Protein 8IDS (pdb70)

Solvent-accessible surface area: 22054 Å² total; per-residue (Å²): 150,152,80,67,25,21,78,4,3,0,0,3,0,5,3,28,0,0,21,11,62,105,29,74,0,28,0,6,0,63,0,1,26,72,48,1,82,8,0,42,100,4,28,7,47,0,1,4,1,2,3,0,6,67,17,52,30,46,10,16,0,12,0,0,7,52,10,75,60,8,3,192,49,7,20,76,41,140,26,0,64,73,1,14,71,63,0,70,150,90,67,7,63,0,0,1,0,4,1,0,0,2,0,0,19,81,10,75,32,0,92,74,0,70,40,34,98,151,25,112,65,12,90,12,3,15,34,78,110,36,86,125,80,132,36,9,7,30,1,48,5,63,18,20,13,16,1,6,60,67,6,116,154,8,118,21,28,6,0,5,1,24,7,83,56,1,0,0,0,26,3,90,15,108,128,0,40,130,57,0,16,87,8,0,27,81,1,5,108,67,36,6,20,0,1,4,0,11,3,0,0,6,3,38,15,48,93,63,36,71,74,38,106,38,107,130,175,92,98,54,10,80,2,87,109,2,1,33,33,50,114,39,5,40,131,5,1,124,49,1,60,95,100,0,12,66,130,64,124,19,0,4,0,0,23,0,24,37,2,54,20,124,50,0,62,101,3,5,13,91,137,49,4,9,8,39,0,5,6,9,41,66,12,13,102,185,81,71,6,60,104,10,1,64,41,19,18,73,3,10,63,17,2,71,172,46,98,11,11,14,9,14,6,4,5,10,3,39,28,21,1,5,3,52,55,10,18,21,87,85,66,53,46,52,0,6,4,0,3,0,0,2,6,0,0,2,38,1,0,0,4,0,2,1,0,6,0,0,2,2,10,31,9,136,14,122,45,41,127,31,16,56,5,29,10,30,67,16,56,32,122,19,29,122,142,102,63,40,52,63,108,88,1,0,116,51,2,57,91,81,1,32,3,3,0,4,2,0,1,0,8,30,74,120,134,17,0,22,0,6,115,15,126,29,54,3,114,22,7,91,35,40,88,98,3,1,5,107,85,7,114,100,50,198,90,5,1,0,34,13,4,54,62,0,8,112,3,2,163,107,41,97,4,0,9,51,0,66,12,140,33,32,32,101,134,39,88,9,1,0,0,0,13,0,57,50,161,43,88,34,0,1,0,0,0,0,16,12,69,87,101,53,87,20,129,18,87,122,120,87,59,83,55,13,10,72,10,36,120,94,79,199,135,43,76,66,98,100,0,65,2,84,16,14,2,0,13,0,13,10,18,21,78

B-factor: mean 20.64, std 9.11, range [9.96, 93.21]

Organism: Bacillus sp. (NCBI:txid1409)

Radius of gyration: 23.7 Å; Cα contacts (8 Å, |Δi|>4): 1180; chains: 1; bounding box: 53×51×76 Å

Secondary structure (DSSP, 8-state):
---HHHH--EEEE-GGGT--SSSSSS--HHHHHHTHHHHHHHT-SEEEEPP-EE---TTTTSS-SEEEEE-TTT--HHHHHHHHHHHHHTT-EEEEEE--SB--TTSHHHHHHTT-TTSTTGGGB-EE--BTTB-SS-EEPTTSSBSEEEETTTTEEEE-SS-TT-PBB-TT-HHHHHHHHHHHHHHHTTT--EEEETTGGGSPPPTT-PPPP-TT--SSEE-HHHHSS-TTHHHHHHHHHHHTGGGSS-EEEEE-TT--GGG-HHHH-TTT-SSSEEE--GGG----HHHHHHHHHHHHHHHHHTT---EE-S--TTS--HHHHHS-GGGHHHHHHHHHHHHHTSSSEEEEETTGGGT------S-GGG---HHHHHHHHHHHHTT--HHHHHHHHHHH-GGGG-SPP---SSGGGGS-SS--SSPPPGGGGTS-HHHHHT-TTSHHHHHHHHHHHHHH-THHHHPEEEEESTT-SSEEEEEEEETTEEEEEEEE-SSS-EEEE----EEEEEEESS---TT--TTEEEEPTT-EEEEEEE-

Structure (mmCIF, N/CA/C/O backbone):
data_8IDS
#
_entry.id   8IDS
#
_cell.length_a   56.517
_cell.length_b   89.202
_cell.length_c   128.282
_cell.angle_alpha   90.00
_cell.angle_beta   90.00
_cell.angle_gamma   90.00
#
_symmetry.space_group_name_H-M   'P 21 21 21'
#
loop_
_entity.id
_entity.type
_entity.pdbx_description
1 polymer Alpha-glucosidase
2 branched alpha-D-glucopyranose-(1-4)-alpha-D-glucopyranose-(1-4)-alpha-D-glucopyranose
3 non-polymer 'CALCIUM ION'
4 water water
#
loop_
_atom_site.group_PDB
_atom_site.id
_atom_site.type_symbol
_atom_site.label_atom_id
_atom_site.label_alt_id
_atom_site.label_comp_id
_atom_site.label_asym_id
_atom_site.label_entity_id
_atom_site.label_seq_id
_atom_site.pdbx_PDB_ins_code
_atom_site.Cartn_x
_atom_site.Cartn_y
_atom_site.Cartn_z
_atom_site.occupancy
_atom_site.B_iso_or_equiv
_atom_site.auth_seq_id
_atom_site.auth_comp_id
_atom_site.auth_asym_id
_atom_site.auth_atom_id
_atom_site.pdbx_PDB_model_num
ATOM 1 N N . GLU A 1 2 ? -14.867 35.423 89.090 1.00 37.46 2 GLU A N 1
ATOM 2 C CA . GLU A 1 2 ? -14.175 34.344 89.783 1.00 38.19 2 GLU A CA 1
ATOM 3 C C . GLU A 1 2 ? -12.775 34.803 90.242 1.00 35.70 2 GLU A C 1
ATOM 4 O O . GLU A 1 2 ? -12.139 35.622 89.578 1.00 34.19 2 GLU A O 1
ATOM 10 N N . LYS A 1 3 ? -12.297 34.264 91.358 1.00 30.91 3 LYS A N 1
ATOM 11 C CA . LYS A 1 3 ? -11.013 34.695 91.910 1.00 30.87 3 LYS A CA 1
ATOM 12 C C . LYS A 1 3 ? -9.872 34.184 91.032 1.00 28.01 3 LYS A C 1
ATOM 13 O O . LYS A 1 3 ? -9.953 33.097 90.462 1.00 30.82 3 LYS A O 1
ATOM 19 N N . LYS A 1 4 ? -8.804 34.981 90.904 1.00 22.89 4 LYS A N 1
ATOM 20 C CA . LYS A 1 4 ? -7.635 34.590 90.116 1.00 22.09 4 LYS A CA 1
ATOM 21 C C . LYS A 1 4 ? -6.372 35.150 90.750 1.00 21.09 4 LYS A C 1
ATOM 22 O O . LYS A 1 4 ? -6.384 36.220 91.369 1.00 19.72 4 LYS A O 1
ATOM 28 N N . TRP A 1 5 ? -5.251 34.429 90.579 1.00 21.15 5 TRP A N 1
ATOM 29 C CA . TRP A 1 5 ? -4.012 34.860 91.199 1.00 19.54 5 TRP A CA 1
ATOM 30 C C . TRP A 1 5 ? -3.590 36.236 90.699 1.00 17.31 5 TRP A C 1
ATOM 31 O O . TRP A 1 5 ? -3.045 37.039 91.469 1.00 19.21 5 TRP A O 1
ATOM 42 N N . TRP A 1 6 ? -3.867 36.524 89.422 1.00 17.25 6 TRP A N 1
ATOM 43 C CA . TRP A 1 6 ? -3.423 37.790 88.845 1.00 17.73 6 TRP A CA 1
ATOM 44 C C . TRP A 1 6 ? -4.332 38.932 89.268 1.00 18.34 6 TRP A C 1
ATOM 45 O O . TRP A 1 6 ? -3.904 40.096 89.160 1.00 20.60 6 TRP A O 1
ATOM 56 N N . LYS A 1 7 ? -5.539 38.633 89.753 1.00 15.68 7 LYS A N 1
ATOM 57 C CA . LYS A 1 7 ? -6.373 39.667 90.329 1.00 15.36 7 LYS A CA 1
ATOM 58 C C . LYS A 1 7 ? -5.882 40.046 91.704 1.00 16.61 7 LYS A C 1
ATOM 59 O O . LYS A 1 7 ? -5.973 41.229 92.063 1.00 17.69 7 LYS A O 1
ATOM 65 N N . GLU A 1 8 ? -5.324 39.090 92.473 1.00 17.43 8 GLU A N 1
ATOM 66 C CA . GLU A 1 8 ? -4.862 39.306 93.839 1.00 17.77 8 GLU A CA 1
ATOM 67 C C . GLU A 1 8 ? -3.477 39.910 93.875 1.00 17.65 8 GLU A C 1
ATOM 68 O O . GLU A 1 8 ? -3.052 40.418 94.926 1.00 20.52 8 GLU A O 1
ATOM 74 N N . ALA A 1 9 ? -2.758 39.845 92.764 1.00 16.01 9 ALA A N 1
ATOM 75 C CA . ALA A 1 9 ? -1.370 40.250 92.777 1.00 15.53 9 ALA A CA 1
ATOM 76 C C . ALA A 1 9 ? -1.181 41.762 92.894 1.00 14.05 9 ALA A C 1
ATOM 77 O O . ALA A 1 9 ? -2.025 42.561 92.473 1.00 17.53 9 ALA A O 1
ATOM 79 N N . VAL A 1 10 ? 0.000 42.111 93.403 1.00 13.51 10 VAL A N 1
ATOM 80 C CA . VAL A 1 10 ? 0.590 43.449 93.273 1.00 13.90 10 VAL A CA 1
ATOM 81 C C . VAL A 1 10 ? 1.823 43.321 92.384 1.00 13.96 10 VAL A C 1
ATOM 82 O O . VAL A 1 10 ? 2.668 42.417 92.599 1.00 14.28 10 VAL A O 1
ATOM 86 N N . ALA A 1 11 ? 1.901 44.169 91.349 1.00 12.96 11 ALA A N 1
ATOM 87 C CA . ALA A 1 11 ? 2.993 44.081 90.378 1.00 11.93 11 ALA A CA 1
ATOM 88 C C . ALA A 1 11 ? 3.952 45.240 90.578 1.00 12.22 11 ALA A C 1
ATOM 89 O O . ALA A 1 11 ? 3.555 46.342 90.976 1.00 13.07 11 ALA A O 1
ATOM 91 N N . TYR A 1 12 ? 5.209 44.988 90.245 1.00 12.25 12 TYR A N 1
ATOM 92 C CA . TYR A 1 12 ? 6.262 45.998 90.262 1.00 10.26 12 TYR A CA 1
ATOM 93 C C . TYR A 1 12 ? 6.930 46.028 88.908 1.00 12.48 12 TYR A C 1
ATOM 94 O O . TYR A 1 12 ? 7.339 44.993 88.394 1.00 13.91 12 TYR A O 1
ATOM 103 N N . GLN A 1 13 ? 7.073 47.234 88.332 1.00 12.01 13 GLN A N 1
ATOM 104 C CA . GLN A 1 13 ? 7.701 47.404 87.025 1.00 11.41 13 GLN A CA 1
ATOM 105 C C . GLN A 1 13 ? 9.135 47.892 87.182 1.00 11.23 13 GLN A C 1
ATOM 106 O O . GLN A 1 13 ? 9.378 48.955 87.769 1.00 12.65 13 GLN A O 1
ATOM 112 N N . ILE A 1 14 ? 10.069 47.111 86.628 1.00 11.72 14 ILE A N 1
ATOM 113 C CA . ILE A 1 14 ? 11.498 47.432 86.591 1.00 9.97 14 ILE A CA 1
ATOM 114 C C . ILE A 1 14 ? 11.841 47.957 85.186 1.00 11.88 14 ILE A C 1
ATOM 115 O O . ILE A 1 14 ? 11.503 47.338 84.145 1.00 13.20 14 ILE A O 1
ATOM 120 N N . TYR A 1 15 ? 12.541 49.092 85.171 1.00 11.82 15 TYR A N 1
ATOM 121 C CA . TYR A 1 15 ? 13.203 49.611 83.979 1.00 11.96 15 TYR A CA 1
ATOM 122 C C . TYR A 1 15 ? 14.681 49.237 84.127 1.00 12.63 15 TYR A C 1
ATOM 123 O O . TYR A 1 15 ? 15.424 49.912 84.873 1.00 13.29 15 TYR A O 1
ATOM 132 N N . PRO A 1 16 ? 15.119 48.100 83.549 1.00 12.76 16 PRO A N 1
ATOM 133 C CA . PRO A 1 16 ? 16.410 47.508 83.988 1.00 13.71 16 PRO A CA 1
ATOM 134 C C . PRO A 1 16 ? 17.606 48.404 83.724 1.00 14.70 16 PRO A C 1
ATOM 135 O O . PRO A 1 16 ? 18.574 48.343 84.503 1.00 13.72 16 PRO A O 1
ATOM 139 N N . ARG A 1 17 ? 17.562 49.272 82.708 1.00 12.37 17 ARG A N 1
ATOM 140 C CA . ARG A 1 17 ? 18.734 50.107 82.452 1.00 12.15 17 ARG A CA 1
ATOM 141 C C . ARG A 1 17 ? 19.028 51.014 83.626 1.00 11.88 17 ARG A C 1
ATOM 142 O O . ARG A 1 17 ? 20.170 51.458 83.799 1.00 12.42 17 ARG A O 1
ATOM 150 N N . SER A 1 18 ? 18.012 51.299 84.443 1.00 12.65 18 SER A N 1
ATOM 151 C CA . SER A 1 18 ? 18.124 52.270 85.525 1.00 10.63 18 SER A CA 1
ATOM 152 C C . SER A 1 18 ? 17.844 51.672 86.913 1.00 13.03 18 SER A C 1
ATOM 153 O O . SER A 1 18 ? 17.647 52.440 87.883 1.00 14.00 18 SER A O 1
ATOM 156 N N . PHE A 1 19 ? 17.812 50.350 87.055 1.00 12.02 19 PHE A N 1
ATOM 157 C CA . PHE A 1 19 ? 17.468 49.771 88.345 1.00 13.10 19 PHE A CA 1
ATOM 158 C C . PHE A 1 19 ? 18.730 49.556 89.177 1.00 13.98 19 PHE A C 1
ATOM 159 O O . PHE A 1 19 ? 18.841 50.165 90.252 1.00 13.71 19 PHE A O 1
ATOM 167 N N . MET A 1 20 ? 19.648 48.685 88.726 1.00 12.59 20 MET A N 1
ATOM 168 C CA . MET A 1 20 ? 20.894 48.503 89.479 1.00 14.08 20 MET A CA 1
ATOM 169 C C . MET A 1 20 ? 22.008 48.035 88.551 1.00 13.09 20 MET A C 1
ATOM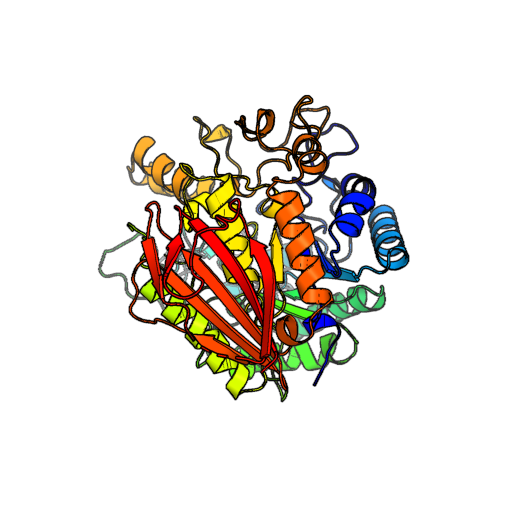 170 O O . MET A 1 20 ? 21.877 47.010 87.867 1.00 13.03 20 MET A O 1
ATOM 175 N N . ASP A 1 21 ? 23.136 48.775 88.592 1.00 14.39 21 ASP A N 1
ATOM 176 C CA . ASP A 1 21 ? 24.364 48.432 87.866 1.00 14.86 21 ASP A CA 1
ATOM 177 C C . ASP A 1 21 ? 25.263 47.601 88.779 1.00 15.99 21 ASP A C 1
ATOM 178 O O . ASP A 1 21 ? 25.731 48.099 89.801 1.00 18.44 21 ASP A O 1
ATOM 183 N N . SER A 1 22 ? 25.564 46.375 88.355 1.00 14.90 22 SER A N 1
ATOM 184 C CA . SER A 1 22 ? 26.432 45.484 89.138 1.00 15.26 22 SER A CA 1
ATOM 185 C C . SER A 1 22 ? 27.883 45.498 88.676 1.00 17.59 22 SER A C 1
ATOM 186 O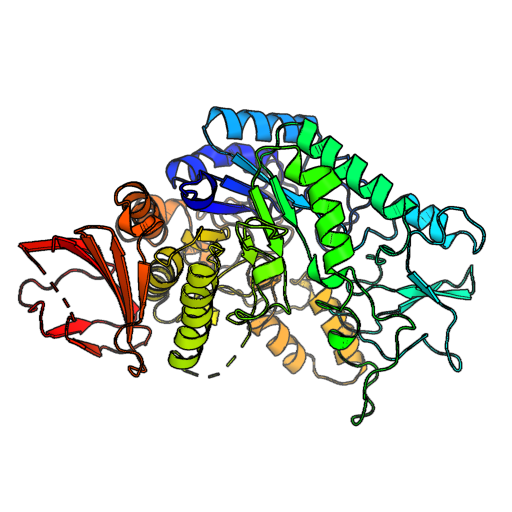 O . SER A 1 22 ? 28.694 44.837 89.317 1.00 22.45 22 SER A O 1
ATOM 189 N N . ASN A 1 23 ? 28.243 46.214 87.614 1.00 16.65 23 ASN A N 1
ATOM 190 C CA . ASN A 1 23 ? 29.596 46.018 87.079 1.00 18.39 23 ASN A CA 1
ATOM 191 C C . ASN A 1 23 ? 30.258 47.313 86.645 1.00 17.26 23 ASN A C 1
ATOM 192 O O . ASN A 1 23 ? 31.256 47.278 85.892 1.00 20.07 23 ASN A O 1
ATOM 197 N N . GLY A 1 24 ? 29.747 48.459 87.076 1.00 16.53 24 GLY A N 1
ATOM 198 C CA . GLY A 1 24 ? 30.477 49.699 86.983 1.00 17.14 24 GLY A CA 1
ATOM 199 C C . GLY A 1 24 ? 30.455 50.402 85.643 1.00 17.75 24 GLY A C 1
ATOM 200 O O . GLY A 1 24 ? 31.171 51.429 85.486 1.00 20.73 24 GLY A O 1
ATOM 201 N N . ASP A 1 25 ? 29.688 49.916 84.672 1.00 16.65 25 ASP A N 1
ATOM 202 C CA . ASP A 1 25 ? 29.671 50.558 83.364 1.00 15.07 25 ASP A CA 1
ATOM 203 C C . ASP A 1 25 ? 28.609 51.653 83.257 1.00 16.16 25 ASP A C 1
ATOM 204 O O . ASP A 1 25 ? 28.452 52.259 82.189 1.00 19.01 25 ASP A O 1
ATOM 209 N N . GLY A 1 26 ? 27.846 51.869 84.339 1.00 14.43 26 GLY A N 1
ATOM 210 C CA . GLY A 1 26 ? 26.810 52.877 84.405 1.00 16.35 26 GLY A CA 1
ATOM 211 C C . GLY A 1 26 ? 25.475 52.429 83.854 1.00 16.12 26 GLY A C 1
ATOM 212 O O . GLY A 1 26 ? 24.534 53.249 83.843 1.00 15.56 26 GLY A O 1
ATOM 213 N N . ILE A 1 27 ? 25.362 51.174 83.414 1.00 16.55 27 ILE A N 1
ATOM 214 C CA . ILE A 1 27 ? 24.144 50.630 82.824 1.00 16.36 27 ILE A CA 1
ATOM 215 C C . ILE A 1 27 ? 23.592 49.579 83.767 1.00 15.01 27 ILE A C 1
ATOM 216 O O . ILE A 1 27 ? 24.319 48.647 84.169 1.00 14.72 27 ILE A O 1
ATOM 221 N N . GLY A 1 28 ? 22.297 49.715 84.135 1.00 12.63 28 GLY A N 1
ATOM 222 C CA . GLY A 1 28 ? 21.677 48.665 84.949 1.00 12.42 28 GLY A CA 1
ATOM 223 C C . GLY A 1 28 ? 21.705 47.325 84.236 1.00 13.53 28 GLY A C 1
ATOM 224 O O . GLY A 1 28 ? 21.738 47.268 83.012 1.00 15.34 28 GLY A O 1
ATOM 225 N N . ASP A 1 29 ? 21.656 46.233 84.993 1.00 12.73 29 ASP A N 1
ATOM 226 C CA . ASP A 1 29 ? 21.775 44.897 84.336 1.00 12.35 29 ASP A CA 1
ATOM 227 C C . ASP A 1 29 ? 21.064 43.827 85.161 1.00 13.60 29 ASP A C 1
ATOM 228 O O . ASP A 1 29 ? 20.517 44.113 86.238 1.00 14.30 29 ASP A O 1
ATOM 233 N N . ILE A 1 30 ? 21.036 42.587 84.629 1.00 13.67 30 ILE A N 1
ATOM 234 C CA . ILE A 1 30 ? 20.237 41.512 85.239 1.00 12.91 30 ILE A CA 1
ATOM 235 C C . ILE A 1 30 ? 20.827 41.083 86.588 1.00 13.66 30 ILE A C 1
ATOM 236 O O . ILE A 1 30 ? 20.068 40.873 87.555 1.00 13.47 30 ILE A O 1
ATOM 241 N N . GLN A 1 31 ? 22.167 40.974 86.709 1.00 14.82 31 GLN A N 1
ATOM 242 C CA . GLN A 1 31 ? 22.727 40.685 88.027 1.00 15.44 31 GLN A CA 1
ATOM 243 C C . GLN A 1 31 ? 22.417 41.783 89.023 1.00 15.60 31 GLN A C 1
ATOM 244 O O . GLN A 1 31 ? 22.204 41.489 90.207 1.00 15.82 31 GLN A O 1
ATOM 250 N N . GLY A 1 32 ? 22.307 43.038 88.556 1.00 13.81 32 GLY A N 1
ATOM 251 C CA . GLY A 1 32 ? 21.816 44.088 89.440 1.00 15.38 32 GLY A CA 1
ATOM 252 C C . GLY A 1 32 ? 20.413 43.805 89.964 1.00 14.60 32 GLY A C 1
ATOM 253 O O . GLY A 1 32 ? 20.153 43.946 91.172 1.00 15.33 32 GLY A O 1
ATOM 254 N N . VAL A 1 33 ? 19.482 43.408 89.066 1.00 12.71 33 VAL A N 1
ATOM 255 C CA . VAL A 1 33 ? 18.131 43.040 89.509 1.00 13.49 33 VAL A CA 1
ATOM 256 C C . VAL A 1 33 ? 18.181 41.912 90.538 1.00 13.91 33 VAL A C 1
ATOM 257 O O . VAL A 1 33 ? 17.542 41.989 91.604 1.00 14.24 33 VAL A O 1
ATOM 261 N N . ILE A 1 34 ? 18.956 40.845 90.230 1.00 13.12 34 ILE A N 1
ATOM 262 C CA . ILE A 1 34 ? 19.047 39.703 91.151 1.00 15.08 34 ILE A CA 1
ATOM 263 C C . ILE A 1 34 ? 19.475 40.154 92.535 1.00 16.08 34 ILE A C 1
ATOM 264 O O . ILE A 1 34 ? 18.946 39.671 93.556 1.00 16.76 34 ILE A O 1
ATOM 269 N N . SER A 1 35 ? 20.427 41.093 92.591 1.00 15.41 35 SER A N 1
ATOM 270 C CA . SER A 1 35 ? 20.971 41.561 93.863 1.00 16.71 35 SER A CA 1
ATOM 271 C C . SER A 1 35 ? 19.959 42.310 94.719 1.00 19.65 35 SER A C 1
ATOM 272 O O . SER A 1 35 ? 20.218 42.497 95.922 1.00 20.01 35 SER A O 1
ATOM 275 N N . LYS A 1 36 ? 18.844 42.773 94.130 1.00 15.84 36 LYS A N 1
ATOM 276 C CA . LYS A 1 36 ? 17.821 43.528 94.855 1.00 16.26 36 LYS A CA 1
ATOM 277 C C . LYS A 1 36 ? 16.511 42.770 94.986 1.00 17.82 36 LYS A C 1
ATOM 278 O O . LYS A 1 36 ? 15.486 43.361 95.312 1.00 18.62 36 LYS A O 1
ATOM 284 N N . LEU A 1 37 ? 16.507 41.451 94.742 1.00 16.56 37 LEU A N 1
ATOM 285 C CA . LEU A 1 37 ? 15.247 40.740 94.891 1.00 18.09 37 LEU A CA 1
ATOM 286 C C . LEU A 1 37 ? 14.761 40.700 96.331 1.00 18.58 37 LEU A C 1
ATOM 287 O O . LEU A 1 37 ? 13.543 40.656 96.536 1.00 17.77 37 LEU A O 1
ATOM 292 N N . ASP A 1 38 ? 15.655 40.766 97.330 1.00 20.12 38 ASP A N 1
ATOM 293 C CA . ASP A 1 38 ? 15.209 40.841 98.733 1.00 20.35 38 ASP A CA 1
ATOM 294 C C . ASP A 1 38 ? 14.350 42.086 98.956 1.00 20.57 38 ASP A C 1
ATOM 295 O O . ASP A 1 38 ? 13.347 42.043 99.698 1.00 19.55 38 ASP A O 1
ATOM 300 N N . TYR A 1 39 ? 14.757 43.216 98.339 1.00 17.55 39 TYR A N 1
ATOM 301 C CA . TYR A 1 39 ? 13.985 44.458 98.427 1.00 14.54 39 TYR A CA 1
ATOM 302 C C . TYR A 1 39 ? 12.546 44.260 97.946 1.00 14.32 39 TYR A C 1
ATOM 303 O O . TYR A 1 39 ? 11.579 44.675 98.610 1.00 15.63 39 TYR A O 1
ATOM 312 N N . LEU A 1 40 ? 12.387 43.619 96.792 1.00 14.00 40 LEU A N 1
ATOM 313 C CA . LEU A 1 40 ? 11.042 43.439 96.242 1.00 16.98 40 LEU A CA 1
ATOM 314 C C . LEU A 1 40 ? 10.246 42.415 97.038 1.00 14.79 40 LEU A C 1
ATOM 315 O O . LEU A 1 40 ? 9.032 42.577 97.269 1.00 16.35 40 LEU A O 1
ATOM 320 N N . SER A 1 41 ? 10.909 41.336 97.458 1.00 16.08 41 SER A N 1
ATOM 321 C CA . SER A 1 41 ? 10.190 40.365 98.267 1.00 17.30 41 SER A CA 1
ATOM 322 C C . SER A 1 41 ? 9.742 40.992 99.584 1.00 17.88 41 SER A C 1
ATOM 323 O O . SER A 1 41 ? 8.598 40.772 100.026 1.00 21.51 41 SER A O 1
ATOM 326 N N . ASP A 1 42 ? 10.603 41.798 100.208 1.00 17.96 42 ASP A N 1
ATOM 327 C CA . ASP A 1 42 ? 10.221 42.467 101.463 1.00 22.21 42 ASP A CA 1
ATOM 328 C C . ASP A 1 42 ? 9.136 43.521 101.266 1.00 22.57 42 ASP A C 1
ATOM 329 O O . ASP A 1 42 ? 8.285 43.728 102.156 1.00 23.91 42 ASP A O 1
ATOM 334 N N . LEU A 1 43 ? 9.087 44.159 100.102 1.00 17.16 43 LEU A N 1
ATOM 335 C CA . LEU A 1 43 ? 7.979 45.075 99.827 1.00 16.88 43 LEU A CA 1
ATOM 336 C C . LEU A 1 43 ? 6.657 44.326 99.753 1.00 17.74 43 LEU A C 1
ATOM 337 O O . LEU A 1 43 ? 5.620 44.894 100.097 1.00 18.23 43 LEU A O 1
ATOM 342 N N . GLY A 1 44 ? 6.678 43.043 99.387 1.00 17.70 44 GLY A N 1
ATOM 343 C CA . GLY A 1 44 ? 5.471 42.253 99.209 1.00 16.25 44 GLY A CA 1
ATOM 344 C C . GLY A 1 44 ? 4.994 42.098 97.771 1.00 17.00 44 GLY A C 1
ATOM 345 O O . GLY A 1 44 ? 3.828 41.745 97.554 1.00 18.02 44 GLY A O 1
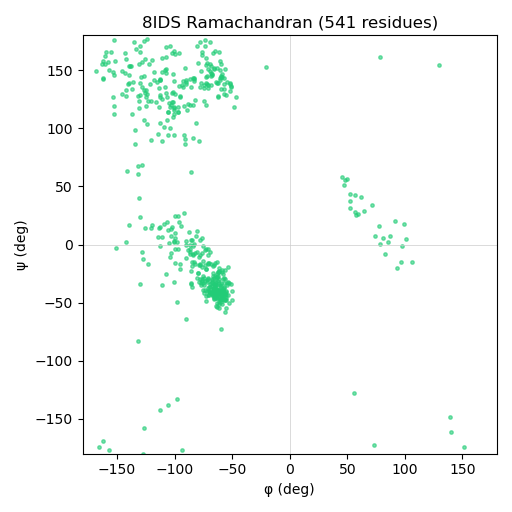ATOM 346 N N . ILE A 1 45 ? 5.867 42.366 96.801 1.00 16.72 45 ILE A N 1
ATOM 347 C CA . ILE A 1 45 ? 5.512 42.218 95.383 1.00 17.11 45 ILE A CA 1
ATOM 348 C C . ILE A 1 45 ? 5.202 40.758 95.050 1.00 16.08 45 ILE A C 1
ATOM 349 O O . ILE A 1 45 ? 5.926 39.837 95.468 1.00 17.02 45 ILE A O 1
ATOM 354 N N . ASP A 1 46 ? 4.162 40.540 94.221 1.00 13.76 46 ASP A N 1
ATOM 355 C CA . ASP A 1 46 ? 3.833 39.197 93.702 1.00 11.81 46 ASP A CA 1
ATOM 356 C C . ASP A 1 46 ? 4.321 38.971 92.286 1.00 15.65 46 ASP A C 1
ATOM 357 O O . ASP A 1 46 ? 4.700 37.852 91.959 1.00 16.22 46 ASP A O 1
ATOM 362 N N . VAL A 1 47 ? 4.369 39.997 91.436 1.00 13.80 47 VAL A N 1
ATOM 363 C CA . VAL A 1 47 ? 4.696 39.833 90.023 1.00 13.11 47 VAL A CA 1
ATOM 364 C C . VAL A 1 47 ? 5.637 40.967 89.669 1.00 11.41 47 VAL A C 1
ATOM 365 O O . VAL A 1 47 ? 5.363 42.121 90.011 1.00 13.53 47 VAL A O 1
ATOM 369 N N . ILE A 1 48 ? 6.725 40.652 88.975 1.00 13.97 48 ILE A N 1
ATOM 370 C CA . ILE A 1 48 ? 7.651 41.656 88.441 1.00 11.67 48 ILE A CA 1
ATOM 371 C C . ILE A 1 48 ? 7.428 41.719 86.945 1.00 13.62 48 ILE A C 1
ATOM 372 O O . ILE A 1 48 ? 7.495 40.688 86.273 1.00 14.09 48 ILE A O 1
ATOM 377 N N . TRP A 1 49 ? 7.179 42.925 86.397 1.00 12.39 49 TRP A N 1
ATOM 378 C CA . TRP A 1 49 ? 7.210 43.149 84.949 1.00 12.64 49 TRP A CA 1
ATOM 379 C C . TRP A 1 49 ? 8.566 43.806 84.670 1.00 12.85 49 TRP A C 1
ATOM 380 O O . TRP A 1 49 ? 8.842 44.891 85.206 1.00 13.12 49 TRP A O 1
ATOM 391 N N . ILE A 1 50 ? 9.401 43.155 83.872 1.00 11.94 50 ILE A N 1
ATOM 392 C CA . ILE A 1 50 ? 10.666 43.743 83.453 1.00 12.93 50 ILE A CA 1
ATOM 393 C C . ILE A 1 50 ? 10.528 44.251 82.017 1.00 13.52 50 ILE A C 1
ATOM 394 O O . ILE A 1 50 ? 10.028 43.558 81.128 1.00 13.82 50 ILE A O 1
ATOM 399 N N . CYS A 1 51 ? 10.944 45.518 81.816 1.00 13.27 51 CYS A N 1
ATOM 400 C CA . CYS A 1 51 ? 11.017 46.127 80.471 1.00 14.53 51 CYS A CA 1
ATOM 401 C C . CYS A 1 51 ? 11.998 45.364 79.580 1.00 12.66 51 CYS A C 1
ATOM 402 O O . CYS A 1 51 ? 12.687 44.444 80.062 1.00 14.53 51 CYS A O 1
ATOM 405 N N . PRO A 1 52 ? 11.984 45.576 78.263 1.00 12.88 52 PRO A N 1
ATOM 406 C CA . PRO A 1 52 ? 12.688 44.651 77.350 1.00 11.57 52 PRO A CA 1
ATOM 407 C C . PRO A 1 52 ? 14.155 44.450 77.706 1.00 13.51 52 PRO A C 1
ATOM 408 O O . PRO A 1 52 ? 14.901 45.406 78.017 1.00 13.87 52 PRO A O 1
ATOM 412 N N . ILE A 1 53 ? 14.578 43.185 77.581 1.00 12.05 53 ILE A N 1
ATOM 413 C CA . ILE A 1 53 ? 15.937 42.779 77.932 1.00 13.09 53 ILE A CA 1
ATOM 414 C C . ILE A 1 53 ? 16.531 41.979 76.779 1.00 14.33 53 ILE A C 1
ATOM 415 O O . ILE A 1 53 ? 17.494 41.238 76.980 1.00 13.99 53 ILE A O 1
ATOM 420 N N . TYR A 1 54 ? 16.030 42.171 75.565 1.00 14.33 54 TYR A N 1
ATOM 421 C CA . TYR A 1 54 ? 16.492 41.397 74.406 1.00 12.21 54 TYR A CA 1
ATOM 422 C C . TYR A 1 54 ? 17.556 42.168 73.639 1.00 12.97 54 TYR A C 1
ATOM 423 O O . TYR A 1 54 ? 17.716 43.393 73.782 1.00 13.78 54 TYR A O 1
ATOM 432 N N . GLN A 1 55 ? 18.265 41.438 72.775 1.00 13.58 55 GLN A N 1
ATOM 433 C CA . GLN A 1 55 ? 19.262 42.092 71.922 1.00 14.49 55 GLN A CA 1
ATOM 434 C C . GLN A 1 55 ? 18.652 43.270 71.184 1.00 13.21 55 GLN A C 1
ATOM 435 O O . GLN A 1 55 ? 17.589 43.145 70.558 1.00 13.51 55 GLN A O 1
ATOM 441 N N . SER A 1 56 ? 19.362 44.405 71.235 1.00 12.92 56 SER A N 1
ATOM 442 C CA . SER A 1 56 ? 18.827 45.654 70.719 1.00 14.19 56 SER A CA 1
ATOM 443 C C . SER A 1 56 ? 19.960 46.637 70.500 1.00 15.07 56 SER A C 1
ATOM 444 O O . SER A 1 56 ? 20.819 46.778 71.369 1.00 16.14 56 SER A O 1
ATOM 447 N N . PRO A 1 57 ? 19.887 47.455 69.441 1.00 13.87 57 PRO A N 1
ATOM 448 C CA . PRO A 1 57 ? 20.803 48.608 69.302 1.00 14.24 57 PRO A CA 1
ATOM 449 C C . PRO A 1 57 ? 20.516 49.714 70.283 1.00 15.59 57 PRO A C 1
ATOM 450 O O . PRO A 1 57 ? 21.311 50.675 70.368 1.00 17.38 57 PRO A O 1
ATOM 454 N N . ASN A 1 58 ? 19.398 49.632 71.009 1.00 15.23 58 ASN A N 1
ATOM 455 C CA . ASN A 1 58 ? 19.014 50.632 71.992 1.00 14.96 58 ASN A CA 1
ATOM 456 C C . ASN A 1 58 ? 18.724 52.013 71.413 1.00 15.18 58 ASN A C 1
ATOM 457 O O . ASN A 1 58 ? 18.880 53.040 72.107 1.00 17.87 58 ASN A O 1
ATOM 462 N N . ASP A 1 59 ? 18.264 52.068 70.158 1.00 14.02 59 ASP A N 1
ATOM 463 C CA . ASP A 1 59 ? 17.748 53.362 69.683 1.00 14.97 59 ASP A CA 1
ATOM 464 C C . ASP A 1 59 ? 16.523 53.801 70.491 1.00 18.07 59 ASP A C 1
ATOM 465 O O . ASP A 1 59 ? 16.275 54.996 70.635 1.00 19.19 59 ASP A O 1
ATOM 470 N N . ASP A 1 60 ? 15.758 52.857 71.032 1.00 13.49 60 ASP A N 1
ATOM 471 C CA . ASP A 1 60 ? 14.618 53.120 71.905 1.00 13.24 60 ASP A CA 1
ATOM 472 C C . ASP A 1 60 ? 14.729 52.246 73.151 1.00 14.52 60 ASP A C 1
ATOM 473 O O . ASP A 1 60 ? 13.763 51.660 73.613 1.00 13.07 60 ASP A O 1
ATOM 478 N N . ASN A 1 61 ? 15.948 52.090 73.673 1.00 14.55 61 ASN A N 1
ATOM 479 C CA . ASN A 1 61 ? 16.205 51.465 74.982 1.00 14.51 61 ASN A CA 1
ATOM 480 C C . ASN A 1 61 ? 15.451 50.149 75.162 1.00 14.54 61 ASN A C 1
ATOM 481 O O . ASN A 1 61 ? 14.649 49.949 76.080 1.00 14.53 61 ASN A O 1
ATOM 486 N N . GLY A 1 62 ? 15.694 49.274 74.208 1.00 14.09 62 GLY A N 1
ATOM 487 C CA . GLY A 1 62 ? 15.222 47.893 74.229 1.00 14.59 62 GLY A CA 1
ATOM 488 C C . GLY A 1 62 ? 13.936 47.644 73.456 1.00 13.50 62 GLY A C 1
ATOM 489 O O . GLY A 1 62 ? 13.648 46.484 73.142 1.00 14.02 62 GLY A O 1
ATOM 490 N N . TYR A 1 63 ? 13.201 48.681 73.108 1.00 12.11 63 TYR A N 1
ATOM 491 C CA . TYR A 1 63 ? 11.970 48.506 72.344 1.00 12.72 63 TYR A CA 1
ATOM 492 C C . TYR A 1 63 ? 12.199 48.416 70.851 1.00 12.69 63 TYR A C 1
ATOM 493 O O . TYR A 1 63 ? 11.219 48.300 70.078 1.00 14.44 63 TYR A O 1
ATOM 502 N N . ASP A 1 64 ? 13.462 48.418 70.439 1.00 13.54 64 ASP A N 1
ATOM 503 C CA . ASP A 1 64 ? 13.904 48.147 69.058 1.00 12.91 64 ASP A CA 1
ATOM 504 C C . ASP A 1 64 ? 14.724 46.841 69.092 1.00 13.29 64 ASP A C 1
ATOM 505 O O . ASP A 1 64 ? 15.922 46.863 69.387 1.00 15.25 64 ASP A O 1
ATOM 510 N N . ILE A 1 65 ? 14.080 45.699 68.814 1.00 12.45 65 ILE A N 1
ATOM 511 C CA . ILE A 1 65 ? 14.685 44.392 69.110 1.00 12.64 65 ILE A CA 1
ATOM 512 C C . ILE A 1 65 ? 15.280 43.812 67.822 1.00 13.49 65 ILE A C 1
ATOM 513 O O . ILE A 1 65 ? 14.595 43.714 66.791 1.00 13.88 65 ILE A O 1
ATOM 518 N N . SER A 1 66 ? 16.561 43.374 67.891 1.00 14.48 66 SER A N 1
ATOM 519 C CA . SER A 1 66 ? 17.180 42.694 66.742 1.00 14.19 66 SER A CA 1
ATOM 520 C C . SER A 1 66 ? 17.299 41.172 66.874 1.00 16.28 66 SER A C 1
ATOM 521 O O . SER A 1 66 ? 17.605 40.503 65.877 1.00 17.69 66 SER A O 1
ATOM 524 N N . ASP A 1 67 ? 17.048 40.603 68.069 1.00 13.93 67 ASP A N 1
ATOM 525 C CA . ASP A 1 67 ? 16.909 39.149 68.230 1.00 17.11 67 ASP A CA 1
ATOM 526 C C . ASP A 1 67 ? 16.008 38.924 69.428 1.00 15.28 67 ASP A C 1
ATOM 527 O O . ASP A 1 67 ? 16.413 39.231 70.562 1.00 15.80 67 ASP A O 1
ATOM 532 N N . TYR A 1 68 ? 14.799 38.399 69.167 1.00 14.55 68 TYR A N 1
ATOM 533 C CA . TYR A 1 68 ? 13.840 38.117 70.239 1.00 13.44 68 TYR A CA 1
ATOM 534 C C . TYR A 1 68 ? 14.269 36.989 71.153 1.00 14.98 68 TYR A C 1
ATOM 535 O O . TYR A 1 68 ? 13.731 36.884 72.254 1.00 17.29 68 TYR A O 1
ATOM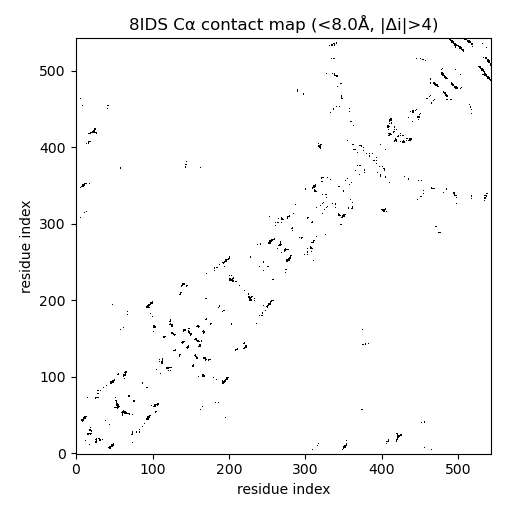 544 N N . LYS A 1 69 ? 15.232 36.149 70.743 1.00 15.55 69 LYS A N 1
ATOM 545 C CA . LYS A 1 69 ? 15.633 34.983 71.545 1.00 16.31 69 LYS A CA 1
ATOM 546 C C . LYS A 1 69 ? 17.012 35.135 72.167 1.00 20.10 69 LYS A C 1
ATOM 547 O O . LYS A 1 69 ? 17.615 34.139 72.576 1.00 21.19 69 LYS A O 1
ATOM 553 N N . ASP A 1 70 ? 17.553 36.349 72.252 1.00 17.63 70 ASP A N 1
ATOM 554 C CA . ASP A 1 70 ? 18.819 36.503 72.938 1.00 15.09 70 ASP A CA 1
ATOM 555 C C . ASP A 1 70 ? 18.765 37.739 73.803 1.00 16.83 70 ASP A C 1
ATOM 556 O O . ASP A 1 70 ? 17.987 38.659 73.537 1.00 17.88 70 ASP A O 1
ATOM 561 N N . ILE A 1 71 ? 19.563 37.716 74.853 1.00 14.81 71 ILE A N 1
ATOM 562 C CA . ILE A 1 71 ? 19.559 38.757 75.875 1.00 14.60 71 ILE A CA 1
ATOM 563 C C . ILE A 1 71 ? 20.435 39.916 75.417 1.00 14.53 71 ILE A C 1
ATOM 564 O O . ILE A 1 71 ? 21.496 39.714 74.789 1.00 16.80 71 ILE A O 1
ATOM 569 N N . MET A 1 72 ? 20.015 41.156 75.743 1.00 13.87 72 MET A N 1
ATOM 570 C CA . MET A 1 72 ? 20.819 42.337 75.463 1.00 13.36 72 MET A CA 1
ATOM 571 C C . MET A 1 72 ? 22.198 42.205 76.127 1.00 16.16 72 MET A C 1
ATOM 572 O O . MET A 1 72 ? 22.299 41.982 77.336 1.00 14.26 72 MET A O 1
ATOM 577 N N . LYS A 1 73 ? 23.277 42.429 75.343 1.00 16.85 73 LYS A N 1
ATOM 578 C CA . LYS A 1 73 ? 24.627 42.307 75.919 1.00 18.11 73 LYS A CA 1
ATOM 579 C C . LYS A 1 73 ? 24.843 43.236 77.116 1.00 17.35 73 LYS A C 1
ATOM 580 O O . LYS A 1 73 ? 25.469 42.834 78.105 1.00 18.97 73 LYS A O 1
ATOM 586 N N . ASP A 1 74 ? 24.302 44.465 77.057 1.00 15.50 74 ASP A N 1
ATOM 587 C CA . ASP A 1 74 ? 24.441 45.383 78.197 1.00 16.94 74 ASP A CA 1
ATOM 588 C C . ASP A 1 74 ? 23.879 44.773 79.489 1.00 17.67 74 ASP A C 1
ATOM 589 O O . ASP A 1 74 ? 24.272 45.172 80.602 1.00 19.57 74 ASP A O 1
ATOM 594 N N . PHE A 1 75 ? 22.882 43.897 79.371 1.00 14.61 75 PHE A N 1
ATOM 595 C CA . PHE A 1 75 ? 22.211 43.390 80.556 1.00 14.80 75 PHE A CA 1
ATOM 596 C C . PHE A 1 75 ? 22.758 42.062 81.047 1.00 15.59 75 PHE A C 1
ATOM 597 O O . PHE A 1 75 ? 22.521 41.706 82.203 1.00 14.94 75 PHE A O 1
ATOM 605 N N . GLY A 1 76 ? 23.426 41.316 80.171 1.00 17.31 76 GLY A N 1
ATOM 606 C CA . GLY A 1 76 ? 23.965 40.027 80.577 1.00 16.68 76 GLY A CA 1
ATOM 607 C C . GLY A 1 76 ? 23.779 39.005 79.497 1.00 16.54 76 GLY A C 1
ATOM 608 O O . GLY A 1 76 ? 23.746 39.340 78.317 1.00 17.66 76 GLY A O 1
ATOM 609 N N . THR A 1 77 ? 23.603 37.755 79.901 1.00 17.27 77 THR A N 1
ATOM 610 C CA . THR A 1 77 ? 23.431 36.622 79.008 1.00 17.47 77 THR A CA 1
ATOM 611 C C . THR A 1 77 ? 22.167 35.846 79.373 1.00 15.31 77 THR A C 1
ATOM 612 O O . THR A 1 77 ? 21.461 36.130 80.365 1.00 15.33 77 THR A O 1
ATOM 616 N N . MET A 1 78 ? 21.868 34.856 78.550 1.00 16.23 78 MET A N 1
ATOM 617 C CA . MET A 1 78 ? 20.733 34.002 78.868 1.00 17.21 78 MET A CA 1
ATOM 618 C C . MET A 1 78 ? 20.925 33.262 80.189 1.00 16.65 78 MET A C 1
ATOM 619 O O . MET A 1 78 ? 19.941 33.031 80.911 1.00 16.38 78 MET A O 1
ATOM 624 N N . GLU A 1 79 ? 22.162 32.906 80.530 1.00 16.68 79 GLU A N 1
ATOM 625 C CA . GLU A 1 79 ? 22.433 32.318 81.821 1.00 17.55 79 GLU A CA 1
ATOM 626 C C . GLU A 1 79 ? 22.031 33.257 82.957 1.00 18.34 79 GLU A C 1
ATOM 627 O O . GLU A 1 79 ? 21.483 32.806 83.972 1.00 18.18 79 GLU A O 1
ATOM 633 N N . ASP A 1 80 ? 22.299 34.565 82.803 1.00 16.55 80 ASP A N 1
ATOM 634 C CA . ASP A 1 80 ? 21.837 35.503 83.831 1.00 15.95 80 ASP A CA 1
ATOM 635 C C . ASP A 1 80 ? 20.317 35.553 83.872 1.00 15.89 80 ASP A C 1
ATOM 636 O O . ASP A 1 80 ? 19.737 35.663 84.958 1.00 14.81 80 ASP A O 1
ATOM 641 N N . PHE A 1 81 ? 19.661 35.560 82.694 1.00 15.69 81 PHE A N 1
ATOM 642 C CA . PHE A 1 81 ? 18.201 35.543 82.715 1.00 14.48 81 PHE A CA 1
ATOM 643 C C . PHE A 1 81 ? 17.686 34.309 83.447 1.00 14.67 81 PHE A C 1
ATOM 644 O O . PHE A 1 81 ? 16.771 34.396 84.289 1.00 13.86 81 PHE A O 1
ATOM 652 N N . ASP A 1 82 ? 18.254 33.155 83.118 1.00 14.97 82 ASP A N 1
ATOM 653 C CA . ASP A 1 82 ? 17.792 31.923 83.754 1.00 16.22 82 ASP A CA 1
ATOM 654 C C . ASP A 1 82 ? 17.976 31.977 85.262 1.00 14.96 82 ASP A C 1
ATOM 655 O O . ASP A 1 82 ? 17.085 31.538 86.001 1.00 15.44 82 ASP A O 1
ATOM 660 N N . GLU A 1 83 ? 19.068 32.604 85.741 1.00 14.23 83 GLU A N 1
ATOM 661 C CA . GLU A 1 83 ? 19.284 32.756 87.174 1.00 13.64 83 GLU A CA 1
ATOM 662 C C . GLU A 1 83 ? 18.234 33.674 87.768 1.00 15.54 83 GLU A C 1
ATOM 663 O O . GLU A 1 83 ? 17.686 33.394 88.843 1.00 16.46 83 GLU A O 1
ATOM 669 N N . LEU A 1 84 ? 17.905 34.758 87.049 1.00 13.36 84 LEU A N 1
ATOM 670 C CA . LEU A 1 84 ? 16.875 35.675 87.536 1.00 14.96 84 LEU A CA 1
ATOM 671 C C . LEU A 1 84 ? 15.538 34.956 87.694 1.00 15.11 84 LEU A C 1
ATOM 672 O O . LEU A 1 84 ? 14.872 35.082 88.730 1.00 14.74 84 LEU A O 1
ATOM 677 N N . LEU A 1 85 ? 15.137 34.198 86.678 1.00 14.99 85 LEU A N 1
ATOM 678 C CA . LEU A 1 85 ? 13.831 33.569 86.730 1.00 14.26 85 LEU A CA 1
ATOM 679 C C . LEU A 1 85 ? 13.809 32.519 87.825 1.00 12.93 85 LEU A C 1
ATOM 680 O O . LEU A 1 85 ? 12.812 32.392 88.554 1.00 15.16 85 LEU A O 1
ATOM 685 N N . ASP A 1 86 ? 14.929 31.784 87.983 1.00 14.27 86 ASP A N 1
ATOM 686 C CA . ASP A 1 86 ? 15.014 30.786 89.063 1.00 14.40 86 ASP A CA 1
ATOM 687 C C . ASP A 1 86 ? 14.909 31.431 90.444 1.00 16.36 86 ASP A C 1
ATOM 688 O O . ASP A 1 86 ? 14.198 30.918 91.337 1.00 15.70 86 ASP A O 1
ATOM 693 N N . GLU A 1 87 ? 15.545 32.593 90.636 1.00 14.91 87 GLU A N 1
ATOM 694 C CA . GLU A 1 87 ? 15.511 33.188 91.952 1.00 14.55 87 GLU A CA 1
ATOM 695 C C . GLU A 1 87 ? 14.178 33.849 92.224 1.00 15.88 87 GLU A C 1
ATOM 696 O O . GLU A 1 87 ? 13.679 33.772 93.354 1.00 19.01 87 GLU A O 1
ATOM 702 N N . VAL A 1 88 ? 13.551 34.436 91.190 1.00 14.97 88 VAL A N 1
ATOM 703 C CA . VAL A 1 88 ? 12.204 34.988 91.351 1.00 14.74 88 VAL A CA 1
ATOM 704 C C . VAL A 1 88 ? 11.243 33.896 91.763 1.00 13.43 88 VAL A C 1
ATOM 705 O O . VAL A 1 88 ? 10.493 34.044 92.725 1.00 13.47 88 VAL A O 1
ATOM 709 N N . HIS A 1 89 ? 11.268 32.761 91.043 1.00 14.30 89 HIS A N 1
ATOM 710 C CA . HIS A 1 89 ? 10.338 31.662 91.362 1.00 12.89 89 HIS A CA 1
ATOM 711 C C . HIS A 1 89 ? 10.615 30.994 92.714 1.00 13.23 89 HIS A C 1
ATOM 712 O O . HIS A 1 89 ? 9.666 30.585 93.389 1.00 14.78 89 HIS A O 1
ATOM 719 N N . HIS A 1 90 ? 11.872 30.925 93.139 1.00 14.92 90 HIS A N 1
ATOM 720 C CA . HIS A 1 90 ? 12.139 30.349 94.461 1.00 14.37 90 HIS A CA 1
ATOM 721 C C . HIS A 1 90 ? 11.713 31.286 95.574 1.00 16.19 90 HIS A C 1
ATOM 722 O O . HIS A 1 90 ? 11.460 30.828 96.687 1.00 20.18 90 HIS A O 1
ATOM 729 N N . ARG A 1 91 ? 11.587 32.565 95.286 1.00 15.11 91 ARG A N 1
ATOM 730 C CA . ARG A 1 91 ? 11.063 33.518 96.256 1.00 16.62 91 ARG A CA 1
ATOM 731 C C . ARG A 1 91 ? 9.546 33.591 96.236 1.00 14.84 91 ARG A C 1
ATOM 732 O O . ARG A 1 91 ? 8.967 34.442 96.922 1.00 20.62 91 ARG A O 1
ATOM 740 N N . GLY A 1 92 ? 8.883 32.757 95.437 1.00 14.62 92 GLY A N 1
ATOM 741 C CA . GLY A 1 92 ? 7.437 32.793 95.408 1.00 15.08 92 GLY A CA 1
ATOM 742 C C . GLY A 1 92 ? 6.874 33.951 94.606 1.00 18.27 92 GLY A C 1
ATOM 743 O O . GLY A 1 92 ? 5.700 34.312 94.782 1.00 24.46 92 GLY A O 1
ATOM 744 N N . MET A 1 93 ? 7.689 34.576 93.790 1.00 14.02 93 MET A N 1
ATOM 745 C CA . MET A 1 93 ? 7.250 35.651 92.915 1.00 13.80 93 MET A CA 1
ATOM 746 C C . MET A 1 93 ? 7.126 35.146 91.488 1.00 13.73 93 MET A C 1
ATOM 747 O O . MET A 1 93 ? 7.535 34.033 91.157 1.00 15.67 93 MET A O 1
ATOM 752 N N . LYS A 1 94 ? 6.536 35.987 90.605 1.00 14.19 94 LYS A N 1
ATOM 753 C CA . LYS A 1 94 ? 6.346 35.675 89.200 1.00 14.00 94 LYS A CA 1
ATOM 754 C C . LYS A 1 94 ? 6.959 36.788 88.364 1.00 12.83 94 LYS A C 1
ATOM 755 O O . LYS A 1 94 ? 7.231 37.881 88.868 1.00 15.04 94 LYS A O 1
ATOM 761 N N . LEU A 1 95 ? 7.250 36.470 87.107 1.00 12.50 95 LEU A N 1
ATOM 762 C CA . LEU A 1 95 ? 7.893 37.417 86.191 1.00 12.44 95 LEU A CA 1
ATOM 763 C C . LEU A 1 95 ? 7.149 37.433 84.871 1.00 14.19 95 LEU A C 1
ATOM 764 O O . LEU A 1 95 ? 6.924 36.378 84.234 1.00 13.75 95 LEU A O 1
ATOM 769 N N . ILE A 1 96 ? 6.773 38.658 84.436 1.00 12.68 96 ILE A N 1
ATOM 770 C CA . ILE A 1 96 ? 6.234 38.852 83.103 1.00 13.33 96 ILE A CA 1
ATOM 771 C C . ILE A 1 96 ? 7.225 39.684 82.295 1.00 12.67 96 ILE A C 1
ATOM 772 O O . ILE A 1 96 ? 7.915 40.577 82.829 1.00 14.37 96 ILE A O 1
ATOM 777 N N . MET A 1 97 ? 7.352 39.314 81.026 1.00 13.36 97 MET A N 1
ATOM 778 C CA . MET A 1 97 ? 8.287 39.969 80.111 1.00 12.46 97 MET A CA 1
ATOM 779 C C . MET A 1 97 ? 7.519 40.956 79.236 1.00 12.97 97 MET A C 1
ATOM 780 O O . MET A 1 97 ? 6.291 40.908 79.122 1.00 14.20 97 MET A O 1
ATOM 785 N N . ASP A 1 98 ? 8.263 41.836 78.552 1.00 11.17 98 ASP A N 1
ATOM 786 C CA . ASP A 1 98 ? 7.658 42.841 77.675 1.00 13.24 98 ASP A CA 1
ATOM 787 C C . ASP A 1 98 ? 7.701 42.303 76.250 1.00 13.10 98 ASP A C 1
ATOM 788 O O . ASP A 1 98 ? 8.789 42.007 75.730 1.00 15.79 98 ASP A O 1
ATOM 793 N N . LEU A 1 99 ? 6.544 42.122 75.651 1.00 11.57 99 LEU A N 1
ATOM 794 C CA . LEU A 1 99 ? 6.393 41.517 74.331 1.00 10.77 99 LEU A CA 1
ATOM 795 C C . LEU A 1 99 ? 6.186 42.640 73.317 1.00 12.20 99 LEU A C 1
ATOM 796 O O . LEU A 1 99 ? 5.201 43.400 73.415 1.00 13.90 99 LEU A O 1
ATOM 801 N N . VAL A 1 100 ? 7.134 42.780 72.396 1.00 11.75 100 VAL A N 1
ATOM 802 C CA . VAL A 1 100 ? 7.217 43.963 71.521 1.00 11.59 100 VAL A CA 1
ATOM 803 C C . VAL A 1 100 ? 7.106 43.463 70.085 1.00 12.08 100 VAL A C 1
ATOM 804 O O . VAL A 1 100 ? 8.119 43.115 69.443 1.00 14.19 100 VAL A O 1
ATOM 808 N N . ILE A 1 101 ? 5.885 43.392 69.581 1.00 13.21 101 ILE A N 1
ATOM 809 C CA . ILE A 1 101 ? 5.617 42.752 68.291 1.00 12.45 101 ILE A CA 1
ATOM 810 C C . ILE A 1 101 ? 4.877 43.639 67.310 1.00 13.60 101 ILE A C 1
ATOM 811 O O . ILE A 1 101 ? 4.367 43.150 66.285 1.00 14.80 101 ILE A O 1
ATOM 816 N N . ASN A 1 102 ? 4.826 44.951 67.609 1.00 13.02 102 ASN A N 1
ATOM 817 C CA . ASN A 1 102 ? 4.360 45.877 66.548 1.00 12.90 102 ASN A CA 1
ATOM 818 C C . ASN A 1 102 ? 5.460 46.188 65.533 1.00 13.59 102 ASN A C 1
ATOM 819 O O . ASN A 1 102 ? 5.163 46.562 64.382 1.00 13.89 102 ASN A O 1
ATOM 824 N N . HIS A 1 103 ? 6.722 46.060 65.932 1.00 13.60 103 HIS A N 1
ATOM 825 C CA . HIS A 1 103 ? 7.861 46.530 65.154 1.00 12.88 103 HIS A CA 1
ATOM 826 C C . HIS A 1 103 ? 9.098 45.795 65.662 1.00 12.83 103 HIS A C 1
ATOM 827 O O . HIS A 1 103 ? 9.088 45.215 66.755 1.00 13.22 103 HIS A O 1
ATOM 834 N N . THR A 1 104 ? 10.142 45.802 64.854 1.00 13.06 104 THR A N 1
ATOM 835 C CA . THR A 1 104 ? 11.464 45.336 65.263 1.00 13.26 104 THR A CA 1
ATOM 836 C C . THR A 1 104 ? 12.475 46.442 65.048 1.00 13.53 104 THR A C 1
ATOM 837 O O . THR A 1 104 ? 12.178 47.480 64.435 1.00 14.09 104 THR A O 1
ATOM 841 N N . SER A 1 105 ? 13.718 46.173 65.445 1.00 12.40 105 SER A N 1
ATOM 842 C CA . SER A 1 105 ? 14.828 47.006 65.002 1.00 13.87 105 SER A CA 1
ATOM 843 C C . SER A 1 105 ? 15.030 46.878 63.485 1.00 13.01 105 SER A C 1
ATOM 844 O O . SER A 1 105 ? 14.709 45.850 62.868 1.00 14.36 105 SER A O 1
ATOM 847 N N . ASP A 1 106 ? 15.564 47.956 62.877 1.00 14.48 106 ASP A N 1
ATOM 848 C CA . ASP A 1 106 ? 16.012 47.839 61.484 1.00 14.25 106 ASP A CA 1
ATOM 849 C C . ASP A 1 106 ? 17.264 46.985 61.350 1.00 15.91 106 ASP A C 1
ATOM 850 O O . ASP A 1 106 ? 17.687 46.732 60.182 1.00 17.27 106 ASP A O 1
ATOM 855 N N . GLU A 1 107 ? 17.833 46.526 62.479 1.00 14.76 107 GLU A N 1
ATOM 856 C CA . GLU A 1 107 ? 18.949 45.581 62.438 1.00 15.55 107 GLU A CA 1
ATOM 857 C C . GLU A 1 107 ? 18.510 44.137 62.695 1.00 15.72 107 GLU A C 1
ATOM 858 O O . GLU A 1 107 ? 19.351 43.240 62.732 1.00 16.70 107 GLU A O 1
ATOM 864 N N . HIS A 1 108 ? 17.203 43.897 62.871 1.00 14.34 108 HIS A N 1
ATOM 865 C CA . HIS A 1 108 ? 16.721 42.536 62.930 1.00 14.61 108 HIS A CA 1
ATOM 866 C C . HIS A 1 108 ? 16.994 41.863 61.583 1.00 16.02 108 HIS A C 1
ATOM 867 O O . HIS A 1 108 ? 16.805 42.483 60.520 1.00 15.13 108 HIS A O 1
ATOM 874 N N . PRO A 1 109 ? 17.423 40.610 61.581 1.00 15.54 109 PRO A N 1
ATOM 875 C CA . PRO A 1 109 ? 17.673 39.890 60.310 1.00 15.48 109 PRO A CA 1
ATOM 876 C C . PRO A 1 109 ? 16.510 39.908 59.368 1.00 18.38 109 PRO A C 1
ATOM 877 O O . PRO A 1 109 ? 16.731 39.936 58.149 1.00 18.01 109 PRO A O 1
ATOM 881 N N . TRP A 1 110 ? 15.271 39.909 59.858 1.00 15.33 110 TRP A N 1
ATOM 882 C CA . TRP A 1 110 ? 14.157 39.945 58.918 1.00 15.69 110 TRP A CA 1
ATOM 883 C C . TRP A 1 110 ? 14.153 41.248 58.145 1.00 14.72 110 TRP A C 1
ATOM 884 O O . TRP A 1 110 ? 13.791 41.255 56.965 1.00 15.66 110 TRP A O 1
ATOM 895 N N . PHE A 1 111 ? 14.481 42.370 58.809 1.00 15.53 111 PHE A N 1
ATOM 896 C CA . PHE A 1 111 ? 14.474 43.657 58.117 1.00 14.01 111 PHE A CA 1
ATOM 897 C C . PHE A 1 111 ? 15.683 43.797 57.198 1.00 17.46 111 PHE A C 1
ATOM 898 O O . PHE A 1 111 ? 15.575 44.401 56.115 1.00 17.97 111 PHE A O 1
ATOM 906 N N . LEU A 1 112 ? 16.848 43.311 57.643 1.00 17.57 112 LEU A N 1
ATOM 907 C CA . LEU A 1 112 ? 18.021 43.329 56.765 1.00 17.62 112 LEU A CA 1
ATOM 908 C C . LEU A 1 112 ? 17.723 42.587 55.468 1.00 19.32 112 LEU A C 1
ATOM 909 O O . LEU A 1 112 ? 18.110 43.050 54.388 1.00 20.16 112 LEU A O 1
ATOM 914 N N . GLU A 1 113 ? 16.966 41.504 55.540 1.00 17.50 113 GLU A N 1
ATOM 915 C CA . GLU A 1 113 ? 16.528 40.818 54.323 1.00 17.84 113 GLU A CA 1
ATOM 916 C C . GLU A 1 113 ? 15.453 41.621 53.582 1.00 19.16 113 GLU A C 1
ATOM 917 O O . GLU A 1 113 ? 15.535 41.833 52.362 1.00 19.87 113 GLU A O 1
ATOM 923 N N . SER A 1 114 ? 14.413 42.081 54.304 1.00 16.88 114 SER A N 1
ATOM 924 C CA . SER A 1 114 ? 13.305 42.794 53.682 1.00 17.39 114 SER A CA 1
ATOM 925 C C . SER A 1 114 ? 13.773 44.001 52.876 1.00 16.26 114 SER A C 1
ATOM 926 O O . SER A 1 114 ? 13.250 44.258 51.781 1.00 20.13 114 SER A O 1
ATOM 929 N N . ARG A 1 115 ? 14.698 44.780 53.410 1.00 16.67 115 ARG A N 1
ATOM 930 C CA . ARG A 1 115 ? 15.111 46.002 52.733 1.00 16.72 115 ARG A CA 1
ATOM 931 C C . ARG A 1 115 ? 16.026 45.724 51.554 1.00 20.27 115 ARG A C 1
ATOM 932 O O . ARG A 1 115 ? 16.339 46.675 50.820 1.00 23.09 115 ARG A O 1
ATOM 940 N N . SER A 1 116 ? 16.455 44.480 51.359 1.00 21.15 116 SER A N 1
ATOM 941 C CA . SER A 1 116 ? 17.535 44.234 50.394 1.00 22.39 116 SER A CA 1
ATOM 942 C C . SER A 1 116 ? 17.046 44.226 48.951 1.00 24.39 116 SER A C 1
ATOM 943 O O . SER A 1 116 ? 17.839 44.531 48.042 1.00 27.25 116 SER A O 1
ATOM 946 N N . ALA A 1 117 ? 15.768 43.929 48.721 1.00 23.49 117 ALA A N 1
ATOM 947 C CA . ALA A 1 117 ? 15.188 43.863 47.382 1.00 23.89 117 ALA A CA 1
ATOM 948 C C . ALA A 1 117 ? 13.678 43.787 47.471 1.00 23.48 117 ALA A C 1
ATOM 949 O O . ALA A 1 117 ? 13.122 43.175 48.399 1.00 23.81 117 ALA A O 1
ATOM 951 N N . LYS A 1 118 ? 13.002 44.343 46.448 1.00 23.98 118 LYS A N 1
ATOM 952 C CA . LYS A 1 118 ? 11.553 44.233 46.399 1.00 24.45 118 LYS A CA 1
ATOM 953 C C . LYS A 1 118 ? 11.096 42.789 46.303 1.00 23.32 118 LYS A C 1
ATOM 954 O O . LYS A 1 118 ? 9.966 42.464 46.684 1.00 27.49 118 LYS A O 1
ATOM 960 N N . GLU A 1 119 ? 11.924 41.905 45.735 1.00 24.46 119 GLU A N 1
ATOM 961 C CA . GLU A 1 119 ? 11.535 40.521 45.537 1.00 25.70 119 GLU A CA 1
ATOM 962 C C . GLU A 1 119 ? 12.064 39.599 46.636 1.00 23.71 119 GLU A C 1
ATOM 963 O O . GLU A 1 119 ? 11.847 38.387 46.559 1.00 25.49 119 GLU A O 1
ATOM 969 N N . ASN A 1 120 ? 12.766 40.130 47.650 1.00 21.37 120 ASN A N 1
ATOM 970 C CA . ASN A 1 120 ? 13.237 39.276 48.745 1.00 21.81 120 ASN A CA 1
ATOM 971 C C . ASN A 1 120 ? 12.035 38.635 49.448 1.00 22.35 120 ASN A C 1
ATOM 972 O O . ASN A 1 120 ? 11.013 39.295 49.649 1.00 22.77 120 ASN A O 1
ATOM 977 N N . PRO A 1 121 ? 12.127 37.370 49.868 1.00 21.04 121 PRO A N 1
ATOM 978 C CA . PRO A 1 121 ? 10.973 36.730 50.516 1.00 26.22 121 PRO A CA 1
ATOM 979 C C . PRO A 1 121 ? 10.526 37.407 51.809 1.00 19.80 121 PRO A C 1
ATOM 980 O O . PRO A 1 121 ? 9.379 37.194 52.222 1.00 23.04 121 PRO A O 1
ATOM 984 N N . TYR A 1 122 ? 11.383 38.183 52.449 1.00 17.76 122 TYR A N 1
ATOM 985 C CA . TYR A 1 122 ? 10.984 38.926 53.645 1.00 17.19 122 TYR A CA 1
ATOM 986 C C . TYR A 1 122 ? 10.452 40.312 53.338 1.00 19.25 122 TYR A C 1
ATOM 987 O O . TYR A 1 122 ? 10.165 41.064 54.269 1.00 17.78 122 TYR A O 1
ATOM 996 N N . ARG A 1 123 ? 10.327 40.702 52.069 1.00 18.11 123 ARG A N 1
ATOM 997 C CA . ARG A 1 123 ? 9.889 42.069 51.780 1.00 16.06 123 ARG A CA 1
ATOM 998 C C . ARG A 1 123 ? 8.593 42.424 52.503 1.00 16.61 123 ARG A C 1
ATOM 999 O O . ARG A 1 123 ? 8.506 43.476 53.175 1.00 17.71 123 ARG A O 1
ATOM 1007 N N . ASP A 1 124 ? 7.581 41.559 52.373 1.00 17.52 124 ASP A N 1
ATOM 1008 C CA . ASP A 1 124 ? 6.269 41.836 52.936 1.00 20.68 124 ASP A CA 1
ATOM 1009 C C . ASP A 1 124 ? 6.187 41.539 54.437 1.00 16.28 124 ASP A C 1
ATOM 1010 O O . ASP A 1 124 ? 5.069 41.597 55.002 1.00 16.19 124 ASP A O 1
ATOM 1015 N N . TYR A 1 125 ? 7.331 41.308 55.104 1.00 16.50 125 TYR A N 1
ATOM 1016 C CA . TYR A 1 125 ? 7.317 41.257 56.573 1.00 15.17 125 TYR A CA 1
ATOM 1017 C C . TYR A 1 125 ? 7.158 42.646 57.174 1.00 15.74 125 TYR A C 1
ATOM 1018 O O . TYR A 1 125 ? 6.768 42.754 58.357 1.00 14.97 125 TYR A O 1
ATOM 1027 N N . TYR A 1 126 ? 7.408 43.677 56.385 1.00 15.34 126 TYR A N 1
ATOM 1028 C CA . TYR A 1 126 ? 7.331 45.063 56.830 1.00 12.92 126 TYR A CA 1
ATOM 1029 C C . TYR A 1 126 ? 6.419 45.822 55.869 1.00 15.33 126 TYR A C 1
ATOM 1030 O O . TYR A 1 126 ? 5.825 45.201 54.978 1.00 15.88 126 TYR A O 1
ATOM 1039 N N . ILE A 1 127 ? 6.218 47.129 56.110 1.00 14.00 127 ILE A N 1
ATOM 1040 C CA . ILE A 1 127 ? 5.206 47.934 55.432 1.00 15.44 127 ILE A CA 1
ATOM 1041 C C . ILE A 1 127 ? 5.941 48.879 54.494 1.00 14.48 127 ILE A C 1
ATOM 1042 O O . ILE A 1 127 ? 6.523 49.879 54.926 1.00 15.41 127 ILE A O 1
ATOM 1047 N N . TRP A 1 128 ? 5.941 48.512 53.205 1.00 15.40 128 TRP A N 1
ATOM 1048 C CA . TRP A 1 128 ? 6.661 49.263 52.170 1.00 15.30 128 TRP A CA 1
ATOM 1049 C C . TRP A 1 128 ? 5.690 49.907 51.198 1.00 16.78 128 TRP A C 1
ATOM 1050 O O . TRP A 1 128 ? 4.688 49.303 50.806 1.00 17.75 128 TRP A O 1
ATOM 1061 N N . HIS A 1 129 ? 6.005 51.120 50.768 1.00 15.77 129 HIS A N 1
ATOM 1062 C CA . HIS A 1 129 ? 5.131 51.764 49.784 1.00 17.20 129 HIS A CA 1
ATOM 1063 C C . HIS A 1 129 ? 5.929 52.749 48.945 1.00 17.47 129 HIS A C 1
ATOM 1064 O O . HIS A 1 129 ? 6.839 53.408 49.436 1.00 17.09 129 HIS A O 1
ATOM 1071 N N . GLU A 1 130 ? 5.558 52.866 47.659 1.00 18.13 130 GLU A N 1
ATOM 1072 C CA . GLU A 1 130 ? 6.185 53.895 46.831 1.00 21.19 130 GLU A CA 1
ATOM 1073 C C . GLU A 1 130 ? 5.750 55.286 47.285 1.00 21.75 130 GLU A C 1
ATOM 1074 O O . GLU A 1 130 ? 4.681 55.468 47.868 1.00 20.08 130 GLU A O 1
ATOM 1080 N N . GLY A 1 131 ? 6.604 56.268 47.024 1.00 23.75 131 GLY A N 1
ATOM 1081 C CA . GLY A 1 131 ? 6.277 57.635 47.402 1.00 22.62 131 GLY A CA 1
ATOM 1082 C C . GLY A 1 131 ? 5.131 58.212 46.566 1.00 26.37 131 GLY A C 1
ATOM 1083 O O . GLY A 1 131 ? 4.611 57.591 45.638 1.00 26.30 131 GLY A O 1
ATOM 1084 N N . LYS A 1 132 ? 4.700 59.410 46.939 1.00 24.16 132 LYS A N 1
ATOM 1085 C CA . LYS A 1 132 ? 3.589 60.070 46.260 1.00 24.64 132 LYS A CA 1
ATOM 1086 C C . LYS A 1 132 ? 4.051 61.474 45.923 1.00 24.07 132 LYS A C 1
ATOM 1087 O O . LYS A 1 132 ? 4.559 62.192 46.789 1.00 23.91 132 LYS A O 1
ATOM 1093 N N . ASP A 1 133 ? 3.899 61.869 44.655 1.00 32.97 133 ASP A N 1
ATOM 1094 C CA . ASP A 1 133 ? 4.263 63.228 44.248 1.00 31.72 133 ASP A CA 1
ATOM 1095 C C . ASP A 1 133 ? 5.690 63.602 44.660 1.00 27.09 133 ASP A C 1
ATOM 1096 O O . ASP A 1 133 ? 5.981 64.739 45.035 1.00 29.02 133 ASP A O 1
ATOM 1101 N N . GLY A 1 134 ? 6.605 62.637 44.574 1.00 26.66 134 GLY A N 1
ATOM 1102 C CA . GLY A 1 134 ? 7.981 62.922 44.913 1.00 28.80 134 GLY A CA 1
ATOM 1103 C C . GLY A 1 134 ? 8.308 62.977 46.389 1.00 28.66 134 GLY A C 1
ATOM 1104 O O . GLY A 1 134 ? 9.479 63.188 46.731 1.00 30.78 134 GLY A O 1
ATOM 1105 N N . LYS A 1 135 ? 7.330 62.757 47.266 1.00 23.49 135 LYS A N 1
ATOM 1106 C CA . LYS A 1 135 ? 7.562 62.756 48.709 1.00 21.83 135 LYS A CA 1
ATOM 1107 C C . LYS A 1 135 ? 7.025 61.443 49.290 1.00 18.25 135 LYS A C 1
ATOM 1108 O O . LYS A 1 135 ? 6.814 60.446 48.607 1.00 20.59 135 LYS A O 1
ATOM 1114 N N . GLU A 1 136 ? 6.738 61.443 50.598 1.00 20.41 136 GLU A N 1
ATOM 1115 C CA . GLU A 1 136 ? 6.332 60.196 51.283 1.00 19.91 136 GLU A CA 1
ATOM 1116 C C . GLU A 1 136 ? 4.974 59.696 50.788 1.00 18.23 136 GLU A C 1
ATOM 1117 O O . GLU A 1 136 ? 4.173 60.463 50.211 1.00 19.13 136 GLU A O 1
ATOM 1123 N N . PRO A 1 137 ? 4.626 58.427 51.085 1.00 15.66 137 PRO A N 1
ATOM 1124 C CA . PRO A 1 137 ? 3.325 57.898 50.655 1.00 15.96 137 PRO A CA 1
ATOM 1125 C C . PRO A 1 137 ? 2.151 58.701 51.189 1.00 16.67 137 PRO A C 1
ATOM 1126 O O . PRO A 1 137 ? 1.071 58.700 50.580 1.00 19.19 137 PRO A O 1
ATOM 1130 N N . ASN A 1 138 ? 2.299 59.315 52.365 1.00 15.66 138 ASN A N 1
ATOM 1131 C CA . ASN A 1 138 ? 1.235 60.107 52.949 1.00 16.47 138 ASN A CA 1
ATOM 1132 C C . ASN A 1 138 ? 1.835 61.108 53.932 1.00 14.14 138 ASN A C 1
ATOM 1133 O O . ASN A 1 138 ? 3.071 61.227 54.072 1.00 16.49 138 ASN A O 1
ATOM 1138 N N . ASN A 1 139 ? 0.940 61.858 54.589 1.00 14.28 139 ASN A N 1
ATOM 1139 C CA . ASN A 1 139 ? 1.348 62.953 55.454 1.00 14.56 139 ASN A CA 1
ATOM 1140 C C . ASN A 1 139 ? 1.473 62.567 56.933 1.00 15.30 139 ASN A C 1
ATOM 1141 O O . ASN A 1 139 ? 1.506 63.433 57.803 1.00 15.03 139 ASN A O 1
ATOM 1146 N N . TRP A 1 140 ? 1.529 61.271 57.239 1.00 13.89 140 TRP A N 1
ATOM 1147 C CA . TRP A 1 140 ? 1.489 60.836 58.635 1.00 14.52 140 TRP A CA 1
ATOM 1148 C C . TRP A 1 140 ? 2.785 61.147 59.380 1.00 12.74 140 TRP A C 1
ATOM 1149 O O . TRP A 1 140 ? 3.883 60.944 58.860 1.00 14.80 140 TRP A O 1
ATOM 1160 N N . GLU A 1 141 ? 2.619 61.618 60.606 1.00 13.20 141 GLU A N 1
ATOM 1161 C CA . GLU A 1 141 ? 3.730 61.890 61.525 1.00 13.22 141 GLU A CA 1
ATOM 1162 C C . GLU A 1 141 ? 3.995 60.676 62.414 1.00 14.93 141 GLU A C 1
ATOM 1163 O O . GLU A 1 141 ? 3.067 60.012 62.892 1.00 15.43 141 GLU A O 1
ATOM 1169 N N . SER A 1 142 ? 5.278 60.427 62.645 1.00 12.26 142 SER A N 1
ATOM 1170 C CA . SER A 1 142 ? 5.698 59.443 63.653 1.00 12.12 142 SER A CA 1
ATOM 1171 C C . SER A 1 142 ? 5.367 59.950 65.060 1.00 13.21 142 SER A C 1
ATOM 1172 O O . SER A 1 142 ? 5.402 61.161 65.340 1.00 14.38 142 SER A O 1
ATOM 1175 N N . ILE A 1 143 ? 5.047 59.011 65.963 1.00 12.86 143 ILE A N 1
ATOM 1176 C CA . ILE A 1 143 ? 4.882 59.384 67.378 1.00 13.34 143 ILE A CA 1
ATOM 1177 C C . ILE A 1 143 ? 6.145 60.014 67.970 1.00 13.23 143 ILE A C 1
ATOM 1178 O O . ILE A 1 143 ? 6.055 60.818 68.910 1.00 15.56 143 ILE A O 1
ATOM 1183 N N . PHE A 1 144 ? 7.313 59.733 67.389 1.00 14.41 144 PHE A N 1
ATOM 1184 C CA . PHE A 1 144 ? 8.583 60.314 67.819 1.00 13.30 144 PHE A CA 1
ATOM 1185 C C . PHE A 1 144 ? 9.012 61.472 66.929 1.00 14.95 144 PHE A C 1
ATOM 1186 O O . PHE A 1 144 ? 10.196 61.808 66.899 1.00 15.58 144 PHE A O 1
ATOM 1194 N N . SER A 1 145 ? 8.049 62.117 66.269 1.00 14.07 145 SER A N 1
ATOM 1195 C CA . SER A 1 145 ? 8.243 63.328 65.453 1.00 13.16 145 SER A CA 1
ATOM 1196 C C . SER A 1 145 ? 8.826 63.005 64.093 1.00 14.08 145 SER A C 1
ATOM 1197 O O . SER A 1 145 ? 9.425 61.954 63.856 1.00 15.23 145 SER A O 1
ATOM 1200 N N . GLY A 1 146 ? 8.665 63.958 63.183 1.00 14.37 146 GLY A N 1
ATOM 1201 C CA . GLY A 1 146 ? 9.046 63.714 61.788 1.00 14.77 146 GLY A CA 1
ATOM 1202 C C . GLY A 1 146 ? 8.064 62.774 61.088 1.00 12.50 146 GLY A C 1
ATOM 1203 O O . GLY A 1 146 ? 7.011 62.410 61.611 1.00 14.86 146 GLY A O 1
ATOM 1204 N N . SER A 1 147 ? 8.428 62.396 59.887 1.00 13.56 147 SER A N 1
ATOM 1205 C CA . SER A 1 147 ? 7.565 61.522 59.089 1.00 12.85 147 SER A CA 1
ATOM 1206 C C . SER A 1 147 ? 7.490 60.090 59.659 1.00 13.34 147 SER A C 1
ATOM 1207 O O . SER A 1 147 ? 8.450 59.582 60.257 1.00 15.47 147 SER A O 1
ATOM 1210 N N . ALA A 1 148 ? 6.340 59.441 59.446 1.00 14.02 148 ALA A N 1
ATOM 1211 C CA . ALA A 1 148 ? 6.178 58.031 59.752 1.00 12.80 148 ALA A CA 1
ATOM 1212 C C . ALA A 1 148 ? 6.743 57.140 58.656 1.00 14.06 148 ALA A C 1
ATOM 1213 O O . ALA A 1 148 ? 6.537 55.924 58.707 1.00 14.52 148 ALA A O 1
ATOM 1215 N N . TRP A 1 149 ? 7.423 57.703 57.652 1.00 13.77 149 TRP A N 1
ATOM 1216 C CA . TRP A 1 149 ? 7.974 56.925 56.550 1.00 12.57 149 TRP A CA 1
ATOM 1217 C C . TRP A 1 149 ? 9.431 57.290 56.346 1.00 15.31 149 TRP A C 1
ATOM 1218 O O . TRP A 1 149 ? 9.793 58.474 56.359 1.00 16.80 149 TRP A O 1
ATOM 1229 N N . GLU A 1 150 ? 10.264 56.277 56.088 1.00 14.12 150 GLU A N 1
ATOM 1230 C CA . GLU A 1 150 ? 11.676 56.495 55.849 1.00 15.04 150 GLU A CA 1
ATOM 1231 C C . GLU A 1 150 ? 12.060 55.895 54.508 1.00 14.31 150 GLU A C 1
ATOM 1232 O O . GLU A 1 150 ? 11.726 54.748 54.201 1.00 14.88 150 GLU A O 1
ATOM 1238 N N . PHE A 1 151 ? 12.739 56.704 53.681 1.00 17.44 151 PHE A N 1
ATOM 1239 C CA . PHE A 1 151 ? 13.082 56.252 52.325 1.00 17.18 151 PHE A CA 1
ATOM 1240 C C . PHE A 1 151 ? 14.268 55.292 52.337 1.00 16.97 151 PHE A C 1
ATOM 1241 O O . PHE A 1 151 ? 15.211 55.484 53.090 1.00 20.48 151 PHE A O 1
ATOM 1249 N N . ASP A 1 152 ? 14.176 54.248 51.519 1.00 17.22 152 ASP A N 1
ATOM 1250 C CA . ASP A 1 152 ? 15.297 53.354 51.240 1.00 19.13 152 ASP A CA 1
ATOM 1251 C C . ASP A 1 152 ? 15.809 53.668 49.843 1.00 21.27 152 ASP A C 1
ATOM 1252 O O . ASP A 1 152 ? 15.120 53.396 48.853 1.00 23.38 152 ASP A O 1
ATOM 1257 N N . GLU A 1 153 ? 17.034 54.172 49.768 1.00 23.00 153 GLU A N 1
ATOM 1258 C CA . GLU A 1 153 ? 17.588 54.506 48.450 1.00 26.93 153 GLU A CA 1
ATOM 1259 C C . GLU A 1 153 ? 17.746 53.265 47.580 1.00 27.79 153 GLU A C 1
ATOM 1260 O O . GLU A 1 153 ? 17.540 53.322 46.366 1.00 29.43 153 GLU A O 1
ATOM 1266 N N . LYS A 1 154 ? 18.084 52.127 48.175 1.00 25.31 154 LYS A N 1
ATOM 1267 C CA . LYS A 1 154 ? 18.391 50.952 47.371 1.00 25.81 154 LYS A CA 1
ATOM 1268 C C . LYS A 1 154 ? 17.185 50.489 46.564 1.00 31.12 154 LYS A C 1
ATOM 1269 O O . LYS A 1 154 ? 17.282 50.292 45.345 1.00 28.73 154 LYS A O 1
ATOM 1275 N N . THR A 1 155 ? 16.028 50.326 47.218 1.00 22.30 155 THR A N 1
ATOM 1276 C CA . THR A 1 155 ? 14.850 49.787 46.582 1.00 20.57 155 THR A CA 1
ATOM 1277 C C . THR A 1 155 ? 13.853 50.862 46.157 1.00 19.84 155 THR A C 1
ATOM 1278 O O . THR A 1 155 ? 12.844 50.523 45.545 1.00 25.43 155 THR A O 1
ATOM 1282 N N . LYS A 1 156 ? 14.129 52.140 46.475 1.00 22.50 156 LYS A N 1
ATOM 1283 C CA . LYS A 1 156 ? 13.315 53.266 46.007 1.00 24.00 156 LYS A CA 1
ATOM 1284 C C . LYS A 1 156 ? 11.883 53.179 46.524 1.00 24.00 156 LYS A C 1
ATOM 1285 O O . LYS A 1 156 ? 10.911 53.454 45.811 1.00 21.59 156 LYS A O 1
ATOM 1291 N N . GLU A 1 157 ? 11.734 52.783 47.787 1.00 21.10 157 GLU A N 1
ATOM 1292 C CA . GLU A 1 157 ? 10.421 52.792 48.421 1.00 19.66 157 GLU A CA 1
ATOM 1293 C C . GLU A 1 157 ? 10.646 53.209 49.876 1.00 16.77 157 GLU A C 1
ATOM 1294 O O . GLU A 1 157 ? 11.774 53.219 50.383 1.00 17.25 157 GLU A O 1
ATOM 1300 N N . TYR A 1 158 ? 9.562 53.586 50.528 1.00 16.89 158 TYR A N 1
ATOM 1301 C CA . TYR A 1 158 ? 9.580 53.982 51.931 1.00 16.31 158 TYR A CA 1
ATOM 1302 C C . TYR A 1 158 ? 9.065 52.830 52.774 1.00 15.09 158 TYR A C 1
ATOM 1303 O O . TYR A 1 158 ? 8.152 52.107 52.367 1.00 16.71 158 TYR A O 1
ATOM 1312 N N . TYR A 1 159 ? 9.615 52.716 53.997 1.00 15.45 159 TYR A N 1
ATOM 1313 C CA . TYR A 1 159 ? 9.051 51.809 54.980 1.00 13.69 159 TYR A CA 1
ATOM 1314 C C . TYR A 1 159 ? 8.416 52.608 56.115 1.00 12.50 159 TYR A C 1
ATOM 1315 O O . TYR A 1 159 ? 8.874 53.721 56.461 1.00 14.45 159 TYR A O 1
ATOM 1324 N N . MET A 1 160 ? 7.358 52.044 56.690 1.00 12.35 160 MET A N 1
ATOM 1325 C CA . MET A 1 160 ? 6.602 52.720 57.738 1.00 13.82 160 MET A CA 1
ATOM 1326 C C . MET A 1 160 ? 7.232 52.480 59.103 1.00 14.61 160 MET A C 1
ATOM 1327 O O . MET A 1 160 ? 7.698 51.369 59.415 1.00 14.91 160 MET A O 1
ATOM 1332 N N . HIS A 1 161 ? 7.336 53.564 59.881 1.00 13.41 161 HIS A N 1
ATOM 1333 C CA . HIS A 1 161 ? 7.702 53.442 61.288 1.00 14.79 161 HIS A CA 1
ATOM 1334 C C . HIS A 1 161 ? 6.814 54.367 62.110 1.00 13.99 161 HIS A C 1
ATOM 1335 O O . HIS A 1 161 ? 6.943 55.601 62.025 1.00 15.56 161 HIS A O 1
ATOM 1342 N N . VAL A 1 162 ? 5.946 53.783 62.931 1.00 13.64 162 VAL A N 1
ATOM 1343 C CA . VAL A 1 162 ? 5.171 54.594 63.856 1.00 14.14 162 VAL A CA 1
ATOM 1344 C C . VAL A 1 162 ? 6.083 55.231 64.877 1.00 14.88 162 VAL A C 1
ATOM 1345 O O . VAL A 1 162 ? 5.897 56.389 65.280 1.00 14.07 162 VAL A O 1
ATOM 1349 N N . PHE A 1 163 ? 7.075 54.486 65.338 1.00 13.14 163 PHE A N 1
ATOM 1350 C CA . PHE A 1 163 ? 8.011 54.953 66.347 1.00 12.45 163 PHE A CA 1
ATOM 1351 C C . PHE A 1 163 ? 9.298 55.438 65.656 1.00 13.84 163 PHE A C 1
ATOM 1352 O O . PHE A 1 163 ? 9.179 56.249 64.730 1.00 14.55 163 PHE A O 1
ATOM 1360 N N . SER A 1 164 ? 10.500 55.058 66.113 1.00 13.43 164 SER A N 1
ATOM 1361 C CA . SER A 1 164 ? 11.672 55.686 65.501 1.00 13.36 164 SER A CA 1
ATOM 1362 C C . SER A 1 164 ? 11.981 55.132 64.118 1.00 13.79 164 SER A C 1
ATOM 1363 O O . SER A 1 164 ? 11.467 54.088 63.703 1.00 14.10 164 SER A O 1
ATOM 1366 N N . LYS A 1 165 ? 12.857 55.877 63.398 1.00 14.76 165 LYS A N 1
ATOM 1367 C CA . LYS A 1 165 ? 13.323 55.405 62.087 1.00 14.71 165 LYS A CA 1
ATOM 1368 C C . LYS A 1 165 ? 14.014 54.041 62.160 1.00 15.69 165 LYS A C 1
ATOM 1369 O O . LYS A 1 165 ? 14.039 53.301 61.167 1.00 17.29 165 LYS A O 1
ATOM 1375 N N . LYS A 1 166 ? 14.511 53.662 63.339 1.00 14.03 166 LYS A N 1
ATOM 1376 C CA . LYS A 1 166 ? 15.106 52.345 63.530 1.00 15.09 166 LYS A CA 1
ATOM 1377 C C . LYS A 1 166 ? 14.129 51.321 64.119 1.00 14.52 166 LYS A C 1
ATOM 1378 O O . LYS A 1 166 ? 14.579 50.261 64.626 1.00 14.41 166 LYS A O 1
ATOM 1384 N N . GLN A 1 167 ? 12.814 51.595 64.013 1.00 12.96 167 GLN A N 1
ATOM 1385 C CA . GLN A 1 167 ? 11.761 50.663 64.446 1.00 12.91 167 GLN A CA 1
ATOM 1386 C C . GLN A 1 167 ? 10.751 50.466 63.319 1.00 13.11 167 GLN A C 1
ATOM 1387 O O . GLN A 1 167 ? 9.573 50.834 63.445 1.00 13.21 167 GLN A O 1
ATOM 1393 N N . PRO A 1 168 ? 11.140 49.815 62.219 1.00 13.09 168 PRO A N 1
ATOM 1394 C CA . PRO A 1 168 ? 10.158 49.519 61.172 1.00 14.19 168 PRO A CA 1
ATOM 1395 C C . PRO A 1 168 ? 9.003 48.662 61.677 1.00 11.95 168 PRO A C 1
ATOM 1396 O O . PRO A 1 168 ? 9.192 47.624 62.338 1.00 13.13 168 PRO A O 1
ATOM 1400 N N . ASP A 1 169 ? 7.778 49.068 61.321 1.00 12.49 169 ASP A N 1
ATOM 1401 C CA . ASP A 1 169 ? 6.592 48.336 61.755 1.00 12.84 169 ASP A CA 1
ATOM 1402 C C . ASP A 1 169 ? 6.441 47.000 60.999 1.00 12.61 169 ASP A C 1
ATOM 1403 O O . ASP A 1 169 ? 6.706 46.895 59.802 1.00 14.40 169 ASP A O 1
ATOM 1408 N N . LEU A 1 170 ? 6.055 45.967 61.745 1.00 14.17 170 LEU A N 1
ATOM 1409 C CA . LEU A 1 170 ? 5.812 44.664 61.142 1.00 13.63 170 LEU A CA 1
ATOM 1410 C C . LEU A 1 170 ? 4.468 44.684 60.449 1.00 14.48 170 LEU A C 1
ATOM 1411 O O . LEU A 1 170 ? 3.552 45.400 60.850 1.00 16.51 170 LEU A O 1
ATOM 1416 N N . ASN A 1 171 ? 4.368 43.905 59.381 1.00 13.29 171 ASN A N 1
ATOM 1417 C CA . ASN A 1 171 ? 3.137 43.803 58.589 1.00 14.49 171 ASN A CA 1
ATOM 1418 C C . ASN A 1 171 ? 2.242 42.658 59.072 1.00 15.50 171 ASN A C 1
ATOM 1419 O O . ASN A 1 171 ? 2.419 41.482 58.685 1.00 15.23 171 ASN A O 1
ATOM 1424 N N . TRP A 1 172 ? 1.284 42.982 59.954 1.00 14.73 172 TRP A N 1
ATOM 1425 C CA . TRP A 1 172 ? 0.418 41.960 60.501 1.00 14.34 172 TRP A CA 1
ATOM 1426 C C . TRP A 1 172 ? -0.594 41.453 59.479 1.00 16.85 172 TRP A C 1
ATOM 1427 O O . TRP A 1 172 ? -1.310 40.511 59.823 1.00 17.09 172 TRP A O 1
ATOM 1438 N N . GLU A 1 173 ? -0.647 42.020 58.273 1.00 15.53 173 GLU A N 1
ATOM 1439 C CA . GLU A 1 173 ? -1.493 41.423 57.241 1.00 17.29 173 GLU A CA 1
ATOM 1440 C C . GLU A 1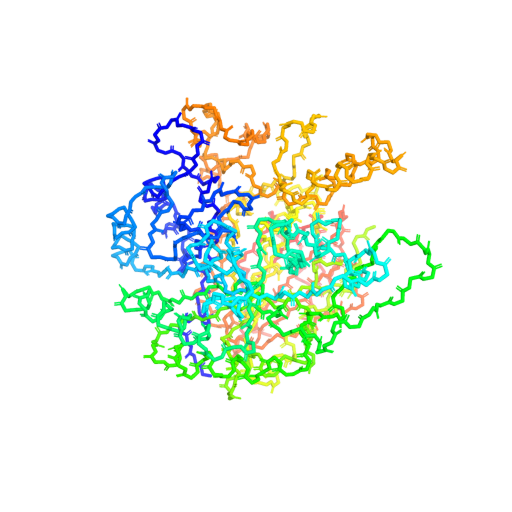 173 ? -0.850 40.196 56.615 1.00 21.64 173 GLU A C 1
ATOM 1441 O O . GLU A 1 173 ? -1.544 39.450 55.895 1.00 21.44 173 GLU A O 1
ATOM 1447 N N . ASN A 1 174 ? 0.416 39.932 56.915 1.00 17.00 174 ASN A N 1
ATOM 1448 C CA . ASN A 1 174 ? 1.178 38.821 56.317 1.00 18.66 174 ASN A CA 1
ATOM 1449 C C . ASN A 1 174 ? 1.138 37.624 57.265 1.00 18.73 174 ASN A C 1
ATOM 1450 O O . ASN A 1 174 ? 1.696 37.676 58.365 1.00 18.02 174 ASN A O 1
ATOM 1455 N N . GLU A 1 175 ? 0.487 36.553 56.815 1.00 18.49 175 GLU A N 1
ATOM 1456 C CA . GLU A 1 175 ? 0.361 35.337 57.616 1.00 19.17 175 GLU A CA 1
ATOM 1457 C C . GLU A 1 175 ? 1.713 34.763 58.041 1.00 20.43 175 GLU A C 1
ATOM 1458 O O . GLU A 1 175 ? 1.809 34.164 59.122 1.00 18.53 175 GLU A O 1
ATOM 1464 N N . LYS A 1 176 ? 2.758 34.896 57.215 1.00 18.22 176 LYS A N 1
ATOM 1465 C CA . LYS A 1 176 ? 4.061 34.344 57.560 1.00 17.78 176 LYS A CA 1
ATOM 1466 C C . LYS A 1 176 ? 4.667 35.069 58.755 1.00 17.87 176 LYS A C 1
ATOM 1467 O O . LYS A 1 176 ? 5.270 34.404 59.629 1.00 20.16 176 LYS A O 1
ATOM 1473 N N . VAL A 1 177 ? 4.517 36.413 58.794 1.00 19.00 177 VAL A N 1
ATOM 1474 C CA . VAL A 1 177 ? 4.934 37.241 59.947 1.00 19.75 177 VAL A CA 1
ATOM 1475 C C . VAL A 1 177 ? 4.269 36.729 61.203 1.00 17.08 177 VAL A C 1
ATOM 1476 O O . VAL A 1 177 ? 4.921 36.518 62.241 1.00 16.61 177 VAL A O 1
ATOM 1480 N N . ARG A 1 178 ? 2.942 36.631 61.156 1.00 16.22 178 ARG A N 1
ATOM 1481 C CA . ARG A 1 178 ? 2.188 36.239 62.336 1.00 16.40 178 ARG A CA 1
ATOM 1482 C C . ARG A 1 178 ? 2.646 34.876 62.826 1.00 17.21 178 ARG A C 1
ATOM 1483 O O . ARG A 1 178 ? 2.870 34.688 64.020 1.00 17.34 178 ARG A O 1
ATOM 1491 N N . HIS A 1 179 ? 2.863 33.931 61.913 1.00 17.15 179 HIS A N 1
ATOM 1492 C CA . HIS A 1 179 ? 3.277 32.597 62.350 1.00 18.62 179 HIS A CA 1
ATOM 1493 C C . HIS A 1 179 ? 4.638 32.614 63.039 1.00 17.95 179 HIS A C 1
ATOM 1494 O O . HIS A 1 179 ? 4.818 31.954 64.065 1.00 17.68 179 HIS A O 1
ATOM 1501 N N . GLU A 1 180 ? 5.614 33.371 62.504 1.00 16.24 180 GLU A N 1
ATOM 1502 C CA . GLU A 1 180 ? 6.911 33.489 63.158 1.00 16.86 180 GLU A CA 1
ATOM 1503 C C . GLU A 1 180 ? 6.791 34.162 64.508 1.00 17.26 180 GLU A C 1
ATOM 1504 O O . GLU A 1 180 ? 7.454 33.755 65.465 1.00 17.24 180 GLU A O 1
ATOM 1510 N N . LEU A 1 181 ? 5.921 35.169 64.624 1.00 16.30 181 LEU A N 1
ATOM 1511 C CA . LEU A 1 181 ? 5.723 35.805 65.922 1.00 16.46 181 LEU A CA 1
ATOM 1512 C C . LEU A 1 181 ? 5.142 34.839 66.940 1.00 14.97 181 LEU A C 1
ATOM 1513 O O . LEU A 1 181 ? 5.626 34.798 68.093 1.00 15.45 181 LEU A O 1
ATOM 1518 N N . TYR A 1 182 ? 4.154 34.021 66.536 1.00 15.31 182 TYR A N 1
ATOM 1519 C CA . TYR A 1 182 ? 3.541 33.120 67.514 1.00 15.34 182 TYR A CA 1
ATOM 1520 C C . TYR A 1 182 ? 4.542 32.081 67.988 1.00 15.65 182 TYR A C 1
ATOM 1521 O O . TYR A 1 182 ? 4.552 31.721 69.176 1.00 15.64 182 TYR A O 1
ATOM 1530 N N . GLU A 1 183 ? 5.382 31.574 67.070 1.00 14.29 183 GLU A N 1
ATOM 1531 C CA . GLU A 1 183 ? 6.394 30.600 67.487 1.00 15.03 183 GLU A CA 1
ATOM 1532 C C . GLU A 1 183 ? 7.344 31.214 68.509 1.00 15.19 183 GLU A C 1
ATOM 1533 O O . GLU A 1 183 ? 7.734 30.559 69.488 1.00 16.51 183 GLU A O 1
ATOM 1539 N N . MET A 1 184 ? 7.750 32.463 68.292 1.00 14.81 184 MET A N 1
ATOM 1540 C CA . MET A 1 184 ? 8.630 33.140 69.227 1.00 15.56 184 MET A CA 1
ATOM 1541 C C . MET A 1 184 ? 7.974 33.336 70.588 1.00 15.75 184 MET A C 1
ATOM 1542 O O . MET A 1 184 ? 8.623 33.141 71.630 1.00 13.71 184 MET A O 1
ATOM 1547 N N . VAL A 1 185 ? 6.712 33.778 70.611 1.00 15.50 185 VAL A N 1
ATOM 1548 C CA . VAL A 1 185 ? 6.017 33.972 71.885 1.00 14.02 185 VAL A CA 1
ATOM 1549 C C . VAL A 1 185 ? 5.966 32.661 72.664 1.00 13.72 185 VAL A C 1
ATOM 1550 O O . VAL A 1 185 ? 6.259 32.642 73.866 1.00 13.95 185 VAL A O 1
ATOM 1554 N N . ASN A 1 186 ? 5.612 31.570 71.960 1.00 12.81 186 ASN A N 1
ATOM 1555 C CA . ASN A 1 186 ? 5.510 30.261 72.622 1.00 14.85 186 ASN A CA 1
ATOM 1556 C C . ASN A 1 186 ? 6.868 29.752 73.083 1.00 16.15 186 ASN A C 1
ATOM 1557 O O . ASN A 1 186 ? 6.934 29.115 74.115 1.00 15.46 186 ASN A O 1
ATOM 1562 N N . TRP A 1 187 ? 7.955 30.102 72.397 1.00 13.64 187 TRP A N 1
ATOM 1563 C CA . TRP A 1 187 ? 9.286 29.722 72.858 1.00 12.97 187 TRP A CA 1
ATOM 1564 C C . TRP A 1 187 ? 9.612 30.336 74.208 1.00 14.20 187 TRP A C 1
ATOM 1565 O O . TRP A 1 187 ? 10.143 29.653 75.105 1.00 14.60 187 TRP A O 1
ATOM 1576 N N . TRP A 1 188 ? 9.249 31.606 74.413 1.00 15.26 188 TRP A N 1
ATOM 1577 C CA . TRP A 1 188 ? 9.397 32.220 75.716 1.00 12.18 188 TRP A CA 1
ATOM 1578 C C . TRP A 1 188 ? 8.469 31.584 76.740 1.00 14.08 188 TRP A C 1
ATOM 1579 O O . TRP A 1 188 ? 8.892 31.345 77.873 1.00 14.83 188 TRP A O 1
ATOM 1590 N N . LEU A 1 189 ? 7.190 31.349 76.375 1.00 13.55 189 LEU A N 1
ATOM 1591 C CA . LEU A 1 189 ? 6.277 30.764 77.355 1.00 14.30 189 LEU A CA 1
ATOM 1592 C C . LEU A 1 189 ? 6.709 29.359 77.763 1.00 14.32 189 LEU A C 1
ATOM 1593 O O . LEU A 1 189 ? 6.486 28.967 78.914 1.00 14.51 189 LEU A O 1
ATOM 1598 N N . ASP A 1 190 ? 7.376 28.642 76.868 1.00 14.06 190 ASP A N 1
ATOM 1599 C CA . ASP A 1 190 ? 7.870 27.296 77.200 1.00 13.95 190 ASP A CA 1
ATOM 1600 C C . ASP A 1 190 ? 8.970 27.352 78.263 1.00 15.64 190 ASP A C 1
ATOM 1601 O O . ASP A 1 190 ? 9.242 26.313 78.871 1.00 17.08 190 ASP A O 1
ATOM 1606 N N . LYS A 1 191 ? 9.622 28.511 78.492 1.00 13.19 191 LYS A N 1
ATOM 1607 C CA . LYS A 1 191 ? 10.630 28.642 79.522 1.00 12.95 191 LYS A CA 1
ATOM 1608 C C . LYS A 1 191 ? 10.020 28.714 80.913 1.00 13.85 191 LYS A C 1
ATOM 1609 O O . LYS A 1 191 ? 10.754 28.588 81.907 1.00 17.13 191 LYS A O 1
ATOM 1615 N N . GLY A 1 192 ? 8.705 28.941 81.033 1.00 14.89 192 GLY A N 1
ATOM 1616 C CA . GLY A 1 192 ? 8.072 29.073 82.331 1.00 15.59 192 GLY A CA 1
ATOM 1617 C C . GLY A 1 192 ? 8.009 30.491 82.844 1.00 16.97 192 GLY A C 1
ATOM 1618 O O . GLY A 1 192 ? 7.836 30.692 84.049 1.00 15.80 192 GLY A O 1
ATOM 1619 N N . ILE A 1 193 ? 8.121 31.504 81.965 1.00 15.42 193 ILE A N 1
ATOM 1620 C CA . ILE A 1 193 ? 7.742 32.842 82.411 1.00 12.87 193 ILE A CA 1
ATOM 1621 C C . ILE A 1 193 ? 6.246 32.868 82.710 1.00 13.63 193 ILE A C 1
ATOM 1622 O O . ILE A 1 193 ? 5.495 31.959 82.319 1.00 14.50 193 ILE A O 1
ATOM 1627 N N . ASP A 1 194 ? 5.807 33.923 83.389 1.00 12.85 194 ASP A N 1
ATOM 1628 C CA . ASP A 1 194 ? 4.429 33.961 83.882 1.00 12.59 194 ASP A CA 1
ATOM 1629 C C . ASP A 1 194 ? 3.496 34.837 83.064 1.00 12.81 194 ASP A C 1
ATOM 1630 O O . ASP A 1 194 ? 2.326 35.019 83.454 1.00 13.48 194 ASP A O 1
ATOM 1635 N N . GLY A 1 195 ? 3.973 35.340 81.925 1.00 13.06 195 GLY A N 1
ATOM 1636 C CA . GLY A 1 195 ? 3.111 36.082 81.031 1.00 14.56 195 GLY A CA 1
ATOM 1637 C C . GLY A 1 195 ? 3.861 37.273 80.456 1.00 13.34 195 GLY A C 1
ATOM 1638 O O . GLY A 1 195 ? 5.109 37.334 80.470 1.00 12.26 195 GLY A O 1
ATOM 1639 N N . PHE A 1 196 ? 3.070 38.227 79.955 1.00 12.94 196 PHE A N 1
ATOM 1640 C CA . PHE A 1 196 ? 3.612 39.353 79.216 1.00 13.97 196 PHE A CA 1
ATOM 1641 C C . PHE A 1 196 ? 2.841 40.626 79.505 1.00 13.03 196 PHE A C 1
ATOM 1642 O O . PHE A 1 196 ? 1.618 40.614 79.701 1.00 12.63 196 PHE A O 1
ATOM 1650 N N . ARG A 1 197 ? 3.571 41.730 79.474 1.00 12.28 197 ARG A N 1
ATOM 1651 C CA . ARG A 1 197 ? 3.015 43.057 79.176 1.00 12.60 197 ARG A CA 1
ATOM 1652 C C . ARG A 1 197 ? 3.243 43.255 77.682 1.00 12.31 197 ARG A C 1
ATOM 1653 O O . ARG A 1 197 ? 4.356 43.053 77.186 1.00 13.90 197 ARG A O 1
ATOM 1661 N N . VAL A 1 198 ? 2.177 43.594 76.931 1.00 12.83 198 VAL A N 1
ATOM 1662 C CA . VAL A 1 198 ? 2.211 43.533 75.452 1.00 12.43 198 VAL A CA 1
ATOM 1663 C C . VAL A 1 198 ? 2.272 44.972 74.903 1.00 14.58 198 VAL A C 1
ATOM 1664 O O . VAL A 1 198 ? 1.302 45.746 74.980 1.00 14.44 198 VAL A O 1
ATOM 1668 N N . ASP A 1 199 ? 3.443 45.347 74.404 1.00 12.49 199 ASP A N 1
ATOM 1669 C CA . ASP A 1 199 ? 3.759 46.745 74.037 1.00 12.86 199 ASP A CA 1
ATOM 1670 C C . ASP A 1 199 ? 3.014 47.214 72.786 1.00 12.73 199 ASP A C 1
ATOM 1671 O O . ASP A 1 199 ? 2.894 46.500 71.779 1.00 14.03 199 ASP A O 1
ATOM 1676 N N . ALA A 1 200 ? 2.503 48.451 72.852 1.00 13.26 200 ALA A N 1
ATOM 1677 C CA . ALA A 1 200 ? 2.018 49.154 71.647 1.00 13.58 200 ALA A CA 1
ATOM 1678 C C . ALA A 1 200 ? 1.026 48.321 70.863 1.00 13.47 200 ALA A C 1
ATOM 1679 O O . ALA A 1 200 ? 0.947 48.418 69.631 1.00 14.34 200 ALA A O 1
ATOM 1681 N N . ILE A 1 201 ? 0.249 47.485 71.585 1.00 12.78 201 ILE A N 1
ATOM 1682 C CA . ILE A 1 201 ? -0.467 46.417 70.880 1.00 13.64 201 ILE A CA 1
ATOM 1683 C C . ILE A 1 201 ? -1.688 46.933 70.131 1.00 15.07 201 ILE A C 1
ATOM 1684 O O . ILE A 1 201 ? -2.157 46.272 69.176 1.00 16.13 201 ILE A O 1
ATOM 1689 N N . SER A 1 202 ? -2.180 48.131 70.516 1.00 14.31 202 SER A N 1
ATOM 1690 C CA . SER A 1 202 ? -3.248 48.716 69.729 1.00 14.59 202 SER A CA 1
ATOM 1691 C C . SER A 1 202 ? -2.780 49.361 68.425 1.00 14.35 202 SER A C 1
ATOM 1692 O O . SER A 1 202 ? -3.627 49.869 67.670 1.00 14.49 202 SER A O 1
ATOM 1695 N N . HIS A 1 203 ? -1.505 49.275 68.071 1.00 12.72 203 HIS A N 1
ATOM 1696 C CA . HIS A 1 203 ? -1.000 49.892 66.843 1.00 13.07 203 HIS A CA 1
ATOM 1697 C C . HIS A 1 203 ? -0.829 48.909 65.689 1.00 14.89 203 HIS A C 1
ATOM 1698 O O . HIS A 1 203 ? -0.434 49.325 64.589 1.00 15.30 203 HIS A O 1
ATOM 1705 N N . ILE A 1 204 ? -1.201 47.641 65.868 1.00 13.84 204 ILE A N 1
ATOM 1706 C CA . ILE A 1 204 ? -0.825 46.647 64.851 1.00 13.22 204 ILE A CA 1
ATOM 1707 C C . ILE A 1 204 ? -1.686 46.665 63.599 1.00 15.61 204 ILE A C 1
ATOM 1708 O O . ILE A 1 204 ? -1.275 46.094 62.578 1.00 17.00 204 ILE A O 1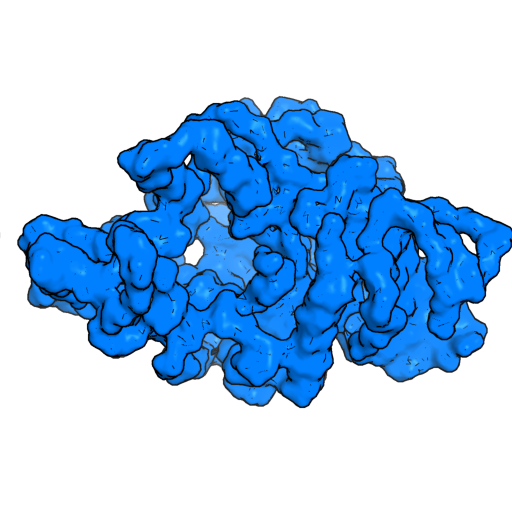
ATOM 1713 N N . LYS A 1 205 ? -2.871 47.287 63.631 1.00 15.10 205 LYS A N 1
ATOM 1714 C CA . LYS A 1 205 ? -3.705 47.369 62.445 1.00 14.98 205 LYS A CA 1
ATOM 1715 C C . LYS A 1 205 ? -3.626 48.764 61.807 1.00 16.10 205 LYS A C 1
ATOM 1716 O O . LYS A 1 205 ? -4.003 49.754 62.442 1.00 15.96 205 LYS A O 1
ATOM 1722 N N . LYS A 1 206 ? -3.174 48.833 60.556 1.00 15.36 206 LYS A N 1
ATOM 1723 C CA . LYS A 1 206 ? -3.074 50.096 59.791 1.00 14.00 206 LYS A CA 1
ATOM 1724 C C . LYS A 1 206 ? -4.275 50.183 58.847 1.00 16.29 206 LYS A C 1
ATOM 1725 O O . LYS A 1 206 ? -4.701 49.166 58.281 1.00 18.62 206 LYS A O 1
ATOM 1731 N N . VAL A 1 207 ? -4.834 51.387 58.695 1.00 16.39 207 VAL A N 1
ATOM 1732 C CA . VAL A 1 207 ? -5.939 51.560 57.735 1.00 17.18 207 VAL A CA 1
ATOM 1733 C C . VAL A 1 207 ? -5.445 51.249 56.323 1.00 17.90 207 VAL A C 1
ATOM 1734 O O . VAL A 1 207 ? -4.462 51.821 55.846 1.00 17.80 207 VAL A O 1
ATOM 1738 N N . ALA A 1 208 ? -6.155 50.372 55.612 1.00 19.07 208 ALA A N 1
ATOM 1739 C CA . ALA A 1 208 ? -5.666 49.950 54.304 1.00 21.64 208 ALA A CA 1
ATOM 1740 C C . ALA A 1 208 ? -5.591 51.138 53.342 1.00 17.04 208 ALA A C 1
ATOM 1741 O O . ALA A 1 208 ? -6.462 52.028 53.346 1.00 20.16 208 ALA A O 1
ATOM 1743 N N . GLY A 1 209 ? -4.510 51.161 52.568 1.00 17.61 209 GLY A N 1
ATOM 1744 C CA . GLY A 1 209 ? -4.258 52.281 51.662 1.00 22.95 209 GLY A CA 1
ATOM 1745 C C . GLY A 1 209 ? -3.602 53.474 52.297 1.00 23.71 209 GLY A C 1
ATOM 1746 O O . GLY A 1 209 ? -3.223 54.404 51.561 1.00 23.69 209 GLY A O 1
ATOM 1747 N N . PHE A 1 210 ? -3.466 53.486 53.622 1.00 19.45 210 PHE A N 1
ATOM 1748 C CA . PHE A 1 210 ? -2.792 54.558 54.348 1.00 17.02 210 PHE A CA 1
ATOM 1749 C C . PHE A 1 210 ? -3.189 55.966 53.886 1.00 17.99 210 PHE A C 1
ATOM 1750 O O . PHE A 1 210 ? -2.331 56.760 53.477 1.00 18.30 210 PHE A O 1
ATOM 1758 N N . PRO A 1 211 ? -4.478 56.306 53.945 1.00 16.59 211 PRO A N 1
ATOM 1759 C CA . PRO A 1 211 ? -4.912 57.602 53.408 1.00 17.09 211 PRO A CA 1
ATOM 1760 C C . PRO A 1 211 ? -4.364 58.759 54.225 1.00 16.87 211 PRO A C 1
ATOM 1761 O O . PRO A 1 211 ? -4.317 58.714 55.466 1.00 16.71 211 PRO A O 1
ATOM 1765 N N . ASP A 1 212 ? -4.062 59.859 53.522 1.00 16.28 212 ASP A N 1
ATOM 1766 C CA . ASP A 1 212 ? -3.707 61.092 54.211 1.00 15.34 212 ASP A CA 1
ATOM 1767 C C . ASP A 1 212 ? -4.799 61.523 55.191 1.00 15.68 212 ASP A C 1
ATOM 1768 O O . ASP A 1 212 ? -5.984 61.225 55.004 1.00 16.42 212 ASP A O 1
ATOM 1773 N N . LEU A 1 213 ? -4.397 62.217 56.245 1.00 14.80 213 LEU A N 1
ATOM 1774 C CA . LEU A 1 213 ? -5.282 62.823 57.226 1.00 14.34 213 LEU A CA 1
ATOM 1775 C C . LEU A 1 213 ? -5.382 64.317 56.954 1.00 14.37 213 LEU A C 1
ATOM 1776 O O . LEU A 1 213 ? -4.553 64.884 56.246 1.00 15.35 213 LEU A O 1
ATOM 1781 N N . PRO A 1 214 ? -6.366 65.012 57.532 1.00 16.18 214 PRO A N 1
ATOM 1782 C CA . PRO A 1 214 ? -6.473 66.458 57.280 1.00 17.96 214 PRO A CA 1
ATOM 1783 C C . PRO A 1 214 ? -5.219 67.213 57.696 1.00 17.48 214 PRO A C 1
ATOM 1784 O O . PRO A 1 214 ? -4.531 66.884 58.692 1.00 16.09 214 PRO A O 1
ATOM 1788 N N . ASN A 1 215 ? -4.918 68.264 56.946 1.00 16.68 215 ASN A N 1
ATOM 1789 C CA . ASN A 1 215 ? -3.792 69.132 57.299 1.00 17.28 215 ASN A CA 1
ATOM 1790 C C . ASN A 1 215 ? -4.134 70.600 57.023 1.00 16.63 215 ASN A C 1
ATOM 1791 O O . ASN A 1 215 ? -3.448 71.284 56.254 1.00 19.62 215 ASN A O 1
ATOM 1796 N N . PRO A 1 216 ? -5.127 71.128 57.710 1.00 18.99 216 PRO A N 1
ATOM 1797 C CA . PRO A 1 216 ? -5.526 72.539 57.469 1.00 17.41 216 PRO A CA 1
ATOM 1798 C C . PRO A 1 216 ? -4.456 73.554 57.887 1.00 20.20 216 PRO A C 1
ATOM 1799 O O . PRO A 1 216 ? -4.422 74.686 57.334 1.00 21.96 216 PRO A O 1
ATOM 1803 N N . GLU A 1 217 ? -3.579 73.183 58.825 1.00 19.27 217 GLU A N 1
ATOM 1804 C CA . GLU A 1 217 ? -2.506 74.091 59.232 1.00 19.13 217 GLU A CA 1
ATOM 1805 C C . GLU A 1 217 ? -1.263 73.995 58.366 1.00 21.65 217 GLU A C 1
ATOM 1806 O O . GLU A 1 217 ? -0.298 74.739 58.600 1.00 22.24 217 GLU A O 1
ATOM 1812 N N . LYS A 1 218 ? -1.254 73.125 57.358 1.00 18.91 218 LYS A N 1
ATOM 1813 C CA . LYS A 1 218 ? -0.123 72.976 56.457 1.00 17.98 218 LYS A CA 1
ATOM 1814 C C . LYS A 1 218 ? 1.147 72.641 57.234 1.00 21.25 218 LYS A C 1
ATOM 1815 O O . LYS A 1 218 ? 2.226 73.171 56.946 1.00 22.88 218 LYS A O 1
ATOM 1821 N N . LEU A 1 219 ? 1.009 71.734 58.216 1.00 17.31 219 LEU A N 1
ATOM 1822 C CA . LEU A 1 219 ? 2.170 71.234 58.962 1.00 17.38 219 LEU A CA 1
ATOM 1823 C C . LEU A 1 219 ? 2.988 70.304 58.088 1.00 17.47 219 LEU A C 1
ATOM 1824 O O . LEU A 1 219 ? 2.511 69.769 57.089 1.00 17.37 219 LEU A O 1
ATOM 1829 N N . ASP A 1 220 ? 4.253 70.105 58.485 1.00 19.20 220 ASP A N 1
ATOM 1830 C CA . ASP A 1 220 ? 5.093 69.202 57.727 1.00 17.90 220 ASP A CA 1
ATOM 1831 C C . ASP A 1 220 ? 4.486 67.798 57.678 1.00 16.77 220 ASP A C 1
ATOM 1832 O O . ASP A 1 220 ? 4.508 67.147 56.634 1.00 18.28 220 ASP A O 1
ATOM 1837 N N . TYR A 1 221 ? 3.906 67.341 58.803 1.00 16.94 221 TYR A N 1
ATOM 1838 C CA . TYR A 1 221 ? 3.264 66.034 58.972 1.00 16.54 221 TYR A CA 1
ATOM 1839 C C . TYR A 1 221 ? 2.194 66.183 60.028 1.00 14.88 221 TYR A C 1
ATOM 1840 O O . TYR A 1 221 ? 2.219 67.113 60.844 1.00 17.52 221 TYR A O 1
ATOM 1849 N N . VAL A 1 222 ? 1.208 65.277 60.006 1.00 13.31 222 VAL A N 1
ATOM 1850 C CA . VAL A 1 222 ? 0.142 65.371 61.018 1.00 16.28 222 VAL A CA 1
ATOM 1851 C C . VAL A 1 222 ? 0.057 64.148 61.939 1.00 15.06 222 VAL A C 1
ATOM 1852 O O . VAL A 1 222 ? 0.259 63.001 61.475 1.00 14.98 222 VAL A O 1
ATOM 1856 N N . PRO A 1 223 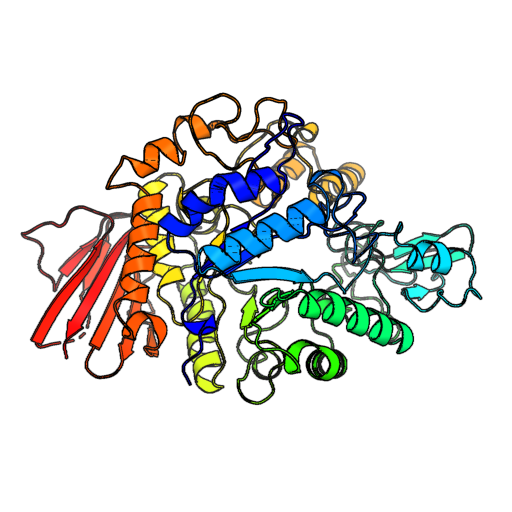? -0.358 64.324 63.194 1.00 16.36 223 PRO A N 1
ATOM 1857 C CA . PRO A 1 223 ? -0.539 63.177 64.104 1.00 16.92 223 PRO A CA 1
ATOM 1858 C C . PRO A 1 223 ? -1.396 62.107 63.454 1.00 15.85 223 PRO A C 1
ATOM 1859 O O . PRO A 1 223 ? -2.440 62.400 62.851 1.00 17.39 223 PRO A O 1
ATOM 1863 N N . SER A 1 224 ? -0.970 60.841 63.580 1.00 15.00 224 SER A N 1
ATOM 1864 C CA . SER A 1 224 ? -1.483 59.811 62.690 1.00 14.20 224 SER A CA 1
ATOM 1865 C C . SER A 1 224 ? -2.211 58.680 63.417 1.00 13.97 224 SER A C 1
ATOM 1866 O O . SER A 1 224 ? -2.460 57.630 62.803 1.00 15.88 224 SER A O 1
ATOM 1869 N N . PHE A 1 225 ? -2.600 58.909 64.669 1.00 15.65 225 PHE A N 1
ATOM 1870 C CA . PHE A 1 225 ? -3.329 57.887 65.436 1.00 15.65 225 PHE A CA 1
ATOM 1871 C C . PHE A 1 225 ? -4.580 57.384 64.723 1.00 16.61 225 PHE A C 1
ATOM 1872 O O . PHE A 1 225 ? -4.938 56.220 64.861 1.00 15.14 225 PHE A O 1
ATOM 1880 N N . GLU A 1 226 ? -5.307 58.232 63.977 1.00 15.14 226 GLU A N 1
ATOM 1881 C CA . GLU A 1 226 ? -6.468 57.722 63.254 1.00 16.57 226 GLU A CA 1
ATOM 1882 C C . GLU A 1 226 ? -6.122 56.797 62.100 1.00 15.61 226 GLU A C 1
ATOM 1883 O O . GLU A 1 226 ? -7.038 56.195 61.527 1.00 17.61 226 GLU A O 1
ATOM 1889 N N . GLY A 1 227 ? -4.832 56.634 61.756 1.00 13.77 227 GLY A N 1
ATOM 1890 C CA . GLY A 1 227 ? -4.383 55.694 60.744 1.00 13.50 227 GLY A CA 1
ATOM 1891 C C . GLY A 1 227 ? -3.934 54.365 61.310 1.00 14.78 227 GLY A C 1
ATOM 1892 O O . GLY A 1 227 ? -3.799 53.392 60.547 1.00 15.48 227 GLY A O 1
ATOM 1893 N N . HIS A 1 228 ? -3.656 54.291 62.632 1.00 15.92 228 HIS A N 1
ATOM 1894 C CA . HIS A 1 228 ? -3.045 53.050 63.127 1.00 13.99 228 HIS A CA 1
ATOM 1895 C C . HIS A 1 228 ? -3.371 52.711 64.566 1.00 15.26 228 HIS A C 1
ATOM 1896 O O . HIS A 1 228 ? -2.859 51.677 65.028 1.00 16.24 228 HIS A O 1
ATOM 1903 N N . MET A 1 229 ? -4.112 53.523 65.330 1.00 14.35 229 MET A N 1
ATOM 1904 C CA . MET A 1 229 ? -4.331 53.216 66.738 1.00 15.40 229 MET A CA 1
ATOM 1905 C C . MET A 1 229 ? -5.736 52.678 66.935 1.00 15.44 229 MET A C 1
ATOM 1906 O O . MET A 1 229 ? -6.731 53.374 66.672 1.00 17.57 229 MET A O 1
ATOM 1911 N N . ASN A 1 230 ? -5.831 51.429 67.406 1.00 14.92 230 ASN A N 1
ATOM 1912 C CA . ASN A 1 230 ? -7.111 50.750 67.636 1.00 15.84 230 ASN A CA 1
ATOM 1913 C C . ASN A 1 230 ? -8.038 50.841 66.413 1.00 15.64 230 ASN A C 1
ATOM 1914 O O . ASN A 1 230 ? -9.193 51.288 66.518 1.00 17.92 230 ASN A O 1
ATOM 1919 N N . ARG A 1 231 ? -7.525 50.362 65.248 1.00 14.45 231 ARG A N 1
ATOM 1920 C CA . ARG A 1 231 ? -8.265 50.479 63.990 1.00 15.95 231 ARG A CA 1
ATOM 1921 C C . ARG A 1 231 ? -9.149 49.258 63.738 1.00 17.99 231 ARG A C 1
ATOM 1922 O O . ARG A 1 231 ? -8.805 48.130 64.105 1.00 16.39 231 ARG A O 1
ATOM 1930 N N . PRO A 1 232 ? -10.253 49.433 63.017 1.00 17.74 232 PRO A N 1
ATOM 1931 C CA . PRO A 1 232 ? -11.128 48.305 62.695 1.00 18.09 232 PRO A CA 1
ATOM 1932 C C . PRO A 1 232 ? -10.366 47.221 61.967 1.00 15.62 232 PRO A C 1
ATOM 1933 O O . PRO A 1 232 ? -9.544 47.492 61.087 1.00 18.84 232 PRO A O 1
ATOM 1937 N N . GLY A 1 233 ? -10.572 45.966 62.423 1.00 18.20 233 GLY A N 1
ATOM 1938 C CA . GLY A 1 233 ? -9.823 44.834 61.939 1.00 19.63 233 GLY A CA 1
ATOM 1939 C C . GLY A 1 233 ? -8.793 44.330 62.926 1.00 18.54 233 GLY A C 1
ATOM 1940 O O . GLY A 1 233 ? -8.274 43.220 62.754 1.00 20.87 233 GLY A O 1
ATOM 1941 N N . ILE A 1 234 ? -8.476 45.125 63.940 1.00 16.20 234 ILE A N 1
ATOM 1942 C CA . ILE A 1 234 ? -7.441 44.707 64.892 1.00 15.42 234 ILE A CA 1
ATOM 1943 C C . ILE A 1 234 ? -7.853 43.463 65.668 1.00 16.18 234 ILE A C 1
ATOM 1944 O O . ILE A 1 234 ? -6.998 42.630 65.997 1.00 15.44 234 ILE A O 1
ATOM 1949 N N . GLN A 1 235 ? -9.153 43.315 65.979 1.00 15.82 235 GLN A N 1
ATOM 1950 C CA . GLN A 1 235 ? -9.574 42.228 66.860 1.00 16.66 235 GLN A CA 1
ATOM 1951 C C . GLN A 1 235 ? -9.332 40.859 66.236 1.00 17.78 235 GLN A C 1
ATOM 1952 O O . GLN A 1 235 ? -9.037 39.919 66.969 1.00 17.90 235 GLN A O 1
ATOM 1958 N N . GLU A 1 236 ? -9.430 40.741 64.906 1.00 16.93 236 GLU A N 1
ATOM 1959 C CA . GLU A 1 236 ? -9.126 39.476 64.244 1.00 17.33 236 GLU A CA 1
ATOM 1960 C C . GLU A 1 236 ? -7.704 39.034 64.568 1.00 16.84 236 GLU A C 1
ATOM 1961 O O . GLU A 1 236 ? -7.452 37.853 64.868 1.00 17.87 236 GLU A O 1
ATOM 1967 N N . HIS A 1 237 ? -6.753 39.985 64.527 1.00 16.03 237 HIS A N 1
ATOM 1968 C CA . HIS A 1 237 ? -5.365 39.651 64.799 1.00 15.83 237 HIS A CA 1
ATOM 1969 C C . HIS A 1 237 ? -5.182 39.303 66.266 1.00 16.29 237 HIS A C 1
ATOM 1970 O O . HIS A 1 237 ? -4.454 38.349 66.599 1.00 16.04 237 HIS A O 1
ATOM 1977 N N . LEU A 1 238 ? -5.816 40.057 67.167 1.00 15.17 238 LEU A N 1
ATOM 1978 C CA . LEU A 1 238 ? -5.589 39.820 68.592 1.00 15.70 238 LEU A CA 1
ATOM 1979 C C . LEU A 1 238 ? -6.249 38.528 69.053 1.00 17.00 238 LEU A C 1
ATOM 1980 O O . LEU A 1 238 ? -5.721 37.876 69.947 1.00 16.10 238 LEU A O 1
ATOM 1985 N N . LYS A 1 239 ? -7.386 38.158 68.441 1.00 16.14 239 LYS A N 1
ATOM 1986 C CA . LYS A 1 239 ? -8.040 36.882 68.762 1.00 16.48 239 LYS A CA 1
ATOM 1987 C C . LYS A 1 239 ? -7.160 35.724 68.331 1.00 16.80 239 LYS A C 1
ATOM 1988 O O . LYS A 1 239 ? -7.002 34.760 69.078 1.00 15.57 239 LYS A O 1
ATOM 1994 N N . GLU A 1 240 ? -6.510 35.845 67.165 1.00 16.30 240 GLU A N 1
ATOM 1995 C CA . GLU A 1 240 ? -5.622 34.775 66.723 1.00 16.37 240 GLU A CA 1
ATOM 1996 C C . GLU A 1 240 ? -4.377 34.724 67.587 1.00 16.22 240 GLU A C 1
ATOM 1997 O O . GLU A 1 240 ? -3.934 33.635 67.962 1.00 17.25 240 GLU A O 1
ATOM 2003 N N . LEU A 1 241 ? -3.813 35.875 67.967 1.00 15.38 241 LEU A N 1
ATOM 2004 C CA . LEU A 1 241 ? -2.686 35.865 68.883 1.00 15.03 241 LEU A CA 1
ATOM 2005 C C . LEU A 1 241 ? -3.015 35.119 70.163 1.00 15.44 241 LEU A C 1
ATOM 2006 O O . LEU A 1 241 ? -2.251 34.257 70.605 1.00 16.68 241 LEU A O 1
ATOM 2011 N N . LYS A 1 242 ? -4.170 35.417 70.765 1.00 16.39 242 LYS A N 1
ATOM 2012 C CA . LYS A 1 242 ? -4.579 34.714 71.970 1.00 14.57 242 LYS A CA 1
ATOM 2013 C C . LYS A 1 242 ? -4.734 33.214 71.720 1.00 15.90 242 LYS A C 1
ATOM 2014 O O . LYS A 1 242 ? -4.234 32.403 72.498 1.00 15.53 242 LYS A O 1
ATOM 2020 N N . GLU A 1 243 ? -5.416 32.822 70.643 1.00 15.85 243 GLU A N 1
ATOM 2021 C CA . GLU A 1 243 ? -5.698 31.393 70.427 1.00 16.76 243 GLU A CA 1
ATOM 2022 C C . GLU A 1 243 ? -4.402 30.621 70.191 1.00 17.60 243 GLU A C 1
ATOM 2023 O O . GLU A 1 243 ? -4.236 29.488 70.691 1.00 18.02 243 GLU A O 1
ATOM 2029 N N . LYS A 1 244 ? -3.450 31.214 69.445 1.00 16.99 244 LYS A N 1
ATOM 2030 C CA . LYS A 1 244 ? -2.223 30.505 69.079 1.00 16.39 244 LYS A CA 1
ATOM 2031 C C . LYS A 1 244 ? -1.141 30.543 70.157 1.00 16.74 244 LYS A C 1
ATOM 2032 O O . LYS A 1 244 ? -0.191 29.736 70.090 1.00 18.78 244 LYS A O 1
ATOM 2038 N N . THR A 1 245 ? -1.246 31.437 71.161 1.00 15.46 245 THR A N 1
ATOM 2039 C CA . THR A 1 245 ? -0.191 31.593 72.170 1.00 15.08 245 THR A CA 1
ATOM 2040 C C . THR A 1 245 ? -0.778 31.591 73.589 1.00 15.24 245 THR A C 1
ATOM 2041 O O . THR A 1 245 ? -0.800 30.545 74.255 1.00 16.16 245 THR A O 1
ATOM 2045 N N . PHE A 1 246 ? -1.262 32.740 74.055 1.00 15.82 246 PHE A N 1
ATOM 2046 C CA . PHE A 1 246 ? -1.580 32.922 75.477 1.00 16.36 246 PHE A CA 1
ATOM 2047 C C . PHE A 1 246 ? -2.550 31.870 75.999 1.00 17.36 246 PHE A C 1
ATOM 2048 O O . PHE A 1 246 ? -2.428 31.436 77.148 1.00 17.52 246 PHE A O 1
ATOM 2056 N N . ALA A 1 247 ? -3.550 31.501 75.202 1.00 16.32 247 ALA A N 1
ATOM 2057 C CA . ALA A 1 247 ? -4.589 30.606 75.723 1.00 17.14 247 ALA A CA 1
ATOM 2058 C C . ALA A 1 247 ? -4.057 29.215 76.075 1.00 19.88 247 ALA A C 1
ATOM 2059 O O . ALA A 1 247 ? -4.750 28.472 76.779 1.00 20.55 247 ALA A O 1
ATOM 2061 N N . LYS A 1 248 ? -2.858 28.849 75.594 1.00 17.15 248 LYS A N 1
ATOM 2062 C CA . LYS A 1 248 ? -2.236 27.539 75.846 1.00 18.28 248 LYS A CA 1
ATOM 2063 C C . LYS A 1 248 ? -1.490 27.469 77.162 1.00 17.29 248 LYS A C 1
ATOM 2064 O O . LYS A 1 248 ? -1.007 26.381 77.506 1.00 21.39 248 LYS A O 1
ATOM 2070 N N . TYR A 1 249 ? -1.422 28.538 77.946 1.00 16.88 249 TYR A N 1
ATOM 2071 C CA . TYR A 1 249 ? -0.597 28.614 79.151 1.00 16.75 249 TYR A CA 1
ATOM 2072 C C . TYR A 1 249 ? -1.345 29.311 80.286 1.00 18.10 249 TYR A C 1
ATOM 2073 O O . TYR A 1 249 ? -2.192 30.180 80.053 1.00 19.88 249 TYR A O 1
ATOM 2082 N N . ASP A 1 250 ? -0.981 28.986 81.540 1.00 17.66 250 ASP A N 1
ATOM 2083 C CA . ASP A 1 250 ? -1.572 29.629 82.712 1.00 17.34 250 ASP A CA 1
ATOM 2084 C C . ASP A 1 250 ? -0.707 30.831 83.039 1.00 20.08 250 ASP A C 1
ATOM 2085 O O . ASP A 1 250 ? 0.228 30.773 83.869 1.00 22.53 250 ASP A O 1
ATOM 2090 N N . ILE A 1 251 ? -1.021 31.956 82.394 1.00 17.27 251 ILE A N 1
ATOM 2091 C CA . ILE A 1 251 ? -0.220 33.178 82.500 1.00 15.19 251 ILE A CA 1
ATOM 2092 C C . ILE A 1 251 ? -1.145 34.367 82.694 1.00 16.18 251 ILE A C 1
ATOM 2093 O O . ILE A 1 251 ? -2.394 34.273 82.634 1.00 18.47 251 ILE A O 1
ATOM 2098 N N . MET A 1 252 ? -0.519 35.497 82.923 1.00 13.68 252 MET A N 1
ATOM 2099 C CA . MET A 1 252 ? -1.238 36.755 82.882 1.00 15.36 252 MET A CA 1
ATOM 2100 C C . MET A 1 252 ? -0.762 37.577 81.704 1.00 16.82 252 MET A C 1
ATOM 2101 O O . MET A 1 252 ? 0.416 37.543 81.331 1.00 17.40 252 MET A O 1
ATOM 2106 N N . THR A 1 253 ? -1.708 38.262 81.079 1.00 13.31 253 THR A N 1
ATOM 2107 C CA . THR A 1 253 ? -1.390 39.250 80.040 1.00 12.96 253 THR A CA 1
ATOM 2108 C C . THR A 1 253 ? -1.989 40.619 80.360 1.00 13.56 253 THR A C 1
ATOM 2109 O O . THR A 1 253 ? -3.166 40.730 80.726 1.00 14.83 253 THR A O 1
ATOM 2113 N N . VAL A 1 254 ? -1.181 41.666 80.221 1.00 12.84 254 VAL A N 1
ATOM 2114 C CA . VAL A 1 254 ? -1.673 43.048 80.295 1.00 12.44 254 VAL A CA 1
ATOM 2115 C C . VAL A 1 254 ? -1.247 43.754 79.000 1.00 13.26 254 VAL A C 1
ATOM 2116 O O . VAL A 1 254 ? -0.046 43.813 78.689 1.00 14.45 254 VAL A O 1
ATOM 2120 N N . GLY A 1 255 ? -2.207 44.224 78.214 1.00 12.85 255 GLY A N 1
ATOM 2121 C CA . GLY A 1 255 ? -1.899 44.881 76.948 1.00 13.76 255 GLY A CA 1
ATOM 2122 C C . GLY A 1 255 ? -1.774 46.382 77.138 1.00 13.77 255 GLY A C 1
ATOM 2123 O O . GLY A 1 255 ? -2.586 46.986 77.831 1.00 14.41 255 GLY A O 1
ATOM 2124 N N . GLN A 1 256 ? -0.735 46.964 76.530 1.00 11.89 256 GLN A N 1
ATOM 2125 C CA . GLN A 1 256 ? -0.621 48.437 76.476 1.00 11.86 256 GLN A CA 1
ATOM 2126 C C . GLN A 1 256 ? -1.498 48.920 75.334 1.00 14.04 256 GLN A C 1
ATOM 2127 O O . GLN A 1 256 ? -1.161 48.737 74.163 1.00 14.28 256 GLN A O 1
ATOM 2133 N N . ALA A 1 257 ? -2.664 49.499 75.670 1.00 13.79 257 ALA A N 1
ATOM 2134 C CA . ALA A 1 257 ? -3.716 49.679 74.673 1.00 14.44 257 ALA A CA 1
ATOM 2135 C C . ALA A 1 257 ? -4.260 51.109 74.702 1.00 20.64 257 ALA A C 1
ATOM 2136 O O . ALA A 1 257 ? -5.429 51.324 75.052 1.00 18.38 257 ALA A O 1
ATOM 2138 N N . PRO A 1 258 ? -3.445 52.099 74.314 1.00 15.66 258 PRO A N 1
ATOM 2139 C CA . PRO A 1 258 ? -3.979 53.462 74.068 1.00 15.95 258 PRO A CA 1
ATOM 2140 C C . PRO A 1 258 ? -5.019 53.407 72.958 1.00 17.28 258 PRO A C 1
ATOM 2141 O O . PRO A 1 258 ? -5.007 52.546 72.068 1.00 17.21 258 PRO A O 1
ATOM 2145 N N . GLY A 1 259 ? -5.970 54.333 73.055 1.00 18.85 259 GLY A N 1
ATOM 2146 C CA . GLY A 1 259 ? -7.064 54.429 72.117 1.00 16.80 259 GLY A CA 1
ATOM 2147 C C . GLY A 1 259 ? -8.272 53.595 72.423 1.00 20.34 259 GLY A C 1
ATOM 2148 O O . GLY A 1 259 ? -9.170 53.495 71.572 1.00 25.99 259 GLY A O 1
ATOM 2149 N N . VAL A 1 260 ? -8.308 52.950 73.586 1.00 17.87 260 VAL A N 1
ATOM 2150 C CA . VAL A 1 260 ? -9.429 52.171 74.061 1.00 17.67 260 VAL A CA 1
ATOM 2151 C C . VAL A 1 260 ? -10.083 52.968 75.195 1.00 17.97 260 VAL A C 1
ATOM 2152 O O . VAL A 1 260 ? -9.396 53.496 76.077 1.00 20.85 260 VAL A O 1
ATOM 2156 N N . THR A 1 261 ? -11.394 53.120 75.121 1.00 21.33 261 THR A N 1
ATOM 2157 C CA . THR A 1 261 ? -12.156 53.796 76.165 1.00 23.43 261 THR A CA 1
ATOM 2158 C C . THR A 1 261 ? -12.975 52.793 76.967 1.00 19.68 261 THR A C 1
ATOM 2159 O O . THR A 1 261 ? -13.101 51.614 76.623 1.00 21.64 261 THR A O 1
ATOM 2163 N N . SER A 1 262 ? -13.548 53.274 78.071 1.00 17.87 262 SER A N 1
ATOM 2164 C CA . SER A 1 262 ? -14.169 52.317 78.986 1.00 19.37 262 SER A CA 1
ATOM 2165 C C . SER A 1 262 ? -15.372 51.641 78.352 1.00 24.42 262 SER A C 1
ATOM 2166 O O . SER A 1 262 ? -15.671 50.492 78.672 1.00 29.30 262 SER A O 1
ATOM 2169 N N . ASP A 1 263 ? -16.058 52.316 77.432 1.00 21.93 263 ASP A N 1
ATOM 2170 C CA . ASP A 1 263 ? -17.200 51.614 76.843 1.00 28.00 263 ASP A CA 1
ATOM 2171 C C . ASP A 1 263 ? -16.818 50.741 75.638 1.00 31.06 263 ASP A C 1
ATOM 2172 O O . ASP A 1 263 ? -17.643 49.938 75.193 1.00 38.96 263 ASP A O 1
ATOM 2177 N N . SER A 1 264 ? -15.576 50.829 75.142 1.00 28.74 264 SER A N 1
ATOM 2178 C CA . SER A 1 264 ? -15.101 49.995 74.035 1.00 29.26 264 SER A CA 1
ATOM 2179 C C . SER A 1 264 ? -14.138 48.903 74.497 1.00 31.12 264 SER A C 1
ATOM 2180 O O . SER A 1 264 ? -13.374 48.379 73.672 1.00 28.39 264 SER A O 1
ATOM 2183 N N . ALA A 1 265 ? -14.146 48.563 75.791 1.00 27.19 265 ALA A N 1
ATOM 2184 C CA . ALA A 1 265 ? -13.135 47.679 76.368 1.00 24.62 265 ALA A CA 1
ATOM 2185 C C . ALA A 1 265 ? -13.493 46.190 76.317 1.00 20.71 265 ALA A C 1
ATOM 2186 O O . ALA A 1 265 ? -12.621 45.357 76.599 1.00 20.98 265 ALA A O 1
ATOM 2188 N N . ASP A 1 266 ? -14.748 45.813 75.986 1.00 23.70 266 ASP A N 1
ATOM 2189 C CA . ASP A 1 266 ? -15.189 44.427 76.163 1.00 23.33 266 ASP A CA 1
ATOM 2190 C C . ASP A 1 266 ? -14.282 43.428 75.417 1.00 22.21 266 ASP A C 1
ATOM 2191 O O . ASP A 1 266 ? -13.861 42.388 75.969 1.00 19.50 266 ASP A O 1
ATOM 2196 N N . GLU A 1 267 ? -13.965 43.725 74.152 1.00 21.87 267 GLU A N 1
ATOM 2197 C CA . GLU A 1 267 ? -13.193 42.768 73.381 1.00 20.66 267 GLU A CA 1
ATOM 2198 C C . GLU A 1 267 ? -11.753 42.679 73.860 1.00 18.20 267 GLU A C 1
ATOM 2199 O O . GLU A 1 267 ? -11.080 41.683 73.578 1.00 20.20 267 GLU A O 1
ATOM 2205 N N . TRP A 1 268 ? -11.314 43.671 74.644 1.00 17.74 268 TRP A N 1
ATOM 2206 C CA . TRP A 1 268 ? -9.971 43.645 75.192 1.00 16.04 268 TRP A CA 1
ATOM 2207 C C . TRP A 1 268 ? -9.845 42.855 76.466 1.00 17.57 268 TRP A C 1
ATOM 2208 O O . TRP A 1 268 ? -8.795 42.246 76.693 1.00 18.44 268 TRP A O 1
ATOM 2219 N N . VAL A 1 269 ? -10.847 42.895 77.349 1.00 15.47 269 VAL A N 1
ATOM 2220 C CA . VAL A 1 269 ? -10.615 42.389 78.706 1.00 16.04 269 VAL A CA 1
ATOM 2221 C C . VAL A 1 269 ? -11.778 41.635 79.343 1.00 15.46 269 VAL A C 1
ATOM 2222 O O . VAL A 1 269 ? -11.652 41.179 80.468 1.00 17.72 269 VAL A O 1
ATOM 2226 N N . ALA A 1 270 ? -12.881 41.449 78.626 1.00 19.95 270 ALA A N 1
ATOM 2227 C CA . ALA A 1 270 ? -13.974 40.685 79.237 1.00 18.40 270 ALA A CA 1
ATOM 2228 C C . ALA A 1 270 ? -13.497 39.273 79.582 1.00 19.27 270 ALA A C 1
ATOM 2229 O O . ALA A 1 270 ? -12.737 38.654 78.826 1.00 20.69 270 ALA A O 1
ATOM 2231 N N . GLU A 1 271 ? -13.980 38.749 80.716 1.00 21.55 271 GLU A N 1
ATOM 2232 C CA . GLU A 1 271 ? -13.711 37.365 81.087 1.00 26.39 271 GLU A CA 1
ATOM 2233 C C . GLU A 1 271 ? -14.122 36.444 79.943 1.00 24.76 271 GLU A C 1
ATOM 2234 O O . GLU A 1 271 ? -13.370 35.542 79.555 1.00 31.27 271 GLU A O 1
ATOM 2240 N N . ASP A 1 272 ? -15.287 36.718 79.355 1.00 27.02 272 ASP A N 1
ATOM 2241 C CA . ASP A 1 272 ? -15.819 35.905 78.257 1.00 30.72 272 ASP A CA 1
ATOM 2242 C C . ASP A 1 272 ? -15.327 36.524 76.957 1.00 32.76 272 ASP A C 1
ATOM 2243 O O . ASP A 1 272 ? -15.936 37.456 76.409 1.00 32.17 272 ASP A O 1
ATOM 2248 N N . GLY A 1 273 ? -14.171 36.047 76.498 1.00 33.42 273 GLY A N 1
ATOM 2249 C CA . GLY A 1 273 ? -13.708 36.321 75.154 1.00 34.02 273 GLY A CA 1
ATOM 2250 C C . GLY A 1 273 ? -12.716 37.452 74.976 1.00 33.58 273 GLY A C 1
ATOM 2251 O O . GLY A 1 273 ? -12.317 37.703 73.844 1.00 32.24 273 GLY A O 1
ATOM 2252 N N . GLY A 1 274 ? -12.331 38.161 76.038 1.00 27.23 274 GLY A N 1
ATOM 2253 C CA . GLY A 1 274 ? -11.413 39.273 75.874 1.00 22.42 274 GLY A CA 1
ATOM 2254 C C . GLY A 1 274 ? -10.034 38.776 75.497 1.00 20.99 274 GLY A C 1
ATOM 2255 O O . GLY A 1 274 ? -9.655 37.648 75.775 1.00 25.64 274 GLY A O 1
ATOM 2256 N N . ASN A 1 275 ? -9.284 39.621 74.860 1.00 18.96 275 ASN A N 1
ATOM 2257 C CA . ASN A 1 275 ? -7.991 39.104 74.424 1.00 21.39 275 ASN A CA 1
ATOM 2258 C C . ASN A 1 275 ? -6.884 39.164 75.443 1.00 18.48 275 ASN A C 1
ATOM 2259 O O . ASN A 1 275 ? -5.884 38.465 75.245 1.00 19.53 275 ASN A O 1
ATOM 2264 N N . PHE A 1 276 ? -7.042 39.920 76.517 1.00 14.22 276 PHE A N 1
ATOM 2265 C CA . PHE A 1 276 ? -6.035 39.996 77.545 1.00 12.93 276 PHE A CA 1
ATOM 2266 C C . PHE A 1 276 ? -6.744 39.862 78.881 1.00 15.21 276 PHE A C 1
ATOM 2267 O O . PHE A 1 276 ? -7.966 40.075 78.985 1.00 15.92 276 PHE A O 1
ATOM 2275 N N . ASN A 1 277 ? -5.965 39.671 79.944 1.00 12.87 277 ASN A N 1
ATOM 2276 C CA . ASN A 1 277 ? -6.575 39.738 81.277 1.00 13.48 277 ASN A CA 1
ATOM 2277 C C . ASN A 1 277 ? -6.860 41.180 81.699 1.00 14.33 277 ASN A C 1
ATOM 2278 O O . ASN A 1 277 ? -7.794 41.404 82.497 1.00 14.73 277 ASN A O 1
ATOM 2283 N N . MET A 1 278 ? -6.048 42.157 81.260 1.00 14.43 278 MET A N 1
ATOM 2284 C CA . MET A 1 278 ? -6.233 43.555 81.635 1.00 14.63 278 MET A CA 1
ATOM 2285 C C . MET A 1 278 ? -5.497 44.370 80.588 1.00 13.55 278 MET A C 1
ATOM 2286 O O . MET A 1 278 ? -4.701 43.832 79.812 1.00 14.49 278 MET A O 1
ATOM 2291 N N . ILE A 1 279 ? -5.780 45.681 80.557 1.00 13.79 279 ILE A N 1
ATOM 2292 C CA . ILE A 1 279 ? -5.019 46.576 79.691 1.00 13.32 279 ILE A CA 1
ATOM 2293 C C . ILE A 1 279 ? -4.563 47.772 80.503 1.00 12.00 279 ILE A C 1
ATOM 2294 O O . ILE A 1 279 ? -5.197 48.142 81.491 1.00 14.02 279 ILE A O 1
ATOM 2299 N N . PHE A 1 280 ? -3.471 48.402 80.057 1.00 13.27 280 PHE A N 1
ATOM 2300 C CA . PHE A 1 280 ? -3.194 49.777 80.476 1.00 12.95 280 PHE A CA 1
ATOM 2301 C C . PHE A 1 280 ? -3.985 50.674 79.546 1.00 14.55 280 PHE A C 1
ATOM 2302 O O . PHE A 1 280 ? -3.805 50.635 78.315 1.00 15.06 280 PHE A O 1
ATOM 2310 N N . GLN A 1 281 ? -4.871 51.459 80.140 1.00 13.72 281 GLN A N 1
ATOM 2311 C CA . GLN A 1 281 ? -5.619 52.459 79.407 1.00 15.43 281 GLN A CA 1
ATOM 2312 C C . GLN A 1 281 ? -5.098 53.835 79.782 1.00 14.59 281 GLN A C 1
ATOM 2313 O O . GLN A 1 281 ? -4.569 54.028 80.875 1.00 15.72 281 GLN A O 1
ATOM 2319 N N . PHE A 1 282 ? -5.207 54.754 78.827 1.00 15.98 282 PHE A N 1
ATOM 2320 C CA . PHE A 1 282 ? -4.489 56.009 78.897 1.00 15.86 282 PHE A CA 1
ATOM 2321 C C . PHE A 1 282 ? -5.366 57.227 79.067 1.00 21.15 282 PHE A C 1
ATOM 2322 O O . PHE A 1 282 ? -4.857 58.339 79.006 1.00 23.13 282 PHE A O 1
ATOM 2330 N N . GLU A 1 283 ? -6.643 57.044 79.416 1.00 18.60 283 GLU A N 1
ATOM 2331 C CA . GLU A 1 283 ? -7.495 58.248 79.473 1.00 22.30 283 GLU A CA 1
ATOM 2332 C C . GLU A 1 283 ? -7.147 59.143 80.652 1.00 22.51 283 GLU A C 1
ATOM 2333 O O . GLU A 1 283 ? -7.376 60.362 80.579 1.00 28.23 283 GLU A O 1
ATOM 2339 N N . HIS A 1 284 ? -6.626 58.600 81.759 1.00 22.82 284 HIS A N 1
ATOM 2340 C CA . HIS A 1 284 ? -6.236 59.467 82.874 1.00 21.61 284 HIS A CA 1
ATOM 2341 C C . HIS A 1 284 ? -4.829 60.010 82.760 1.00 27.77 284 HIS A C 1
ATOM 2342 O O . HIS A 1 284 ? -4.421 60.828 83.596 1.00 26.46 284 HIS A O 1
ATOM 2349 N N . MET A 1 285 ? -4.081 59.615 81.747 1.00 23.30 285 MET A N 1
ATOM 2350 C CA . MET A 1 285 ? -2.708 60.078 81.651 1.00 27.28 285 MET A CA 1
ATOM 2351 C C . MET A 1 285 ? -2.538 61.231 80.677 1.00 39.52 285 MET A C 1
ATOM 2352 O O . MET A 1 285 ? -1.402 61.634 80.405 1.00 39.54 285 MET A O 1
ATOM 2357 N N . GLY A 1 286 ? -3.641 61.801 80.200 1.00 44.37 286 GLY A N 1
ATOM 2358 C CA . GLY A 1 286 ? -3.609 63.008 79.390 1.00 55.40 286 GLY A CA 1
ATOM 2359 C C . GLY A 1 286 ? -4.647 64.045 79.807 1.00 52.80 286 GLY A C 1
ATOM 2360 O O . GLY A 1 286 ? -4.542 64.671 80.871 1.00 48.67 286 GLY A O 1
ATOM 2361 N N . PRO A 1 295 ? -5.045 74.272 89.027 1.00 48.89 295 PRO A N 1
ATOM 2362 C CA . PRO A 1 295 ? -5.121 72.989 89.741 1.00 51.14 295 PRO A CA 1
ATOM 2363 C C . PRO A 1 295 ? -5.592 71.826 88.859 1.00 44.88 295 PRO A C 1
ATOM 2364 O O . PRO A 1 295 ? -6.311 72.022 87.873 1.00 48.02 295 PRO A O 1
ATOM 2368 N N . LEU A 1 296 ? -5.166 70.617 89.216 1.00 38.45 296 LEU A N 1
ATOM 2369 C CA . LEU A 1 296 ? -5.683 69.412 88.578 1.00 35.48 296 LEU A CA 1
ATOM 2370 C C . LEU A 1 296 ? -7.206 69.429 88.614 1.00 29.86 296 LEU A C 1
ATOM 2371 O O . LEU A 1 296 ? -7.804 69.805 89.626 1.00 32.36 296 LEU A O 1
ATOM 2376 N N . ASP A 1 297 ? -7.843 69.021 87.504 1.00 30.17 297 ASP A N 1
ATOM 2377 C CA . ASP A 1 297 ? -9.299 68.848 87.460 1.00 26.15 297 ASP A CA 1
ATOM 2378 C C . ASP A 1 297 ? -9.684 67.527 88.113 1.00 21.09 297 ASP A C 1
ATOM 2379 O O . ASP A 1 297 ? -9.805 66.478 87.462 1.00 20.64 297 ASP A O 1
ATOM 2384 N N . LEU A 1 298 ? -9.904 67.591 89.419 1.00 20.83 298 LEU A N 1
ATOM 2385 C CA . LEU A 1 298 ? -10.129 66.358 90.174 1.00 17.60 298 LEU A CA 1
ATOM 2386 C C . LEU A 1 298 ? -11.403 65.662 89.735 1.00 18.05 298 LEU A C 1
ATOM 2387 O O . LEU A 1 298 ? -11.422 64.430 89.659 1.00 16.13 298 LEU A O 1
ATOM 2392 N N . ILE A 1 299 ? -12.475 66.407 89.443 1.00 18.95 299 ILE A N 1
ATOM 2393 C CA . ILE A 1 299 ? -13.729 65.785 89.020 1.00 18.74 299 ILE A CA 1
ATOM 2394 C C . ILE A 1 299 ? -13.570 65.080 87.685 1.00 18.84 299 ILE A C 1
ATOM 2395 O O . ILE A 1 299 ? -14.118 63.993 87.511 1.00 17.80 299 ILE A O 1
ATOM 2400 N N . GLU A 1 300 ? -12.740 65.601 86.774 1.00 18.22 300 GLU A N 1
ATOM 2401 C CA . GLU A 1 300 ? -12.463 64.891 85.522 1.00 19.21 300 GLU A CA 1
ATOM 2402 C C . GLU A 1 300 ? -11.763 63.556 85.786 1.00 16.80 300 GLU A C 1
ATOM 2403 O O . GLU A 1 300 ? -12.084 62.534 85.160 1.00 19.65 300 GLU A O 1
ATOM 2409 N N . LEU A 1 301 ? -10.818 63.545 86.714 1.00 16.62 301 LEU A N 1
ATOM 2410 C CA . LEU A 1 301 ? -10.122 62.322 87.097 1.00 18.36 301 LEU A CA 1
ATOM 2411 C C . LEU A 1 301 ? -11.072 61.319 87.752 1.00 16.49 301 LEU A C 1
ATOM 2412 O O . LEU A 1 301 ? -11.075 60.134 87.405 1.00 16.90 301 LEU A O 1
ATOM 2417 N N . LYS A 1 302 ? -11.927 61.778 88.657 1.00 15.70 302 LYS A N 1
ATOM 2418 C CA . LYS A 1 302 ? -12.956 60.888 89.227 1.00 15.65 302 LYS A CA 1
ATOM 2419 C C . LYS A 1 302 ? -13.818 60.277 88.128 1.00 16.03 302 LYS A C 1
ATOM 2420 O O . LYS A 1 302 ? -14.163 59.087 88.175 1.00 17.36 302 LYS A O 1
ATOM 2426 N N . THR A 1 303 ? -14.207 61.088 87.135 1.00 16.21 303 THR A N 1
ATOM 2427 C CA . THR A 1 303 ? -15.084 60.608 86.065 1.00 16.21 303 THR A CA 1
ATOM 2428 C C . THR A 1 303 ? -14.430 59.477 85.283 1.00 15.50 303 THR A C 1
ATOM 2429 O O . THR A 1 303 ? -15.063 58.441 85.046 1.00 17.43 303 THR A O 1
ATOM 2433 N N . ILE A 1 304 ? -13.173 59.680 84.860 1.00 15.84 304 ILE A N 1
ATOM 2434 C CA . ILE A 1 304 ? -12.460 58.674 84.089 1.00 17.82 304 ILE A CA 1
ATOM 2435 C C . ILE A 1 304 ? -12.313 57.399 84.908 1.00 14.52 304 ILE A C 1
ATOM 2436 O O . ILE A 1 304 ? -12.677 56.285 84.455 1.00 14.98 304 ILE A O 1
ATOM 2441 N N . LEU A 1 305 ? -11.739 57.514 86.118 1.00 14.69 305 LEU A N 1
ATOM 2442 C CA . LEU A 1 305 ? -11.431 56.287 86.838 1.00 13.72 305 LEU A CA 1
ATOM 2443 C C . LEU A 1 305 ? -12.711 55.565 87.214 1.00 15.06 305 LEU A C 1
ATOM 2444 O O . LEU A 1 305 ? -12.760 54.339 87.179 1.00 14.29 305 LEU A O 1
ATOM 2449 N N . THR A 1 306 ? -13.775 56.303 87.542 1.00 14.42 306 THR A N 1
ATOM 2450 C CA . THR A 1 306 ? -15.051 55.677 87.880 1.00 15.04 306 THR A CA 1
ATOM 2451 C C . THR A 1 306 ? -15.702 55.028 86.659 1.00 14.78 306 THR A C 1
ATOM 2452 O O . THR A 1 306 ? -16.271 53.929 86.787 1.00 16.18 306 THR A O 1
ATOM 2456 N N . ASN A 1 307 ? -15.564 55.641 85.492 1.00 15.85 307 ASN A N 1
ATOM 2457 C CA . ASN A 1 307 ? -16.086 55.038 84.274 1.00 15.86 307 ASN A CA 1
ATOM 2458 C C . ASN A 1 307 ? -15.429 53.690 84.047 1.00 14.67 307 ASN A C 1
ATOM 2459 O O . ASN A 1 307 ? -16.087 52.738 83.644 1.00 15.74 307 ASN A O 1
ATOM 2464 N N . TRP A 1 308 ? -14.114 53.585 84.328 1.00 14.05 308 TRP A N 1
ATOM 2465 C CA . TRP A 1 308 ? -13.440 52.294 84.137 1.00 13.46 308 TRP A CA 1
ATOM 2466 C C . TRP A 1 308 ? -13.742 51.296 85.249 1.00 13.89 308 TRP A C 1
ATOM 2467 O O . TRP A 1 308 ? -13.869 50.099 84.962 1.00 14.90 308 TRP A O 1
ATOM 2478 N N . GLN A 1 309 ? -13.935 51.747 86.507 1.00 12.92 309 GLN A N 1
ATOM 2479 C CA . GLN A 1 309 ? -14.345 50.828 87.570 1.00 12.60 309 GLN A CA 1
ATOM 2480 C C . GLN A 1 309 ? -15.728 50.258 87.242 1.00 15.94 309 GLN A C 1
ATOM 2481 O O . GLN A 1 309 ? -15.922 49.038 87.256 1.00 16.37 309 GLN A O 1
ATOM 2487 N N . ASN A 1 310 ? -16.704 51.136 86.982 1.00 16.13 310 ASN A N 1
ATOM 2488 C CA . ASN A 1 310 ? -18.067 50.641 86.749 1.00 16.07 310 ASN A CA 1
ATOM 2489 C C . ASN A 1 310 ? -18.151 49.901 85.420 1.00 18.66 310 ASN A C 1
ATOM 2490 O O . ASN A 1 310 ? -18.843 48.878 85.326 1.00 19.74 310 ASN A O 1
ATOM 2495 N N . GLY A 1 311 ? -17.418 50.373 84.397 1.00 15.23 311 GLY A N 1
ATOM 2496 C CA . GLY A 1 311 ? -17.539 49.794 83.072 1.00 17.36 311 GLY A CA 1
ATOM 2497 C C . GLY A 1 311 ? -17.000 48.384 83.034 1.00 22.63 311 GLY A C 1
ATOM 2498 O O . GLY A 1 311 ? -17.591 47.493 82.412 1.00 22.01 311 GLY A O 1
ATOM 2499 N N . LEU A 1 312 ? -15.880 48.143 83.698 1.00 17.43 312 LEU A N 1
ATOM 2500 C CA . LEU A 1 312 ? -15.353 46.788 83.648 1.00 16.64 312 LEU A CA 1
ATOM 2501 C C . LEU A 1 312 ? -16.074 45.868 84.633 1.00 20.08 312 LEU A C 1
ATOM 2502 O O . LEU A 1 312 ? -16.146 44.653 84.397 1.00 20.69 312 LEU A O 1
ATOM 2507 N N . GLU A 1 313 ? -16.594 46.384 85.754 1.00 19.92 313 GLU A N 1
ATOM 2508 C CA . GLU A 1 313 ? -17.437 45.553 86.622 1.00 19.42 313 GLU A CA 1
ATOM 2509 C C . GLU A 1 313 ? -18.637 44.997 85.838 1.00 20.41 313 GLU A C 1
ATOM 2510 O O . GLU A 1 313 ? -19.022 43.819 86.021 1.00 25.49 313 GLU A O 1
ATOM 2516 N N . LYS A 1 314 ? -19.190 45.795 84.920 1.00 21.32 314 LYS A N 1
ATOM 2517 C CA . LYS A 1 314 ? -20.379 45.378 84.161 1.00 24.32 314 LYS A CA 1
ATOM 2518 C C . LYS A 1 314 ? -20.092 44.195 83.240 1.00 26.99 314 LYS A C 1
ATOM 2519 O O . LYS A 1 314 ? -20.972 43.342 83.047 1.00 28.02 314 LYS A O 1
ATOM 2525 N N . ILE A 1 315 ? -18.880 44.108 82.679 1.00 21.84 315 ILE A N 1
ATOM 2526 C CA . ILE A 1 315 ? -18.519 43.080 81.703 1.00 23.79 315 ILE A CA 1
ATOM 2527 C C . ILE A 1 315 ? -17.611 41.998 82.296 1.00 24.38 315 ILE A C 1
ATOM 2528 O O . ILE A 1 315 ? -17.055 41.169 81.559 1.00 23.35 315 ILE A O 1
ATOM 2533 N N . ASN A 1 316 ? -17.471 41.955 83.605 1.00 19.40 316 ASN A N 1
ATOM 2534 C CA . ASN A 1 316 ? -16.548 41.041 84.261 1.00 19.30 316 ASN A CA 1
ATOM 2535 C C . ASN A 1 316 ? -15.148 41.171 83.667 1.00 23.16 316 ASN A C 1
ATOM 2536 O O . ASN A 1 316 ? -14.475 40.179 83.365 1.00 24.84 316 ASN A O 1
ATOM 2541 N N . GLY A 1 317 ? -14.722 42.409 83.445 1.00 17.43 317 GLY A N 1
ATOM 2542 C CA . GLY A 1 317 ? -13.328 42.686 83.146 1.00 17.11 317 GLY A CA 1
ATOM 2543 C C . GLY A 1 317 ? -12.570 43.026 84.399 1.00 19.27 317 GLY A C 1
ATOM 2544 O O . GLY A 1 317 ? -13.085 43.013 85.514 1.00 20.66 317 GLY A O 1
ATOM 2545 N N . TRP A 1 318 ? -11.288 43.361 84.223 1.00 16.70 318 TRP A N 1
ATOM 2546 C CA . TRP A 1 318 ? -10.442 43.649 85.376 1.00 15.18 318 TRP A CA 1
ATOM 2547 C C . TRP A 1 318 ? -9.503 44.793 85.008 1.00 14.98 318 TRP A C 1
ATOM 2548 O O . TRP A 1 318 ? -8.944 44.798 83.897 1.00 15.55 318 TRP A O 1
ATOM 2559 N N . ASN A 1 319 ? -9.395 45.804 85.910 1.00 15.17 319 ASN A N 1
ATOM 2560 C CA . ASN A 1 319 ? -8.527 46.952 85.634 1.00 14.20 319 ASN A CA 1
ATOM 2561 C C . ASN A 1 319 ? -7.082 46.718 86.059 1.00 11.62 319 ASN A C 1
ATOM 2562 O O . ASN A 1 319 ? -6.804 46.082 87.094 1.00 14.72 319 ASN A O 1
ATOM 2567 N N . ALA A 1 320 ? -6.158 47.246 85.232 1.00 12.16 320 ALA A N 1
ATOM 2568 C CA . ALA A 1 320 ? -4.761 47.472 85.641 1.00 12.73 320 ALA A CA 1
ATOM 2569 C C . ALA A 1 320 ? -4.645 48.871 86.242 1.00 13.09 320 ALA A C 1
ATOM 2570 O O . ALA A 1 320 ? -4.930 49.868 85.562 1.00 16.46 320 ALA A O 1
ATOM 2572 N N . LEU A 1 321 ? -4.315 48.954 87.535 1.00 10.35 321 LEU A N 1
ATOM 2573 C CA . LEU A 1 321 ? -4.264 50.238 88.247 1.00 12.00 321 LEU A CA 1
ATOM 2574 C C . LEU A 1 321 ? -2.829 50.772 88.260 1.00 13.05 321 LEU A C 1
ATOM 2575 O O . LEU A 1 321 ? -1.893 50.040 88.620 1.00 13.47 321 LEU A O 1
ATOM 2580 N N . TYR A 1 322 ? -2.659 52.032 87.826 1.00 12.54 322 TYR A N 1
ATOM 2581 C CA . TYR A 1 322 ? -1.315 52.614 87.774 1.00 11.58 322 TYR A CA 1
ATOM 2582 C C . TYR A 1 322 ? -1.435 54.107 87.674 1.00 12.08 322 TYR A C 1
ATOM 2583 O O . TYR A 1 322 ? -2.454 54.634 87.207 1.00 12.68 322 TYR A O 1
ATOM 2592 N N . LEU A 1 323 ? -0.366 54.766 88.128 1.00 13.24 323 LEU A N 1
ATOM 2593 C CA . LEU A 1 323 ? -0.158 56.197 87.870 1.00 13.26 323 LEU A CA 1
ATOM 2594 C C . LEU A 1 323 ? 1.209 56.495 87.290 1.00 15.68 323 LEU A C 1
ATOM 2595 O O . LEU A 1 323 ? 1.434 57.655 86.898 1.00 16.18 323 LEU A O 1
ATOM 2600 N N . GLU A 1 324 ? 2.099 55.519 87.201 1.00 13.65 324 GLU A N 1
ATOM 2601 C CA . GLU A 1 324 ? 3.446 55.762 86.678 1.00 12.89 324 GLU A CA 1
ATOM 2602 C C . GLU A 1 324 ? 3.899 54.617 85.785 1.00 13.33 324 GLU A C 1
ATOM 2603 O O . GLU A 1 324 ? 3.432 53.489 85.933 1.00 14.14 324 GLU A O 1
ATOM 2609 N N . ASN A 1 325 ? 4.810 54.946 84.857 1.00 12.66 325 ASN A N 1
ATOM 2610 C CA . ASN A 1 325 ? 5.570 53.941 84.092 1.00 11.92 325 ASN A CA 1
ATOM 2611 C C . ASN A 1 325 ? 6.726 54.680 83.419 1.00 13.41 325 ASN A C 1
ATOM 2612 O O . ASN A 1 325 ? 6.969 55.860 83.688 1.00 13.39 325 ASN A O 1
ATOM 2617 N N . HIS A 1 326 ? 7.470 53.968 82.574 1.00 13.06 326 HIS A N 1
ATOM 2618 C CA . HIS A 1 326 ? 8.673 54.477 81.926 1.00 13.39 326 HIS A CA 1
ATOM 2619 C C . HIS A 1 326 ? 8.354 55.443 80.786 1.00 13.43 326 HIS A C 1
ATOM 2620 O O . HIS A 1 326 ? 9.309 55.951 80.123 1.00 13.04 326 HIS A O 1
ATOM 2627 N N . ASP A 1 327 ? 7.059 55.681 80.506 1.00 12.59 327 ASP A N 1
ATOM 2628 C CA . ASP A 1 327 ? 6.658 56.576 79.397 1.00 11.99 327 ASP A CA 1
ATOM 2629 C C . ASP A 1 327 ? 6.019 57.867 79.872 1.00 12.67 327 ASP A C 1
ATOM 2630 O O . ASP A 1 327 ? 5.495 58.638 79.031 1.00 15.25 327 ASP A O 1
ATOM 2635 N N . GLN A 1 328 ? 6.009 58.106 81.199 1.00 13.32 328 GLN A N 1
ATOM 2636 C CA . GLN A 1 328 ? 5.297 59.254 81.779 1.00 14.58 328 GLN A CA 1
ATOM 2637 C C . GLN A 1 328 ? 6.232 60.000 82.716 1.00 14.07 328 GLN A C 1
ATOM 2638 O O . GLN A 1 328 ? 7.291 59.498 83.080 1.00 17.69 328 GLN A O 1
ATOM 2644 N N . ILE A 1 329 ? 5.858 61.230 83.100 1.00 14.22 329 ILE A N 1
ATOM 2645 C CA . ILE A 1 329 ? 6.533 61.917 84.198 1.00 13.26 329 ILE A CA 1
ATOM 2646 C C . ILE A 1 329 ? 6.142 61.305 85.540 1.00 12.31 329 ILE A C 1
ATOM 2647 O O . ILE A 1 329 ? 5.261 60.423 85.591 1.00 13.64 329 ILE A O 1
ATOM 2652 N N . ARG A 1 330 ? 6.828 61.717 86.603 1.00 11.72 330 ARG A N 1
ATOM 2653 C CA . ARG A 1 330 ? 6.519 61.197 87.953 1.00 12.12 330 ARG A CA 1
ATOM 2654 C C . ARG A 1 330 ? 5.155 61.672 88.449 1.00 13.90 330 ARG A C 1
ATOM 2655 O O . ARG A 1 330 ? 4.703 62.807 88.174 1.00 13.90 330 ARG A O 1
ATOM 2663 N N . SER A 1 331 ? 4.495 60.790 89.200 1.00 14.13 331 SER A N 1
ATOM 2664 C CA . SER A 1 331 ? 3.116 61.058 89.604 1.00 12.27 331 SER A CA 1
ATOM 2665 C C . SER A 1 331 ? 3.019 62.167 90.652 1.00 14.64 331 SER A C 1
ATOM 2666 O O . SER A 1 331 ? 1.999 62.862 90.676 1.00 14.34 331 SER A O 1
ATOM 2669 N N . VAL A 1 332 ? 4.022 62.358 91.533 1.00 13.91 332 VAL A N 1
ATOM 2670 C CA . VAL A 1 332 ? 3.942 63.528 92.418 1.00 13.05 332 VAL A CA 1
ATOM 2671 C C . VAL A 1 332 ? 3.814 64.795 91.584 1.00 13.18 332 VAL A C 1
ATOM 2672 O O . VAL A 1 332 ? 2.960 65.659 91.877 1.00 15.70 332 VAL A O 1
ATOM 2676 N N . ASN A 1 333 ? 4.563 64.897 90.487 1.00 14.42 333 ASN A N 1
ATOM 2677 C CA . ASN A 1 333 ? 4.455 66.114 89.688 1.00 14.74 333 ASN A CA 1
ATOM 2678 C C . ASN A 1 333 ? 3.151 66.126 88.893 1.00 15.83 333 ASN A C 1
ATOM 2679 O O . ASN A 1 333 ? 2.541 67.183 88.728 1.00 17.84 333 ASN A O 1
ATOM 2684 N N . LYS A 1 334 ? 2.751 64.990 88.314 1.00 14.84 334 LYS A N 1
ATOM 2685 C CA . LYS A 1 334 ? 1.611 65.002 87.408 1.00 13.71 334 LYS A CA 1
ATOM 2686 C C . LYS A 1 334 ? 0.275 65.162 88.143 1.00 15.65 334 LYS A C 1
ATOM 2687 O O . LYS A 1 334 ? -0.633 65.871 87.652 1.00 17.81 334 LYS A O 1
ATOM 2693 N N . PHE A 1 335 ? 0.133 64.518 89.309 1.00 13.79 335 PHE A N 1
ATOM 2694 C CA . PHE A 1 335 ? -1.131 64.429 90.060 1.00 14.33 335 PHE A CA 1
ATOM 2695 C C . PHE A 1 335 ? -1.069 64.949 91.491 1.00 18.22 335 PHE A C 1
ATOM 2696 O O . PHE A 1 335 ? -2.128 65.137 92.110 1.00 18.51 335 PHE A O 1
ATOM 2704 N N . GLY A 1 336 ? 0.114 65.117 92.080 1.00 15.83 336 GLY A N 1
ATOM 2705 C CA . GLY A 1 336 ? 0.282 65.550 93.453 1.00 15.20 336 GLY A CA 1
ATOM 2706 C C . GLY A 1 336 ? 0.917 66.938 93.505 1.00 15.63 336 GLY A C 1
ATOM 2707 O O . GLY A 1 336 ? 0.575 67.847 92.704 1.00 18.18 336 GLY A O 1
ATOM 2708 N N . SER A 1 337 ? 1.783 67.131 94.491 1.00 15.23 337 SER A N 1
ATOM 2709 C CA . SER A 1 337 ? 2.406 68.439 94.718 1.00 15.24 337 SER A CA 1
ATOM 2710 C C . SER A 1 337 ? 3.835 68.242 95.224 1.00 15.21 337 SER A C 1
ATOM 2711 O O . SER A 1 337 ? 4.058 67.538 96.230 1.00 16.81 337 SER A O 1
ATOM 2714 N N . THR A 1 338 ? 4.796 68.932 94.567 1.00 18.04 338 THR A N 1
ATOM 2715 C CA . THR A 1 338 ? 6.166 68.916 95.067 1.00 18.52 338 THR A CA 1
ATOM 2716 C C . THR A 1 338 ? 6.302 69.715 96.351 1.00 18.30 338 THR A C 1
ATOM 2717 O O . THR A 1 338 ? 7.270 69.503 97.087 1.00 20.68 338 THR A O 1
ATOM 2721 N N . ALA A 1 339 ? 5.318 70.575 96.661 1.00 18.15 339 ALA A N 1
ATOM 2722 C CA . ALA A 1 339 ? 5.338 71.266 97.948 1.00 18.58 339 ALA A CA 1
ATOM 2723 C C . ALA A 1 339 ? 4.883 70.384 99.092 1.00 17.61 339 ALA A C 1
ATOM 2724 O O . ALA A 1 339 ? 5.120 70.716 100.259 1.00 22.46 339 ALA A O 1
ATOM 2726 N N . TYR A 1 340 ? 4.207 69.283 98.757 1.00 14.92 340 TYR A N 1
ATOM 2727 C CA . TYR A 1 340 ? 3.781 68.297 99.731 1.00 15.39 340 TYR A CA 1
ATOM 2728 C C . TYR A 1 340 ? 4.179 66.923 99.197 1.00 15.58 340 TYR A C 1
ATOM 2729 O O . TYR A 1 340 ? 3.360 66.051 98.892 1.00 14.95 340 TYR A O 1
ATOM 2738 N N . ARG A 1 341 ? 5.482 66.733 99.008 1.00 17.09 341 ARG A N 1
ATOM 2739 C CA . ARG A 1 341 ? 5.922 65.547 98.262 1.00 15.34 341 ARG A CA 1
ATOM 2740 C C . ARG A 1 341 ? 5.563 64.243 98.985 1.00 14.78 341 ARG A C 1
ATOM 2741 O O . ARG A 1 341 ? 4.938 63.353 98.385 1.00 15.46 341 ARG A O 1
ATOM 2749 N N . VAL A 1 342 ? 5.947 64.100 100.258 1.00 14.19 342 VAL A N 1
ATOM 2750 C CA . VAL A 1 342 ? 5.695 62.878 101.036 1.00 15.42 342 VAL A CA 1
ATOM 2751 C C . VAL A 1 342 ? 4.209 62.668 101.229 1.00 15.31 342 VAL A C 1
ATOM 2752 O O . VAL A 1 342 ? 3.687 61.564 100.986 1.00 14.31 342 VAL A O 1
ATOM 2756 N N . GLU A 1 343 ? 3.480 63.731 101.548 1.00 15.11 343 GLU A N 1
ATOM 2757 C CA . GLU A 1 343 ? 2.056 63.562 101.849 1.00 15.57 343 GLU A CA 1
ATOM 2758 C C . GLU A 1 343 ? 1.287 63.270 100.571 1.00 16.01 343 GLU A C 1
ATOM 2759 O O . GLU A 1 343 ? 0.423 62.360 100.571 1.00 13.92 343 GLU A O 1
ATOM 2765 N N . SER A 1 344 ? 1.568 64.007 99.479 1.00 12.87 344 SER A N 1
ATOM 2766 C CA . SER A 1 344 ? 0.864 63.699 98.218 1.00 13.23 344 SER A CA 1
ATOM 2767 C C . SER A 1 344 ? 1.265 62.340 97.639 1.00 13.14 344 SER A C 1
ATOM 2768 O O . SER A 1 344 ? 0.421 61.684 97.009 1.00 13.08 344 SER A O 1
ATOM 2771 N N . ALA A 1 345 ? 2.536 61.912 97.759 1.00 12.52 345 ALA A N 1
ATOM 2772 C CA . ALA A 1 345 ? 2.891 60.569 97.281 1.00 11.85 345 ALA A CA 1
ATOM 2773 C C . ALA A 1 345 ? 2.026 59.527 97.973 1.00 12.51 345 ALA A C 1
ATOM 2774 O O . ALA A 1 345 ? 1.522 58.592 97.329 1.00 13.86 345 ALA A O 1
ATOM 2776 N N . LYS A 1 346 ? 1.836 59.667 99.295 1.00 12.76 346 LYS A N 1
ATOM 2777 C CA . LYS A 1 346 ? 1.028 58.694 100.026 1.00 13.42 346 LYS A CA 1
ATOM 2778 C C . LYS A 1 346 ? -0.457 58.820 99.661 1.00 13.64 346 LYS A C 1
ATOM 2779 O O . LYS A 1 346 ? -1.162 57.806 99.517 1.00 13.80 346 LYS A O 1
ATOM 2785 N N . CYS A 1 347 ? -0.954 60.042 99.498 1.00 12.85 347 CYS A N 1
ATOM 2786 C CA . CYS A 1 347 ? -2.354 60.241 99.168 1.00 13.36 347 CYS A CA 1
ATOM 2787 C C . CYS A 1 347 ? -2.653 59.610 97.800 1.00 14.56 347 CYS A C 1
ATOM 2788 O O . CYS A 1 347 ? -3.646 58.875 97.637 1.00 14.55 347 CYS A O 1
ATOM 2791 N N . LEU A 1 348 ? -1.777 59.864 96.806 1.00 13.03 348 LEU A N 1
ATOM 2792 C CA . LEU A 1 348 ? -1.941 59.240 95.477 1.00 12.38 348 LEU A CA 1
ATOM 2793 C C . LEU A 1 348 ? -1.873 57.732 95.565 1.00 12.63 348 LEU A C 1
ATOM 2794 O O . LEU A 1 348 ? -2.593 57.044 94.845 1.00 13.05 348 LEU A O 1
ATOM 2799 N N . ALA A 1 349 ? -0.990 57.213 96.407 1.00 12.45 349 ALA A N 1
ATOM 2800 C CA . ALA A 1 349 ? -0.851 55.774 96.530 1.00 12.34 349 ALA A CA 1
ATOM 2801 C C . ALA A 1 349 ? -2.159 55.141 97.007 1.00 12.24 349 ALA A C 1
ATOM 2802 O O . ALA A 1 349 ? -2.685 54.212 96.371 1.00 14.27 349 ALA A O 1
ATOM 2804 N N . ALA A 1 350 ? -2.732 55.664 98.090 1.00 12.18 350 ALA A N 1
ATOM 2805 C CA . ALA A 1 350 ? -3.979 55.081 98.577 1.00 13.06 350 ALA A CA 1
ATOM 2806 C C . ALA A 1 350 ? -5.082 55.235 97.542 1.00 13.75 350 ALA A C 1
ATOM 2807 O O . ALA A 1 350 ? -5.890 54.311 97.329 1.00 13.90 350 ALA A O 1
ATOM 2809 N N . LEU A 1 351 ? -5.146 56.392 96.889 1.00 13.28 351 LEU A N 1
ATOM 2810 C CA . LEU A 1 351 ? -6.170 56.660 95.901 1.00 14.26 351 LEU A CA 1
ATOM 2811 C C . LEU A 1 351 ? -6.170 55.602 94.801 1.00 12.40 351 LEU A C 1
ATOM 2812 O O . LEU A 1 351 ? -7.215 54.995 94.514 1.00 13.49 351 LEU A O 1
ATOM 2817 N N . TYR A 1 352 ? -5.030 55.425 94.096 1.00 12.18 352 TYR A N 1
ATOM 2818 C CA . TYR A 1 352 ? -5.037 54.527 92.935 1.00 13.25 352 TYR A CA 1
ATOM 2819 C C . TYR A 1 352 ? -4.963 53.060 93.316 1.00 12.93 352 TYR A C 1
ATOM 2820 O O . TYR A 1 352 ? -5.542 52.217 92.610 1.00 13.58 352 TYR A O 1
ATOM 2829 N N . PHE A 1 353 ? -4.281 52.744 94.401 1.00 12.88 353 PHE A N 1
ATOM 2830 C CA . PHE A 1 353 ? -3.954 51.341 94.710 1.00 12.88 353 PHE A CA 1
ATOM 2831 C C . PHE A 1 353 ? -5.145 50.558 95.221 1.00 13.83 353 PHE A C 1
ATOM 2832 O O . PHE A 1 353 ? -5.166 49.319 95.073 1.00 15.69 353 PHE A O 1
ATOM 2840 N N . LEU A 1 354 ? -6.116 51.227 95.838 1.00 14.27 354 LEU A N 1
ATOM 2841 C CA . LEU A 1 354 ? -7.202 50.568 96.555 1.00 12.71 354 LEU A CA 1
ATOM 2842 C C . LEU A 1 354 ? -8.492 50.588 95.756 1.00 12.36 354 LEU A C 1
ATOM 2843 O O . LEU A 1 354 ? -9.555 50.297 96.320 1.00 13.63 354 LEU A O 1
ATOM 2848 N N . MET A 1 355 ? -8.441 50.919 94.461 1.00 12.77 355 MET A N 1
ATOM 2849 C CA . MET A 1 355 ? -9.590 50.707 93.580 1.00 13.71 355 MET A CA 1
ATOM 2850 C C . MET A 1 355 ? -9.612 49.224 93.228 1.00 14.63 355 MET A C 1
ATOM 2851 O O . MET A 1 355 ? -8.736 48.458 93.625 1.00 16.40 355 MET A O 1
ATOM 2856 N N . LYS A 1 356 ? -10.662 48.787 92.524 1.00 12.79 356 LYS A N 1
ATOM 2857 C CA . LYS A 1 356 ? -10.715 47.357 92.182 1.00 12.65 356 LYS A CA 1
ATOM 2858 C C . LYS A 1 356 ? -9.848 47.118 90.939 1.00 13.49 356 LYS A C 1
ATOM 2859 O O . LYS A 1 356 ? -10.100 47.713 89.888 1.00 14.63 356 LYS A O 1
ATOM 2865 N N . GLY A 1 357 ? -8.880 46.197 91.048 1.00 12.23 357 GLY A N 1
ATOM 2866 C CA . GLY A 1 357 ? -7.979 45.895 89.946 1.00 14.21 357 GLY A CA 1
ATOM 2867 C C . GLY A 1 357 ? -6.660 45.417 90.495 1.00 13.11 357 GLY A C 1
ATOM 2868 O O . GLY A 1 357 ? -6.513 45.175 91.694 1.00 15.18 357 GLY A O 1
ATOM 2869 N N . THR A 1 358 ? -5.706 45.232 89.566 1.00 12.86 358 THR A N 1
ATOM 2870 C CA . THR A 1 358 ? -4.362 44.799 89.944 1.00 13.02 358 THR A CA 1
ATOM 2871 C C . THR A 1 358 ? -3.470 46.028 89.943 1.00 13.10 358 THR A C 1
ATOM 2872 O O . THR A 1 358 ? -3.280 46.619 88.870 1.00 12.49 358 THR A O 1
ATOM 2876 N N . PRO A 1 359 ? -2.886 46.417 91.080 1.00 11.52 359 PRO A N 1
ATOM 2877 C CA . PRO A 1 359 ? -2.031 47.609 91.083 1.00 12.47 359 PRO A CA 1
ATOM 2878 C C . PRO A 1 359 ? -0.628 47.306 90.626 1.00 12.76 359 PRO A C 1
ATOM 2879 O O . PRO A 1 359 ? -0.027 46.266 90.959 1.00 12.56 359 PRO A O 1
ATOM 2883 N N . PHE A 1 360 ? -0.087 48.281 89.887 1.00 12.48 360 PHE A N 1
ATOM 2884 C CA . PHE A 1 360 ? 1.304 48.278 89.438 1.00 12.80 360 PHE A CA 1
ATOM 2885 C C . PHE A 1 360 ? 2.032 49.409 90.133 1.00 11.61 360 PHE A C 1
ATOM 2886 O O . PHE A 1 360 ? 1.523 50.542 90.192 1.00 14.08 360 PHE A O 1
ATOM 2894 N N . ILE A 1 361 ? 3.226 49.111 90.644 1.00 10.94 361 ILE A N 1
ATOM 2895 C CA . ILE A 1 361 ? 4.132 50.123 91.208 1.00 11.27 361 ILE A CA 1
ATOM 2896 C C . ILE A 1 361 ? 5.313 50.235 90.261 1.00 12.77 361 ILE A C 1
ATOM 2897 O O . ILE A 1 361 ? 5.967 49.216 89.987 1.00 13.41 361 ILE A O 1
ATOM 2902 N N . TYR A 1 362 ? 5.612 51.453 89.787 1.00 12.29 362 TYR A N 1
ATOM 2903 C CA . TYR A 1 362 ? 6.806 51.654 88.942 1.00 10.64 362 TYR A CA 1
ATOM 2904 C C . TYR A 1 362 ? 8.022 51.991 89.797 1.00 10.77 362 TYR A C 1
ATOM 2905 O O . TYR A 1 362 ? 7.891 52.709 90.768 1.00 12.55 362 TYR A O 1
ATOM 2914 N N . GLN A 1 363 ? 9.209 51.445 89.461 1.00 11.53 363 GLN A N 1
ATOM 2915 C CA . GLN A 1 363 ? 10.386 51.677 90.328 1.00 12.89 363 GLN A CA 1
ATOM 2916 C C . GLN A 1 363 ? 10.546 53.146 90.716 1.00 11.74 363 GLN A C 1
ATOM 2917 O O . GLN A 1 363 ? 10.604 54.042 89.843 1.00 12.22 363 GLN A O 1
ATOM 2923 N N . GLY A 1 364 ? 10.653 53.384 92.002 1.00 11.04 364 GLY A N 1
ATOM 2924 C CA . GLY A 1 364 ? 10.830 54.704 92.554 1.00 11.24 364 GLY A CA 1
ATOM 2925 C C . GLY A 1 364 ? 9.548 55.385 92.956 1.00 13.69 364 GLY A C 1
ATOM 2926 O O . GLY A 1 364 ? 9.590 56.349 93.734 1.00 13.15 364 GLY A O 1
ATOM 2927 N N . GLN A 1 365 ? 8.419 54.940 92.410 1.00 11.93 365 GLN A N 1
ATOM 2928 C CA . GLN A 1 365 ? 7.123 55.519 92.826 1.00 12.01 365 GLN A CA 1
ATOM 2929 C C . GLN A 1 365 ? 6.927 55.312 94.317 1.00 12.25 365 GLN A C 1
ATOM 2930 O O . GLN A 1 365 ? 6.367 56.180 95.016 1.00 12.67 365 GLN A O 1
ATOM 2936 N N . GLU A 1 366 ? 7.401 54.148 94.834 1.00 12.49 366 GLU A N 1
ATOM 2937 C CA . GLU A 1 366 ? 7.243 53.831 96.261 1.00 13.01 366 GLU A CA 1
ATOM 2938 C C . GLU A 1 366 ? 8.180 54.655 97.169 1.00 12.62 366 GLU A C 1
ATOM 2939 O O . GLU A 1 366 ? 8.070 54.548 98.385 1.00 13.77 366 GLU A O 1
ATOM 2945 N N . LEU A 1 367 ? 9.075 55.478 96.607 1.00 12.82 367 LEU A N 1
ATOM 2946 C CA . LEU A 1 367 ? 9.887 56.415 97.376 1.00 14.17 367 LEU A CA 1
ATOM 2947 C C . LEU A 1 367 ? 9.379 57.837 97.261 1.00 12.22 367 LEU A C 1
ATOM 2948 O O . LEU A 1 367 ? 9.913 58.744 97.933 1.00 14.20 367 LEU A O 1
ATOM 2953 N N . GLY A 1 368 ? 8.394 58.092 96.400 1.00 11.49 368 GLY A N 1
ATOM 2954 C CA . GLY A 1 368 ? 8.078 59.467 96.100 1.00 14.69 368 GLY A CA 1
ATOM 2955 C C . GLY A 1 368 ? 9.126 60.180 95.259 1.00 13.73 368 GLY A C 1
ATOM 2956 O O . GLY A 1 368 ? 9.342 61.388 95.468 1.00 14.70 368 GLY A O 1
ATOM 2957 N N . MET A 1 369 ? 9.775 59.484 94.347 1.00 13.70 369 MET A N 1
ATOM 2958 C CA . MET A 1 369 ? 10.700 60.155 93.425 1.00 12.95 369 MET A CA 1
ATOM 2959 C C . MET A 1 369 ? 9.949 61.141 92.548 1.00 13.71 369 MET A C 1
ATOM 2960 O O . MET A 1 369 ? 8.748 60.995 92.269 1.00 14.58 369 MET A O 1
ATOM 2965 N N . THR A 1 370 ? 10.686 62.183 92.121 1.00 15.38 370 THR A N 1
ATOM 2966 C CA . THR A 1 370 ? 10.084 63.303 91.396 1.00 13.50 370 THR A CA 1
ATOM 2967 C C . THR A 1 370 ? 10.860 63.591 90.124 1.00 13.28 370 THR A C 1
ATOM 2968 O O . THR A 1 370 ? 11.927 63.037 89.866 1.00 15.89 370 THR A O 1
ATOM 2972 N N . ASN A 1 371 ? 10.281 64.462 89.292 1.00 14.99 371 ASN A N 1
ATOM 2973 C CA . ASN A 1 371 ? 10.944 64.854 88.060 1.00 14.33 371 ASN A CA 1
ATOM 2974 C C . ASN A 1 371 ? 12.296 65.521 88.342 1.00 13.58 371 ASN A C 1
ATOM 2975 O O . ASN A 1 371 ? 12.572 66.042 89.457 1.00 15.91 371 ASN A O 1
ATOM 2980 N N . VAL A 1 372 ? 13.142 65.478 87.294 1.00 14.96 372 VAL A N 1
ATOM 2981 C CA . VAL A 1 372 ? 14.467 66.096 87.278 1.00 14.66 372 VAL A CA 1
ATOM 2982 C C . VAL A 1 372 ? 14.434 67.264 86.312 1.00 15.05 372 VAL A C 1
ATOM 2983 O O . VAL A 1 372 ? 13.609 67.340 85.401 1.00 16.36 372 VAL A O 1
ATOM 2987 N N . LYS A 1 373 ? 15.405 68.158 86.481 1.00 17.25 373 LYS A N 1
ATOM 2988 C CA . LYS A 1 373 ? 15.593 69.243 85.518 1.00 15.74 373 LYS A CA 1
ATOM 2989 C C . LYS A 1 373 ? 17.079 69.344 85.212 1.00 18.73 373 LYS A C 1
ATOM 2990 O O . LYS A 1 373 ? 17.849 69.914 86.010 1.00 23.65 373 LYS A O 1
ATOM 2996 N N . PHE A 1 374 ? 17.503 68.763 84.101 1.00 16.35 374 PHE A N 1
ATOM 2997 C CA . PHE A 1 374 ? 18.890 68.891 83.681 1.00 16.89 374 PHE A CA 1
ATOM 2998 C C . PHE A 1 374 ? 18.979 70.116 82.788 1.00 16.67 374 PHE A C 1
ATOM 2999 O O . PHE A 1 374 ? 18.116 70.338 81.946 1.00 20.49 374 PHE A O 1
ATOM 3007 N N . ASP A 1 375 ? 20.083 70.860 82.927 1.00 22.02 375 ASP A N 1
ATOM 3008 C CA . ASP A 1 375 ? 20.220 72.097 82.167 1.00 22.51 375 ASP A CA 1
ATOM 3009 C C . ASP A 1 375 ? 20.438 71.869 80.674 1.00 20.68 375 ASP A C 1
ATOM 3010 O O . ASP A 1 375 ? 20.055 72.718 79.855 1.00 27.17 375 ASP A O 1
ATOM 3015 N N . SER A 1 376 ? 21.054 70.779 80.295 1.00 17.65 376 SER A N 1
ATOM 3016 C CA . SER A 1 376 ? 21.521 70.609 78.936 1.00 17.15 376 SER A CA 1
ATOM 3017 C C . SER A 1 376 ? 20.799 69.482 78.207 1.00 18.26 376 SER A C 1
ATOM 3018 O O . SER A 1 376 ? 20.523 68.406 78.781 1.00 18.18 376 SER A O 1
ATOM 3021 N N . ILE A 1 377 ? 20.494 69.723 76.928 1.00 15.79 377 ILE A N 1
ATOM 3022 C CA . ILE A 1 377 ? 19.889 68.684 76.109 1.00 16.82 377 ILE A CA 1
ATOM 3023 C C . ILE A 1 377 ? 20.820 67.477 76.003 1.00 18.89 377 ILE A C 1
ATOM 3024 O O . ILE A 1 377 ? 20.336 66.363 75.753 1.00 16.95 377 ILE A O 1
ATOM 3029 N N . ASP A 1 378 ? 22.138 67.657 76.188 1.00 17.88 378 ASP A N 1
ATOM 3030 C CA . ASP A 1 378 ? 23.067 66.529 76.125 1.00 18.42 378 ASP A CA 1
ATOM 3031 C C . ASP A 1 378 ? 22.908 65.578 77.310 1.00 16.81 378 ASP A C 1
ATOM 3032 O O . ASP A 1 378 ? 23.380 64.433 77.234 1.00 19.47 378 ASP A O 1
ATOM 3037 N N . ASP A 1 379 ? 22.241 66.016 78.368 1.00 17.91 379 ASP A N 1
ATOM 3038 C CA . ASP A 1 379 ? 22.017 65.140 79.525 1.00 18.99 379 ASP A CA 1
ATOM 3039 C C . ASP A 1 379 ? 20.798 64.245 79.326 1.00 20.08 379 ASP A C 1
ATOM 3040 O O . ASP A 1 379 ? 20.602 63.304 80.123 1.00 20.49 379 ASP A O 1
ATOM 3045 N N . TYR A 1 380 ? 20.005 64.448 78.291 1.00 16.09 380 TYR A N 1
ATOM 3046 C CA . TYR A 1 380 ? 18.810 63.649 78.058 1.00 15.75 380 TYR A CA 1
ATOM 3047 C C . TYR A 1 380 ? 19.116 62.595 77.023 1.00 17.97 380 TYR A C 1
ATOM 3048 O O . TYR A 1 380 ? 20.141 62.650 76.338 1.00 18.74 380 TYR A O 1
ATOM 3057 N N . ASP A 1 381 ? 18.236 61.579 76.954 1.00 15.39 381 ASP A N 1
ATOM 3058 C CA . ASP A 1 381 ? 18.499 60.420 76.090 1.00 14.45 381 ASP A CA 1
ATOM 3059 C C . ASP A 1 381 ? 17.319 60.074 75.195 1.00 13.73 381 ASP A C 1
ATOM 3060 O O . ASP A 1 381 ? 17.517 59.620 74.057 1.00 17.55 381 ASP A O 1
ATOM 3065 N N . ASP A 1 382 ? 16.078 60.270 75.684 1.00 14.43 382 ASP A N 1
ATOM 3066 C CA . ASP A 1 382 ? 14.899 59.759 74.998 1.00 14.63 382 ASP A CA 1
ATOM 3067 C C . ASP A 1 382 ? 14.908 60.100 73.516 1.00 15.60 382 ASP A C 1
ATOM 3068 O O . ASP A 1 382 ? 14.794 61.267 73.150 1.00 15.68 382 ASP A O 1
ATOM 3073 N N . VAL A 1 383 ? 14.931 59.060 72.674 1.00 15.63 383 VAL A N 1
ATOM 3074 C CA . VAL A 1 383 ? 14.893 59.228 71.220 1.00 15.98 383 VAL A CA 1
ATOM 3075 C C . VAL A 1 383 ? 13.761 60.143 70.788 1.00 17.10 383 VAL A C 1
ATOM 3076 O O . VAL A 1 383 ? 13.929 60.959 69.874 1.00 16.92 383 VAL A O 1
ATOM 3080 N N . GLY A 1 384 ? 12.591 60.031 71.425 1.00 15.39 384 GLY A N 1
ATOM 3081 C CA . GLY A 1 384 ? 11.458 60.870 71.077 1.00 16.82 384 GLY A CA 1
ATOM 3082 C C . GLY A 1 384 ? 11.710 62.349 71.326 1.00 15.55 384 GLY A C 1
ATOM 3083 O O . GLY A 1 384 ? 11.379 63.182 70.483 1.00 15.97 384 GLY A O 1
ATOM 3084 N N . MET A 1 385 ? 12.266 62.695 72.498 1.00 15.79 385 MET A N 1
ATOM 3085 C CA . MET A 1 385 ? 12.486 64.115 72.808 1.00 14.60 385 MET A CA 1
ATOM 3086 C C . MET A 1 385 ? 13.717 64.638 72.089 1.00 16.29 385 MET A C 1
ATOM 3087 O O . MET A 1 385 ? 13.746 65.833 71.783 1.00 15.16 385 MET A O 1
ATOM 3092 N N . ILE A 1 386 ? 14.727 63.807 71.826 1.00 16.43 386 ILE A N 1
ATOM 3093 C CA . ILE A 1 386 ? 15.875 64.289 71.039 1.00 15.46 386 ILE A CA 1
ATOM 3094 C C . ILE A 1 386 ? 15.430 64.576 69.604 1.00 15.83 386 ILE A C 1
ATOM 3095 O O . ILE A 1 386 ? 15.788 65.608 69.021 1.00 17.30 386 ILE A O 1
ATOM 3100 N N . ASN A 1 387 ? 14.611 63.706 69.024 1.00 14.31 387 ASN A N 1
ATOM 3101 C CA . ASN A 1 387 ? 14.093 63.985 67.676 1.00 16.29 387 ASN A CA 1
ATOM 3102 C C . ASN A 1 387 ? 13.159 65.178 67.691 1.00 16.20 387 ASN A C 1
ATOM 3103 O O . ASN A 1 387 ? 13.209 66.008 66.774 1.00 18.14 387 ASN A O 1
ATOM 3108 N N . TYR A 1 388 ? 12.335 65.323 68.739 1.00 15.53 388 TYR A N 1
ATOM 3109 C CA . TYR A 1 388 ? 11.478 66.498 68.858 1.00 15.41 388 TYR A CA 1
ATOM 3110 C C . TYR A 1 388 ? 12.321 67.759 68.892 1.00 16.00 388 TYR A C 1
ATOM 3111 O O . TYR A 1 388 ? 12.037 68.726 68.185 1.00 17.19 388 TYR A O 1
ATOM 3120 N N . TYR A 1 389 ? 13.409 67.729 69.654 1.00 16.31 389 TYR A N 1
ATOM 3121 C CA . TYR A 1 389 ? 14.297 68.883 69.695 1.00 16.24 389 TYR A CA 1
ATOM 3122 C C . TYR A 1 389 ? 14.837 69.205 68.306 1.00 15.83 389 TYR A C 1
ATOM 3123 O O . TYR A 1 389 ? 14.767 70.370 67.876 1.00 18.05 389 TYR A O 1
ATOM 3132 N N . ARG A 1 390 ? 15.398 68.206 67.604 1.00 17.35 390 ARG A N 1
ATOM 3133 C CA . ARG A 1 390 ? 16.026 68.468 66.303 1.00 15.55 390 ARG A CA 1
ATOM 3134 C C . ARG A 1 390 ? 14.982 69.002 65.326 1.00 18.73 390 ARG A C 1
ATOM 3135 O O . ARG A 1 390 ? 15.229 70.001 64.631 1.00 19.52 390 ARG A O 1
ATOM 3143 N N . ILE A 1 391 ? 13.784 68.406 65.328 1.00 17.52 391 ILE A N 1
ATOM 3144 C CA . ILE A 1 391 ? 12.769 68.795 64.361 1.00 21.02 391 ILE A CA 1
ATOM 3145 C C . ILE A 1 391 ? 12.245 70.184 64.670 1.00 18.30 391 ILE A C 1
ATOM 3146 O O . ILE A 1 391 ? 12.074 71.001 63.749 1.00 21.57 391 ILE A O 1
ATOM 3151 N N . GLN A 1 392 ? 11.971 70.502 65.948 1.00 17.59 392 GLN A N 1
ATOM 3152 C CA . GLN A 1 392 ? 11.431 71.814 66.289 1.00 18.23 392 GLN A CA 1
ATOM 3153 C C . GLN A 1 392 ? 12.498 72.904 66.196 1.00 21.85 392 GLN A C 1
ATOM 3154 O O . GLN A 1 392 ? 12.206 74.031 65.799 1.00 22.31 392 GLN A O 1
ATOM 3160 N N . ARG A 1 393 ? 13.727 72.582 66.529 1.00 18.85 393 ARG A N 1
ATOM 3161 C CA . ARG A 1 393 ? 14.802 73.574 66.393 1.00 19.89 393 ARG A CA 1
ATOM 3162 C C . ARG A 1 393 ? 14.964 73.980 64.923 1.00 23.59 393 ARG A C 1
ATOM 3163 O O . ARG A 1 393 ? 15.102 75.175 64.620 1.00 24.83 393 ARG A O 1
ATOM 3171 N N . GLU A 1 394 ? 14.934 73.005 64.002 1.00 24.42 394 GLU A N 1
ATOM 3172 C CA . GLU A 1 394 ? 15.054 73.279 62.562 1.00 22.97 394 GLU A CA 1
ATOM 3173 C C . GLU A 1 394 ? 13.907 74.165 62.088 1.00 23.18 394 GLU A C 1
ATOM 3174 O O . GLU A 1 394 ? 14.080 74.959 61.147 1.00 27.85 394 GLU A O 1
ATOM 3180 N N . LYS A 1 395 ? 12.734 74.080 62.732 1.00 24.09 395 LYS A N 1
ATOM 3181 C CA . LYS A 1 395 ? 11.591 74.902 62.359 1.00 25.37 395 LYS A CA 1
ATOM 3182 C C . LYS A 1 395 ? 11.653 76.294 62.957 1.00 25.90 395 LYS A C 1
ATOM 3183 O O . LYS A 1 395 ? 10.786 77.124 62.654 1.00 33.27 395 LYS A O 1
ATOM 3189 N N . GLY A 1 396 ? 12.613 76.568 63.831 1.00 24.52 396 GLY A N 1
ATOM 3190 C CA . GLY A 1 396 ? 12.716 77.868 64.443 1.00 27.42 396 GLY A CA 1
ATOM 3191 C C . GLY A 1 396 ? 12.192 77.992 65.851 1.00 23.65 396 GLY A C 1
ATOM 3192 O O . GLY A 1 396 ? 12.197 79.103 66.410 1.00 26.39 396 GLY A O 1
ATOM 3193 N N . ASP A 1 397 ? 11.755 76.905 66.486 1.00 23.17 397 ASP A N 1
ATOM 3194 C CA . ASP A 1 397 ? 11.430 77.009 67.899 1.00 19.14 397 ASP A CA 1
ATOM 3195 C C . ASP A 1 397 ? 12.719 77.250 68.694 1.00 18.54 397 ASP A C 1
ATOM 3196 O O . ASP A 1 397 ? 13.801 76.740 68.340 1.00 24.39 397 ASP A O 1
ATOM 3201 N N . SER A 1 398 ? 12.601 78.008 69.786 1.00 20.07 398 SER A N 1
ATOM 3202 C CA . SER A 1 398 ? 13.813 78.345 70.518 1.00 19.81 398 SER A CA 1
ATOM 3203 C C . SER A 1 398 ? 14.249 77.186 71.406 1.00 23.09 398 SER A C 1
ATOM 3204 O O . SER A 1 398 ? 13.463 76.317 71.809 1.00 20.85 398 SER A O 1
ATOM 3207 N N . HIS A 1 399 ? 15.531 77.183 71.716 1.00 20.62 399 HIS A N 1
ATOM 3208 C CA . HIS A 1 399 ? 16.032 76.238 72.693 1.00 19.42 399 HIS A CA 1
ATOM 3209 C C . HIS A 1 399 ? 15.196 76.256 73.982 1.00 20.31 399 HIS A C 1
ATOM 3210 O O . HIS A 1 399 ? 14.798 75.186 74.493 1.00 19.70 399 HIS A O 1
ATOM 3217 N N . ASP A 1 400 ? 14.900 77.442 74.534 1.00 21.39 400 ASP A N 1
ATOM 3218 C CA . ASP A 1 400 ? 14.172 77.521 75.802 1.00 20.48 400 ASP A CA 1
ATOM 3219 C C . ASP A 1 400 ? 12.766 76.930 75.708 1.00 23.01 400 ASP A C 1
ATOM 3220 O O . ASP A 1 400 ? 12.279 76.302 76.668 1.00 22.59 400 ASP A O 1
ATOM 3225 N N . GLU A 1 401 ? 12.074 77.155 74.583 1.00 21.04 401 GLU A N 1
ATOM 3226 C CA . GLU A 1 401 ? 10.707 76.657 74.501 1.00 20.35 401 GLU A CA 1
ATOM 3227 C C . GLU A 1 401 ? 10.682 75.140 74.315 1.00 18.57 401 GLU A C 1
ATOM 3228 O O . GLU A 1 401 ? 9.785 74.488 74.860 1.00 20.43 401 GLU A O 1
ATOM 3234 N N . ILE A 1 402 ? 11.697 74.581 73.639 1.00 19.24 402 ILE A N 1
ATOM 3235 C CA . ILE A 1 402 ? 11.796 73.132 73.520 1.00 16.16 402 ILE A CA 1
ATOM 3236 C C . ILE A 1 402 ? 12.098 72.522 74.870 1.00 17.60 402 ILE A C 1
ATOM 3237 O O . ILE A 1 402 ? 11.499 71.481 75.261 1.00 18.11 402 ILE A O 1
ATOM 3242 N N . MET A 1 403 ? 13.010 73.136 75.633 1.00 18.99 403 MET A N 1
ATOM 3243 C CA . MET A 1 403 ? 13.364 72.538 76.921 1.00 16.26 403 MET A CA 1
ATOM 3244 C C . MET A 1 403 ? 12.185 72.521 77.878 1.00 18.89 403 MET A C 1
ATOM 3245 O O . MET A 1 403 ? 12.054 71.594 78.673 1.00 18.96 403 MET A O 1
ATOM 3250 N N . LYS A 1 404 ? 11.296 73.502 77.794 1.00 19.53 404 LYS A N 1
ATOM 3251 C CA . LYS A 1 404 ? 10.130 73.520 78.662 1.00 17.08 404 LYS A CA 1
ATOM 3252 C C . LYS A 1 404 ? 9.252 72.295 78.388 1.00 18.54 404 LYS A C 1
ATOM 3253 O O . LYS A 1 404 ? 8.798 71.616 79.331 1.00 18.54 404 LYS A O 1
ATOM 3259 N N . VAL A 1 405 ? 9.123 71.917 77.117 1.00 16.47 405 VAL A N 1
ATOM 3260 C CA . VAL A 1 405 ? 8.338 70.721 76.804 1.00 18.34 405 VAL A CA 1
ATOM 3261 C C . VAL A 1 405 ? 9.028 69.476 77.362 1.00 16.82 405 VAL A C 1
ATOM 3262 O O . VAL A 1 405 ? 8.386 68.595 77.983 1.00 17.40 405 VAL A O 1
ATOM 3266 N N . ILE A 1 406 ? 10.345 69.384 77.190 1.00 17.22 406 ILE A N 1
ATOM 3267 C CA . ILE A 1 406 ? 11.057 68.193 77.668 1.00 17.14 406 ILE A CA 1
ATOM 3268 C C . ILE A 1 406 ? 11.011 68.112 79.184 1.00 15.85 406 ILE A C 1
ATOM 3269 O O . ILE A 1 406 ? 10.726 67.052 79.779 1.00 17.35 406 ILE A O 1
ATOM 3274 N N . TRP A 1 407 ? 11.294 69.219 79.867 1.00 17.23 407 TRP A N 1
ATOM 3275 C CA . TRP A 1 407 ? 11.269 69.194 81.315 1.00 14.82 407 TRP A CA 1
ATOM 3276 C C . TRP A 1 407 ? 9.872 68.855 81.868 1.00 16.66 407 TRP A C 1
ATOM 3277 O O . TRP A 1 407 ? 9.747 68.119 82.852 1.00 19.43 407 TRP A O 1
ATOM 3288 N N . GLU A 1 408 ? 8.804 69.406 81.277 1.00 16.95 408 GLU A N 1
ATOM 3289 C CA . GLU A 1 408 ? 7.485 69.249 81.879 1.00 17.24 408 GLU A CA 1
ATOM 3290 C C . GLU A 1 408 ? 6.762 67.952 81.480 1.00 15.90 408 GLU A C 1
ATOM 3291 O O . GLU A 1 408 ? 5.854 67.516 82.220 1.00 16.59 408 GLU A O 1
ATOM 3297 N N . THR A 1 409 ? 7.131 67.351 80.333 1.00 16.08 409 THR A N 1
ATOM 3298 C CA . THR A 1 409 ? 6.394 66.227 79.771 1.00 15.07 409 THR A CA 1
ATOM 3299 C C . THR A 1 409 ? 7.250 65.018 79.455 1.00 13.27 409 THR A C 1
ATOM 3300 O O . THR A 1 409 ? 6.696 63.945 79.151 1.00 16.38 409 THR A O 1
ATOM 3304 N N . GLY A 1 410 ? 8.572 65.135 79.463 1.00 13.98 410 GLY A N 1
ATOM 3305 C CA . GLY A 1 410 ? 9.372 64.066 78.909 1.00 14.87 410 GLY A CA 1
ATOM 3306 C C . GLY A 1 410 ? 9.516 62.856 79.837 1.00 14.08 410 GLY A C 1
ATOM 3307 O O . GLY A 1 410 ? 9.762 62.974 81.032 1.00 14.66 410 GLY A O 1
ATOM 3308 N N . ARG A 1 411 ? 9.352 61.670 79.248 1.00 13.86 411 ARG A N 1
ATOM 3309 C CA . ARG A 1 411 ? 9.482 60.423 80.021 1.00 12.95 411 ARG A CA 1
ATOM 3310 C C . ARG A 1 411 ? 10.861 60.173 80.602 1.00 14.13 411 ARG A C 1
ATOM 3311 O O . ARG A 1 411 ? 10.973 59.325 81.497 1.00 13.69 411 ARG A O 1
ATOM 3319 N N . ASP A 1 412 ? 11.926 60.870 80.157 1.00 12.41 412 ASP A N 1
ATOM 3320 C CA . ASP A 1 412 ? 13.191 60.734 80.874 1.00 11.82 412 ASP A CA 1
ATOM 3321 C C . ASP A 1 412 ? 13.092 61.062 82.361 1.00 13.05 412 ASP A C 1
ATOM 3322 O O . ASP A 1 412 ? 13.913 60.588 83.168 1.00 13.26 412 ASP A O 1
ATOM 3327 N N . ASN A 1 413 ? 12.077 61.830 82.758 1.00 13.90 413 ASN A N 1
ATOM 3328 C CA . ASN A 1 413 ? 11.842 62.116 84.164 1.00 12.17 413 ASN A CA 1
ATOM 3329 C C . ASN A 1 413 ? 11.641 60.852 84.992 1.00 14.95 413 ASN A C 1
ATOM 3330 O O . ASN A 1 413 ? 11.938 60.874 86.191 1.00 15.42 413 ASN A O 1
ATOM 3335 N N . SER A 1 414 ? 11.185 59.751 84.365 1.00 13.33 414 SER A N 1
ATOM 3336 C CA . SER A 1 414 ? 10.968 58.486 85.052 1.00 13.39 414 SER A CA 1
ATOM 3337 C C . SER A 1 414 ? 12.094 57.491 84.849 1.00 11.38 414 SER A C 1
ATOM 3338 O O . SER A 1 414 ? 12.014 56.362 85.333 1.00 13.35 414 SER A O 1
ATOM 3341 N N . ARG A 1 415 ? 13.186 57.886 84.180 1.00 11.99 415 ARG A N 1
ATOM 3342 C CA . ARG A 1 415 ? 14.267 56.969 83.783 1.00 12.92 415 ARG A CA 1
ATOM 3343 C C . ARG A 1 415 ? 15.597 57.257 84.469 1.00 13.79 415 ARG A C 1
ATOM 3344 O O . ARG A 1 415 ? 16.595 56.621 84.137 1.00 14.09 415 ARG A O 1
ATOM 3352 N N . THR A 1 416 ? 15.632 58.177 85.410 1.00 13.28 416 THR A N 1
ATOM 3353 C CA . THR A 1 416 ? 16.874 58.424 86.131 1.00 12.47 416 THR A CA 1
ATOM 3354 C C . THR A 1 416 ? 17.126 57.261 87.089 1.00 14.12 416 THR A C 1
ATOM 3355 O O . THR A 1 416 ? 16.196 56.578 87.523 1.00 14.99 416 THR A O 1
ATOM 3359 N N . PRO A 1 417 ? 18.384 57.009 87.456 1.00 13.70 417 PRO A N 1
ATOM 3360 C CA . PRO A 1 417 ? 18.714 55.842 88.304 1.00 14.56 417 PRO A CA 1
ATOM 3361 C C . PRO A 1 417 ? 17.892 55.722 89.588 1.00 13.41 417 PRO A C 1
ATOM 3362 O O . PRO A 1 417 ? 17.635 56.699 90.315 1.00 13.96 417 PRO A O 1
ATOM 3366 N N . MET A 1 418 ? 17.515 54.473 89.888 1.00 13.83 418 MET A N 1
ATOM 3367 C CA . MET A 1 418 ? 16.830 54.233 91.136 1.00 12.56 418 MET A CA 1
ATOM 3368 C C . MET A 1 418 ? 17.713 54.650 92.312 1.00 14.40 418 MET A C 1
ATOM 3369 O O . MET A 1 418 ? 18.957 54.486 92.305 1.00 14.54 418 MET A O 1
ATOM 3374 N N . GLN A 1 419 ? 17.067 55.189 93.357 1.00 13.00 419 GLN A N 1
ATOM 3375 C CA . GLN A 1 419 ? 17.824 55.900 94.402 1.00 11.35 419 GLN A CA 1
ATOM 3376 C C . GLN A 1 419 ? 17.873 55.005 95.647 1.00 13.75 419 GLN A C 1
ATOM 3377 O O . GLN A 1 419 ? 16.988 55.029 96.515 1.00 14.67 419 GLN A O 1
ATOM 3383 N N . TRP A 1 420 ? 18.961 54.227 95.753 1.00 13.80 420 TRP A N 1
ATOM 3384 C CA . TRP A 1 420 ? 19.085 53.215 96.785 1.00 13.16 420 TRP A CA 1
ATOM 3385 C C . TRP A 1 420 ? 19.642 53.775 98.099 1.00 14.70 420 TRP A C 1
ATOM 3386 O O . TRP A 1 420 ? 19.227 53.318 99.178 1.00 15.07 420 TRP A O 1
ATOM 3397 N N . ASN A 1 421 ? 20.540 54.752 98.035 1.00 15.46 421 ASN A N 1
ATOM 3398 C CA . ASN A 1 421 ? 21.188 55.253 99.252 1.00 13.65 421 ASN A CA 1
ATOM 3399 C C . ASN A 1 421 ? 21.799 56.606 98.942 1.00 14.80 421 ASN A C 1
ATOM 3400 O O . ASN A 1 421 ? 21.539 57.205 97.885 1.00 15.02 421 ASN A O 1
ATOM 3405 N N . THR A 1 422 ? 22.642 57.114 99.881 1.00 18.17 422 THR A N 1
ATOM 3406 C CA . THR A 1 422 ? 23.294 58.405 99.659 1.00 18.26 422 THR A CA 1
ATOM 3407 C C . THR A 1 422 ? 24.757 58.286 99.234 1.00 19.21 422 THR A C 1
ATOM 3408 O O . THR A 1 422 ? 25.492 59.287 99.277 1.00 24.53 422 THR A O 1
ATOM 3412 N N . GLU A 1 423 ? 25.186 57.104 98.827 1.00 19.50 423 GLU A N 1
ATOM 3413 C CA . GLU A 1 423 ? 26.515 56.938 98.246 1.00 23.86 423 GLU A CA 1
ATOM 3414 C C . GLU A 1 423 ? 26.555 57.520 96.831 1.00 22.04 423 GLU A C 1
ATOM 3415 O O . GLU A 1 423 ? 25.554 58.022 96.293 1.00 18.00 423 GLU A O 1
ATOM 3421 N N . LYS A 1 424 ? 27.744 57.514 96.216 1.00 21.60 424 LYS A N 1
ATOM 3422 C CA . LYS A 1 424 ? 27.855 58.047 94.863 1.00 22.51 424 LYS A CA 1
ATOM 3423 C C . LYS A 1 424 ? 26.805 57.427 93.939 1.00 18.53 424 LYS A C 1
ATOM 3424 O O . LYS A 1 424 ? 26.544 56.217 93.992 1.00 18.95 424 LYS A O 1
ATOM 3430 N N . ASN A 1 425 ? 26.182 58.275 93.121 1.00 18.50 425 ASN A N 1
ATOM 3431 C CA . ASN A 1 425 ? 25.157 57.836 92.174 1.00 18.19 425 ASN A CA 1
ATOM 3432 C C . ASN A 1 425 ? 23.980 57.167 92.885 1.00 14.55 425 ASN A C 1
ATOM 3433 O O . ASN A 1 425 ? 23.301 56.332 92.293 1.00 15.91 425 ASN A O 1
ATOM 3438 N N . ALA A 1 426 ? 23.739 57.530 94.154 1.00 16.71 426 ALA A N 1
ATOM 3439 C CA . ALA A 1 426 ? 22.674 56.922 94.960 1.00 14.58 426 ALA A CA 1
ATOM 3440 C C . ALA A 1 426 ? 22.816 55.432 95.077 1.00 14.92 426 ALA A C 1
ATOM 3441 O O . ALA A 1 426 ? 21.841 54.719 95.365 1.00 14.93 426 ALA A O 1
ATOM 3443 N N . GLY A 1 427 ? 24.045 54.912 94.944 1.00 15.62 427 GLY A N 1
ATOM 3444 C CA . GLY A 1 427 ? 24.259 53.482 95.043 1.00 16.02 427 GLY A CA 1
ATOM 3445 C C . GLY A 1 427 ? 23.792 52.696 93.833 1.00 14.98 427 GLY A C 1
ATOM 3446 O O . GLY A 1 427 ? 23.866 51.460 93.833 1.00 16.72 427 GLY A O 1
ATOM 3447 N N . PHE A 1 428 ? 23.375 53.375 92.758 1.00 14.23 428 PHE A N 1
ATOM 3448 C CA . PHE A 1 428 ? 22.984 52.637 91.554 1.00 14.83 428 PHE A CA 1
ATOM 3449 C C . PHE A 1 428 ? 24.177 52.119 90.784 1.00 14.26 428 PHE A C 1
ATOM 3450 O O . PHE A 1 428 ? 24.065 51.086 90.104 1.00 14.45 428 PHE A O 1
ATOM 3458 N N . SER A 1 429 ? 25.322 52.812 90.860 1.00 15.96 429 SER A N 1
ATOM 3459 C CA . SER A 1 429 ? 26.480 52.396 90.087 1.00 15.64 429 SER A CA 1
ATOM 3460 C C . SER A 1 429 ? 27.727 52.957 90.753 1.00 15.33 429 SER A C 1
ATOM 3461 O O . SER A 1 429 ? 27.674 54.033 91.351 1.00 18.04 429 SER A O 1
ATOM 3464 N N . THR A 1 430 ? 28.840 52.217 90.602 1.00 15.86 430 THR A N 1
ATOM 3465 C CA . THR A 1 430 ? 30.156 52.761 90.956 1.00 18.88 430 THR A CA 1
ATOM 3466 C C . THR A 1 430 ? 30.799 53.539 89.813 1.00 20.22 430 THR A C 1
ATOM 3467 O O . THR A 1 430 ? 31.872 54.147 90.016 1.00 22.24 430 THR A O 1
ATOM 3471 N N . GLY A 1 431 ? 30.206 53.536 88.622 1.00 16.86 431 GLY A N 1
ATOM 3472 C CA . GLY A 1 431 ? 30.755 54.225 87.461 1.00 16.24 431 GLY A CA 1
ATOM 3473 C C . GLY A 1 431 ? 30.036 55.498 87.087 1.00 18.05 431 GLY A C 1
ATOM 3474 O O . GLY A 1 431 ? 29.695 56.312 87.957 1.00 21.89 431 GLY A O 1
ATOM 3475 N N . ASN A 1 432 ? 29.831 55.702 85.788 1.00 18.65 432 ASN A N 1
ATOM 3476 C CA . ASN A 1 432 ? 29.248 56.940 85.287 1.00 17.76 432 ASN A CA 1
ATOM 3477 C C . ASN A 1 432 ? 27.891 56.572 84.738 1.00 16.33 432 ASN A C 1
ATOM 3478 O O . ASN A 1 432 ? 27.813 55.969 83.665 1.00 19.89 432 ASN A O 1
ATOM 3483 N N . PRO A 1 433 ? 26.805 56.889 85.443 1.00 16.52 433 PRO A N 1
ATOM 3484 C CA . PRO A 1 433 ? 25.497 56.397 85.003 1.00 17.64 433 PRO A CA 1
ATOM 3485 C C . PRO A 1 433 ? 25.153 56.878 83.610 1.00 17.66 433 PRO A C 1
ATOM 3486 O O . PRO A 1 433 ? 25.456 58.013 83.218 1.00 18.89 433 PRO A O 1
ATOM 3490 N N . TRP A 1 434 ? 24.459 56.004 82.872 1.00 16.28 434 TRP A N 1
ATOM 3491 C CA . TRP A 1 434 ? 24.043 56.293 81.508 1.00 17.12 434 TRP A CA 1
ATOM 3492 C C . TRP A 1 434 ? 23.143 57.533 81.442 1.00 15.64 434 TRP A C 1
ATOM 3493 O O . TRP A 1 434 ? 23.096 58.213 80.410 1.00 19.71 434 TRP A O 1
ATOM 3504 N N . MET A 1 435 ? 22.336 57.754 82.473 1.00 15.06 435 MET A N 1
ATOM 3505 C CA . MET A 1 435 ? 21.533 58.943 82.710 1.00 15.27 435 MET A CA 1
ATOM 3506 C C . MET A 1 435 ? 21.862 59.388 84.126 1.00 18.74 435 MET A C 1
ATOM 3507 O O . MET A 1 435 ? 21.944 58.547 85.036 1.00 17.46 435 MET A O 1
ATOM 3512 N N . LYS A 1 436 ? 22.064 60.695 84.320 1.00 16.09 436 LYS A N 1
ATOM 3513 C CA . LYS A 1 436 ? 22.491 61.172 85.636 1.00 17.20 436 LYS A CA 1
ATOM 3514 C C . LYS A 1 436 ? 21.399 60.938 86.692 1.00 16.11 436 LYS A C 1
ATOM 3515 O O . LYS A 1 436 ? 20.186 60.963 86.417 1.00 17.38 436 LYS A O 1
ATOM 3521 N N . VAL A 1 437 ? 21.850 60.756 87.925 1.00 18.15 437 VAL A N 1
ATOM 3522 C CA . VAL A 1 437 ? 20.941 60.574 89.047 1.00 15.16 437 VAL A CA 1
ATOM 3523 C C . VAL A 1 437 ? 20.277 61.909 89.369 1.00 17.42 437 VAL A C 1
ATOM 3524 O O . VAL A 1 437 ? 20.853 62.989 89.177 1.00 20.14 437 VAL A O 1
ATOM 3528 N N . ASN A 1 438 ? 19.023 61.877 89.762 1.00 15.36 438 ASN A N 1
ATOM 3529 C CA . ASN A 1 438 ? 18.394 63.104 90.256 1.00 15.63 438 ASN A CA 1
ATOM 3530 C C . ASN A 1 438 ? 19.131 63.571 91.515 1.00 15.40 438 ASN A C 1
ATOM 3531 O O . ASN A 1 438 ? 19.327 62.766 92.443 1.00 17.64 438 ASN A O 1
ATOM 3536 N N . PRO A 1 439 ? 19.605 64.854 91.571 1.00 15.76 439 PRO A N 1
ATOM 3537 C CA . PRO A 1 439 ? 20.308 65.323 92.767 1.00 17.58 439 PRO A CA 1
ATOM 3538 C C . PRO A 1 439 ? 19.582 65.151 94.097 1.00 17.67 439 PRO A C 1
ATOM 3539 O O . PRO A 1 439 ? 20.217 65.164 95.158 1.00 19.30 439 PRO A O 1
ATOM 3543 N N . ASN A 1 440 ? 18.250 64.978 94.055 1.00 16.51 440 ASN A N 1
ATOM 3544 C CA . ASN A 1 440 ? 17.472 64.825 95.276 1.00 16.14 440 ASN A CA 1
ATOM 3545 C C . ASN A 1 440 ? 17.614 63.440 95.915 1.00 16.26 440 ASN A C 1
ATOM 3546 O O . ASN A 1 440 ? 16.997 63.218 96.971 1.00 16.54 440 ASN A O 1
ATOM 3551 N N . TYR A 1 441 ? 18.491 62.581 95.387 1.00 15.29 441 TYR A N 1
ATOM 3552 C CA . TYR A 1 441 ? 18.732 61.322 96.064 1.00 12.69 441 TYR A CA 1
ATOM 3553 C C . TYR A 1 441 ? 19.307 61.527 97.458 1.00 15.71 441 TYR A C 1
ATOM 3554 O O . TYR A 1 441 ? 19.155 60.638 98.289 1.00 16.29 441 TYR A O 1
ATOM 3563 N N . VAL A 1 442 ? 19.958 62.669 97.710 1.00 18.84 442 VAL A N 1
ATOM 3564 C CA . VAL A 1 442 ? 20.457 62.919 99.060 1.00 18.79 442 VAL A CA 1
ATOM 3565 C C . VAL A 1 442 ? 19.323 62.962 100.088 1.00 17.80 442 VAL A C 1
ATOM 3566 O O . VAL A 1 442 ? 19.564 62.739 101.283 1.00 22.99 442 VAL A O 1
ATOM 3570 N N . ASP A 1 443 ? 18.097 63.248 99.649 1.00 17.58 443 ASP A N 1
ATOM 3571 C CA . ASP A 1 443 ? 16.924 63.286 100.513 1.00 18.19 443 ASP A CA 1
ATOM 3572 C C . ASP A 1 443 ? 15.984 62.107 100.306 1.00 18.13 443 ASP A C 1
ATOM 3573 O O . ASP A 1 443 ? 15.191 61.791 101.210 1.00 21.92 443 ASP A O 1
ATOM 3578 N N . ILE A 1 444 ? 15.991 61.494 99.123 1.00 16.02 444 ILE A N 1
ATOM 3579 C CA . ILE A 1 444 ? 14.985 60.510 98.709 1.00 14.33 444 ILE A CA 1
ATOM 3580 C C . ILE A 1 444 ? 15.732 59.237 98.341 1.00 14.62 444 ILE A C 1
ATOM 3581 O O . ILE A 1 444 ? 16.353 59.162 97.263 1.00 15.41 444 ILE A O 1
ATOM 3586 N N . ASN A 1 445 ? 15.680 58.245 99.226 1.00 15.05 445 ASN A N 1
ATOM 3587 C CA . ASN A 1 445 ? 16.389 57.007 98.888 1.00 13.69 445 ASN A CA 1
ATOM 3588 C C . ASN A 1 445 ? 15.894 55.864 99.747 1.00 15.12 445 ASN A C 1
ATOM 3589 O O . ASN A 1 445 ? 15.379 56.088 100.847 1.00 14.62 445 ASN A O 1
ATOM 3594 N N . VAL A 1 446 ? 16.102 54.631 99.244 1.00 12.97 446 VAL A N 1
ATOM 3595 C CA . VAL A 1 446 ? 15.600 53.422 99.910 1.00 13.11 446 VAL A CA 1
ATOM 3596 C C . VAL A 1 446 ? 16.139 53.306 101.327 1.00 15.33 446 VAL A C 1
ATOM 3597 O O . VAL A 1 446 ? 15.372 53.040 102.261 1.00 16.42 446 VAL A O 1
ATOM 3601 N N . GLU A 1 447 ? 17.458 53.512 101.509 1.00 15.64 447 GLU A N 1
ATOM 3602 C CA . GLU A 1 447 ? 18.066 53.264 102.827 1.00 17.17 447 GLU A CA 1
ATOM 3603 C C . GLU A 1 447 ? 17.453 54.165 103.902 1.00 16.71 447 GLU A C 1
ATOM 3604 O O . GLU A 1 447 ? 17.111 53.684 104.995 1.00 20.10 447 GLU A O 1
ATOM 3610 N N . GLU A 1 448 ? 17.272 55.458 103.603 1.00 15.42 448 GLU A N 1
ATOM 3611 C CA . GLU A 1 448 ? 16.635 56.352 104.573 1.00 17.52 448 GLU A CA 1
ATOM 3612 C C . GLU A 1 448 ? 15.197 55.947 104.830 1.00 18.63 448 GLU A C 1
ATOM 3613 O O . GLU A 1 448 ? 14.706 56.033 105.958 1.00 20.93 448 GLU A O 1
ATOM 3619 N N . GLN A 1 449 ? 14.499 55.509 103.783 1.00 15.99 449 GLN A N 1
ATOM 3620 C CA . GLN A 1 449 ? 13.084 55.213 103.966 1.00 16.99 449 GLN A CA 1
ATOM 3621 C C . GLN A 1 449 ? 12.849 53.932 104.719 1.00 15.86 449 GLN A C 1
ATOM 3622 O O . GLN A 1 449 ? 11.824 53.811 105.421 1.00 18.40 449 GLN A O 1
ATOM 3628 N N . LYS A 1 450 ? 13.771 52.959 104.630 1.00 16.51 450 LYS A N 1
ATOM 3629 C CA . LYS A 1 450 ? 13.525 51.690 105.321 1.00 19.13 450 LYS A CA 1
ATOM 3630 C C . LYS A 1 450 ? 13.490 51.907 106.824 1.00 24.18 450 LYS A C 1
ATOM 3631 O O . LYS A 1 450 ? 12.690 51.270 107.532 1.00 26.48 450 LYS A O 1
ATOM 3637 N N . SER A 1 451 ? 14.318 52.827 107.326 1.00 20.21 451 SER A N 1
ATOM 3638 C CA . SER A 1 451 ? 14.422 53.036 108.761 1.00 23.85 451 SER A CA 1
ATOM 3639 C C . SER A 1 451 ? 13.423 54.046 109.299 1.00 25.81 451 SER A C 1
ATOM 3640 O O . SER A 1 451 ? 13.364 54.245 110.523 1.00 30.59 451 SER A O 1
ATOM 3643 N N . ASP A 1 452 ? 12.640 54.699 108.449 1.00 22.39 452 ASP A N 1
ATOM 3644 C CA . ASP A 1 452 ? 11.694 55.716 108.894 1.00 24.03 452 ASP A CA 1
ATOM 3645 C C . ASP A 1 452 ? 10.286 55.142 108.822 1.00 29.28 452 ASP A C 1
ATOM 3646 O O . ASP A 1 452 ? 9.758 54.907 107.731 1.00 22.42 452 ASP A O 1
ATOM 3651 N N . LYS A 1 453 ? 9.643 54.969 109.981 1.00 27.04 453 LYS A N 1
ATOM 3652 C CA . LYS A 1 453 ? 8.281 54.438 109.976 1.00 25.63 453 LYS A CA 1
ATOM 3653 C C . LYS A 1 453 ? 7.339 55.273 109.121 1.00 20.48 453 LYS A C 1
ATOM 3654 O O . LYS A 1 453 ? 6.328 54.738 108.632 1.00 26.37 453 LYS A O 1
ATOM 3660 N N . ASN A 1 454 ? 7.599 56.575 109.014 1.00 23.55 454 ASN A N 1
ATOM 3661 C CA . ASN A 1 454 ? 6.740 57.515 108.292 1.00 26.32 454 ASN A CA 1
ATOM 3662 C C . ASN A 1 454 ? 7.090 57.611 106.815 1.00 20.91 454 ASN A C 1
ATOM 3663 O O . ASN A 1 454 ? 6.696 58.577 106.175 1.00 21.93 454 ASN A O 1
ATOM 3668 N N . SER A 1 455 ? 7.932 56.726 106.299 1.00 18.64 455 SER A N 1
ATOM 3669 C CA . SER A 1 455 ? 8.367 56.958 104.922 1.00 17.56 455 SER A CA 1
ATOM 3670 C C . SER A 1 455 ? 7.286 56.583 103.890 1.00 14.94 455 SER A C 1
ATOM 3671 O O . SER A 1 455 ? 6.346 55.818 104.155 1.00 16.73 455 SER A O 1
ATOM 3674 N N . VAL A 1 456 ? 7.481 57.087 102.675 1.00 14.51 456 VAL A N 1
ATOM 3675 C CA . VAL A 1 456 ? 6.631 56.667 101.551 1.00 12.85 456 VAL A CA 1
ATOM 3676 C C . VAL A 1 456 ? 6.742 55.162 101.350 1.00 12.78 456 VAL A C 1
ATOM 3677 O O . VAL A 1 456 ? 5.739 54.490 101.140 1.00 13.73 456 VAL A O 1
ATOM 3681 N N . LEU A 1 457 ? 7.982 54.604 101.367 1.00 13.42 457 LEU A N 1
ATOM 3682 C CA . LEU A 1 457 ? 8.175 53.175 101.173 1.00 12.55 457 LEU A CA 1
ATOM 3683 C C . LEU A 1 457 ? 7.354 52.369 102.169 1.00 14.89 457 LEU A C 1
ATOM 3684 O O . LEU A 1 457 ? 6.679 51.404 101.786 1.00 14.11 457 LEU A O 1
ATOM 3689 N N . ASN A 1 458 ? 7.393 52.765 103.446 1.00 13.97 458 ASN A N 1
ATOM 3690 C CA . ASN A 1 458 ? 6.666 51.981 104.448 1.00 15.98 458 ASN A CA 1
ATOM 3691 C C . ASN A 1 458 ? 5.175 52.169 104.340 1.00 16.18 458 ASN A C 1
ATOM 3692 O O . ASN A 1 458 ? 4.428 51.276 104.740 1.00 16.37 458 ASN A O 1
ATOM 3697 N N . PHE A 1 459 ? 4.731 53.257 103.720 1.00 13.05 459 PHE A N 1
ATOM 3698 C CA . PHE A 1 459 ? 3.305 53.419 103.436 1.00 14.09 459 PHE A CA 1
ATOM 3699 C C . PHE A 1 459 ? 2.874 52.455 102.342 1.00 15.28 459 PHE A C 1
ATOM 3700 O O . PHE A 1 459 ? 1.852 51.790 102.472 1.00 13.44 459 PHE A O 1
ATOM 3708 N N . TYR A 1 460 ? 3.665 52.317 101.277 1.00 14.06 460 TYR A N 1
ATOM 3709 C CA . TYR A 1 460 ? 3.372 51.296 100.274 1.00 13.42 460 TYR A CA 1
ATOM 3710 C C . TYR A 1 460 ? 3.425 49.891 100.870 1.00 14.20 460 TYR A C 1
ATOM 3711 O O . TYR A 1 460 ? 2.579 49.067 100.523 1.00 13.72 460 TYR A O 1
ATOM 3720 N N . LYS A 1 461 ? 4.398 49.598 101.742 1.00 15.61 461 LYS A N 1
ATOM 3721 C CA . LYS A 1 461 ? 4.435 48.257 102.351 1.00 13.46 461 LYS A CA 1
ATOM 3722 C C . LYS A 1 461 ? 3.131 47.997 103.087 1.00 16.12 461 LYS A C 1
ATOM 3723 O O . LYS A 1 461 ? 2.568 46.891 103.004 1.00 15.26 461 LYS A O 1
ATOM 3729 N N . GLN A 1 462 ? 2.617 49.020 103.774 1.00 14.79 462 GLN A N 1
ATOM 3730 C CA . GLN A 1 462 ? 1.375 48.846 104.516 1.00 16.07 462 GLN A CA 1
ATOM 3731 C C . GLN A 1 462 ? 0.156 48.719 103.590 1.00 16.59 462 GLN A C 1
ATOM 3732 O O . GLN A 1 462 ? -0.755 47.915 103.877 1.00 15.21 462 GLN A O 1
ATOM 3738 N N . LEU A 1 463 ? 0.100 49.455 102.467 1.00 14.82 463 LEU A N 1
ATOM 3739 C CA . LEU A 1 463 ? -0.988 49.266 101.503 1.00 14.03 463 LEU A CA 1
ATOM 3740 C C . LEU A 1 463 ? -1.012 47.841 100.982 1.00 14.41 463 LEU A C 1
ATOM 3741 O O . LEU A 1 463 ? -2.083 47.233 100.822 1.00 15.31 463 LEU A O 1
ATOM 3746 N N . ILE A 1 464 ? 0.158 47.325 100.603 1.00 14.30 464 ILE A N 1
ATOM 3747 C CA . ILE A 1 464 ? 0.231 45.968 100.081 1.00 14.87 464 ILE A CA 1
ATOM 3748 C C . ILE A 1 464 ? -0.288 44.994 101.134 1.00 17.73 464 ILE A C 1
ATOM 3749 O O . ILE A 1 464 ? -1.080 44.092 100.822 1.00 17.40 464 ILE A O 1
ATOM 3754 N N . LYS A 1 465 ? 0.099 45.214 102.403 1.00 15.75 465 LYS A N 1
ATOM 3755 C CA . LYS A 1 465 ? -0.329 44.339 103.499 1.00 16.35 465 LYS A CA 1
ATOM 3756 C C . LYS A 1 465 ? -1.836 44.407 103.721 1.00 18.92 465 LYS A C 1
ATOM 3757 O O . LYS A 1 465 ? -2.497 43.372 103.788 1.00 18.49 465 LYS A O 1
ATOM 3763 N N . ILE A 1 466 ? -2.425 45.599 103.751 1.00 16.05 466 ILE A N 1
ATOM 3764 C CA . ILE A 1 466 ? -3.869 45.620 104.009 1.00 15.43 466 ILE A CA 1
ATOM 3765 C C . ILE A 1 466 ? -4.657 45.036 102.859 1.00 19.38 466 ILE A C 1
ATOM 3766 O O . ILE A 1 466 ? -5.694 44.391 103.068 1.00 17.54 466 ILE A O 1
ATOM 3771 N N . ARG A 1 467 ? -4.179 45.209 101.625 1.00 16.01 467 ARG A N 1
ATOM 3772 C CA . ARG A 1 467 ? -4.891 44.633 100.504 1.00 16.57 467 ARG A CA 1
ATOM 3773 C C . ARG A 1 467 ? -4.850 43.114 100.566 1.00 18.08 467 ARG A C 1
ATOM 3774 O O . ARG A 1 467 ? -5.860 42.446 100.282 1.00 19.54 467 ARG A O 1
ATOM 3782 N N . LYS A 1 468 ? -3.719 42.553 100.984 1.00 18.77 468 LYS A N 1
ATOM 3783 C CA . LYS A 1 468 ? -3.605 41.108 101.077 1.00 22.59 468 LYS A CA 1
ATOM 3784 C C . LYS A 1 468 ? -4.471 40.566 102.203 1.00 22.54 468 LYS A C 1
ATOM 3785 O O . LYS A 1 468 ? -5.034 39.462 102.073 1.00 24.31 468 LYS A O 1
ATOM 3791 N N . GLN A 1 469 ? -4.608 41.322 103.288 1.00 17.72 469 GLN A N 1
ATOM 3792 C CA . GLN A 1 469 ? -5.284 40.845 104.495 1.00 18.15 469 GLN A CA 1
ATOM 3793 C C . GLN A 1 469 ? -6.798 41.012 104.473 1.00 21.94 469 GLN A C 1
ATOM 3794 O O . GLN A 1 469 ? -7.504 40.301 105.205 1.00 26.56 469 GLN A O 1
ATOM 3800 N N . HIS A 1 470 ? -7.338 41.867 103.615 1.00 18.03 470 HIS A N 1
ATOM 3801 C CA . HIS A 1 470 ? -8.776 42.173 103.621 1.00 19.39 470 HIS A CA 1
ATOM 3802 C C . HIS A 1 470 ? -9.327 41.948 102.218 1.00 17.51 470 HIS A C 1
ATOM 3803 O O . HIS A 1 470 ? -9.093 42.776 101.314 1.00 18.76 470 HIS A O 1
ATOM 3810 N N . ASP A 1 471 ? -10.088 40.863 102.047 1.00 19.41 471 ASP A N 1
ATOM 3811 C CA . ASP A 1 471 ? -10.662 40.503 100.744 1.00 18.23 471 ASP A CA 1
ATOM 3812 C C . ASP A 1 471 ? -11.460 41.622 100.092 1.00 19.16 471 ASP A C 1
ATOM 3813 O O . ASP A 1 471 ? -11.465 41.749 98.854 1.00 18.15 471 ASP A O 1
ATOM 3818 N N . VAL A 1 472 ? -12.117 42.465 100.900 1.00 17.31 472 VAL A N 1
ATOM 3819 C CA . VAL A 1 472 ? -12.857 43.611 100.372 1.00 16.44 472 VAL A CA 1
ATOM 3820 C C . VAL A 1 472 ? -11.999 44.526 99.487 1.00 14.74 472 VAL A C 1
ATOM 3821 O O . VAL A 1 472 ? -12.516 45.123 98.536 1.00 15.22 472 VAL A O 1
ATOM 3825 N N . LEU A 1 473 ? -10.719 44.640 99.790 1.00 15.51 473 LEU A N 1
ATOM 3826 C CA . LEU A 1 473 ? -9.815 45.478 98.998 1.00 15.88 473 LEU A CA 1
ATOM 3827 C C . LEU A 1 473 ? -9.343 44.834 97.704 1.00 18.86 473 LEU A C 1
ATOM 3828 O O . LEU A 1 473 ? -8.833 45.561 96.833 1.00 15.63 473 LEU A O 1
ATOM 3833 N N . VAL A 1 474 ? -9.578 43.539 97.501 1.00 16.67 474 VAL A N 1
ATOM 3834 C CA . VAL A 1 474 ? -9.351 42.889 96.189 1.00 16.25 474 VAL A CA 1
ATOM 3835 C C . VAL A 1 474 ? -10.631 42.783 95.403 1.00 17.77 474 VAL A C 1
ATOM 3836 O O . VAL A 1 474 ? -10.724 43.288 94.281 1.00 18.69 474 VAL A O 1
ATOM 3840 N N . TYR A 1 475 ? -11.697 42.263 96.043 1.00 16.97 475 TYR A N 1
ATOM 3841 C CA . TYR A 1 475 ? -12.867 41.874 95.278 1.00 16.66 475 TYR A CA 1
ATOM 3842 C C . TYR A 1 475 ? -14.094 42.734 95.548 1.00 16.06 475 TYR A C 1
ATOM 3843 O O . TYR A 1 475 ? -15.136 42.558 94.866 1.00 19.33 475 TYR A O 1
ATOM 3852 N N . GLY A 1 476 ? -13.993 43.709 96.453 1.00 15.82 476 GLY A N 1
ATOM 3853 C CA . GLY A 1 476 ? -15.163 44.489 96.792 1.00 16.42 476 GLY A CA 1
ATOM 3854 C C . GLY A 1 476 ? -15.573 45.414 95.657 1.00 15.62 476 GLY A C 1
ATOM 3855 O O . GLY A 1 476 ? -14.726 45.917 94.887 1.00 16.81 476 GLY A O 1
ATOM 3856 N N . THR A 1 477 ? -16.882 45.705 95.589 1.00 17.20 477 THR A N 1
ATOM 3857 C CA . THR A 1 477 ? -17.420 46.611 94.589 1.00 16.74 477 THR A CA 1
ATOM 3858 C C . THR A 1 477 ? -17.008 48.057 94.890 1.00 14.53 477 THR A C 1
ATOM 3859 O O . THR A 1 477 ? -17.115 48.505 96.034 1.00 16.42 477 THR A O 1
ATOM 3863 N N . TYR A 1 478 ? -16.568 48.758 93.845 1.00 15.46 478 TYR A N 1
ATOM 3864 C CA . TYR A 1 478 ? -16.265 50.205 93.970 1.00 14.46 478 TYR A CA 1
ATOM 3865 C C . TYR A 1 478 ? -17.509 51.058 93.830 1.00 17.65 478 TYR A C 1
ATOM 3866 O O . TYR A 1 478 ? -18.355 50.815 92.960 1.00 16.83 478 TYR A O 1
ATOM 3875 N N . LYS A 1 479 ? -17.593 52.121 94.645 1.00 14.47 479 LYS A N 1
ATOM 3876 C CA . LYS A 1 479 ? -18.617 53.159 94.515 1.00 15.80 479 LYS A CA 1
ATOM 3877 C C . LYS A 1 479 ? -17.991 54.515 94.825 1.00 14.63 479 LYS A C 1
ATOM 3878 O O . LYS A 1 479 ? -17.373 54.676 95.869 1.00 16.25 479 LYS A O 1
ATOM 3884 N N . LEU A 1 480 ? -18.161 55.469 93.923 1.00 14.38 480 LEU A N 1
ATOM 3885 C CA . LEU A 1 480 ? -17.697 56.841 94.148 1.00 15.26 480 LEU A CA 1
ATOM 3886 C C . LEU A 1 480 ? -18.616 57.544 95.149 1.00 17.56 480 LEU A C 1
ATOM 3887 O O . LEU A 1 480 ? -19.858 57.484 95.040 1.00 20.66 480 LEU A O 1
ATOM 3892 N N . LEU A 1 481 ? -18.000 58.231 96.110 1.00 17.73 481 LEU A N 1
ATOM 3893 C CA . LEU A 1 481 ? -18.715 59.099 97.048 1.00 17.80 481 LEU A CA 1
ATOM 3894 C C . LEU A 1 481 ? -18.436 60.551 96.706 1.00 17.63 481 LEU A C 1
ATOM 3895 O O . LEU A 1 481 ? -17.447 60.881 96.044 1.00 17.47 481 LEU A O 1
ATOM 3900 N N . ALA A 1 482 ? -19.310 61.449 97.203 1.00 20.98 482 ALA A N 1
ATOM 3901 C CA . ALA A 1 482 ? -19.040 62.883 97.189 1.00 24.60 482 ALA A CA 1
ATOM 3902 C C . ALA A 1 482 ? -18.542 63.348 95.825 1.00 21.22 482 ALA A C 1
ATOM 3903 O O . ALA A 1 482 ? -17.531 64.057 95.699 1.00 17.01 482 ALA A O 1
ATOM 3905 N N . GLU A 1 483 ? -19.290 62.987 94.773 1.00 18.07 483 GLU A N 1
ATOM 3906 C CA . GLU A 1 483 ? -18.811 63.194 93.415 1.00 18.06 483 GLU A CA 1
ATOM 3907 C C . GLU A 1 483 ? -18.493 64.650 93.118 1.00 18.92 483 GLU A C 1
ATOM 3908 O O . GLU A 1 483 ? -17.542 64.947 92.395 1.00 22.54 483 GLU A O 1
ATOM 3914 N N . GLU A 1 484 ? -19.317 65.574 93.605 1.00 18.21 484 GLU A N 1
ATOM 3915 C CA . GLU A 1 484 ? -19.117 66.968 93.240 1.00 19.56 484 GLU A CA 1
ATOM 3916 C C . GLU A 1 484 ? -18.072 67.679 94.071 1.00 19.83 484 GLU A C 1
ATOM 3917 O O . GLU A 1 484 ? -17.863 68.858 93.824 1.00 20.69 484 GLU A O 1
ATOM 3923 N N . ASP A 1 485 ? -17.428 67.008 95.044 1.00 18.00 485 ASP A N 1
ATOM 3924 C CA . ASP A 1 485 ? -16.405 67.701 95.845 1.00 18.06 485 ASP A CA 1
ATOM 3925 C C . ASP A 1 485 ? -15.131 67.928 95.027 1.00 18.52 485 ASP A C 1
ATOM 3926 O O . ASP A 1 485 ? -14.505 66.972 94.548 1.00 18.02 485 ASP A O 1
ATOM 3931 N N . SER A 1 486 ? -14.741 69.188 94.851 1.00 16.04 486 SER A N 1
ATOM 3932 C CA . SER A 1 486 ? -13.609 69.460 93.969 1.00 16.24 486 SER A CA 1
ATOM 3933 C C . SER A 1 486 ? -12.261 69.223 94.654 1.00 15.00 486 SER A C 1
ATOM 3934 O O . SER A 1 486 ? -11.216 69.276 93.974 1.00 17.45 486 SER A O 1
ATOM 3937 N N . ALA A 1 487 ? -12.254 68.939 95.954 1.00 14.40 487 ALA A N 1
ATOM 3938 C CA . ALA A 1 487 ? -11.032 68.652 96.692 1.00 14.49 487 ALA A CA 1
ATOM 3939 C C . ALA A 1 487 ? -10.914 67.206 97.143 1.00 14.93 487 ALA A C 1
ATOM 3940 O O . ALA A 1 487 ? -9.788 66.670 97.207 1.00 15.79 487 ALA A O 1
ATOM 3942 N N . ILE A 1 488 ? -12.018 66.561 97.502 1.00 15.91 488 ILE A N 1
ATOM 3943 C CA . ILE A 1 488 ? -11.983 65.243 98.143 1.00 14.70 488 ILE A CA 1
ATOM 3944 C C . ILE A 1 488 ? -12.337 64.176 97.115 1.00 15.02 488 ILE A C 1
ATOM 3945 O O . ILE A 1 488 ? -13.436 64.214 96.516 1.00 15.81 488 ILE A O 1
ATOM 3950 N N . TYR A 1 489 ? -11.418 63.223 96.929 1.00 14.58 489 TYR A N 1
ATOM 3951 C CA . TYR A 1 489 ? -11.738 61.980 96.194 1.00 14.65 489 TYR A CA 1
ATOM 3952 C C . TYR A 1 489 ? -11.960 60.889 97.225 1.00 13.66 489 TYR A C 1
ATOM 3953 O O . TYR A 1 489 ? -11.033 60.501 97.957 1.00 14.31 489 TYR A O 1
ATOM 3962 N N . ALA A 1 490 ? -13.210 60.471 97.360 1.00 13.31 490 ALA A N 1
ATOM 3963 C CA . ALA A 1 490 ? -13.572 59.432 98.313 1.00 15.55 490 ALA A CA 1
ATOM 3964 C C . ALA A 1 490 ? -14.385 58.353 97.607 1.00 14.54 490 ALA A C 1
ATOM 3965 O O . ALA A 1 490 ? -15.150 58.642 96.680 1.00 15.33 490 ALA A O 1
ATOM 3967 N N . TYR A 1 491 ? -14.166 57.101 98.034 1.00 13.42 491 TYR A N 1
ATOM 3968 C CA . TYR A 1 491 ? -14.907 55.996 97.440 1.00 13.27 491 TYR A CA 1
ATOM 3969 C C . TYR A 1 491 ? -14.966 54.866 98.439 1.00 13.65 491 TYR A C 1
ATOM 3970 O O . TYR A 1 491 ? -14.173 54.799 99.388 1.00 13.63 491 TYR A O 1
ATOM 3979 N N . THR A 1 492 ? -15.859 53.904 98.157 1.00 14.36 492 THR A N 1
ATOM 3980 C CA . THR A 1 492 ? -15.964 52.730 99.000 1.00 15.49 492 THR A CA 1
ATOM 3981 C C . THR A 1 492 ? -15.686 51.461 98.210 1.00 15.30 492 THR A C 1
ATOM 3982 O O . THR A 1 492 ? -15.767 51.451 96.973 1.00 15.38 492 THR A O 1
ATOM 3986 N N . ARG A 1 493 ? -15.317 50.409 98.961 1.00 13.92 493 ARG A N 1
ATOM 3987 C CA . ARG A 1 493 ? -15.211 49.049 98.467 1.00 14.22 493 ARG A CA 1
ATOM 3988 C C . ARG A 1 493 ? -16.095 48.196 99.368 1.00 16.67 493 ARG A C 1
ATOM 3989 O O . ARG A 1 493 ? -15.947 48.238 100.604 1.00 16.70 493 ARG A O 1
ATOM 3997 N N . THR A 1 494 ? -17.006 47.423 98.766 1.00 16.47 494 THR A N 1
ATOM 3998 C CA . THR A 1 494 ? -17.952 46.657 99.592 1.00 17.17 494 THR A CA 1
ATOM 3999 C C . THR A 1 494 ? -17.954 45.179 99.231 1.00 17.54 494 THR A C 1
ATOM 4000 O O . THR A 1 494 ? -18.045 44.839 98.042 1.00 16.94 494 THR A O 1
ATOM 4004 N N . LEU A 1 495 ? -17.884 44.316 100.259 1.00 16.62 495 LEU A N 1
ATOM 4005 C CA . LEU A 1 495 ? -17.942 42.862 100.043 1.00 17.27 495 LEU A CA 1
ATOM 4006 C C . LEU A 1 495 ? -18.521 42.226 101.301 1.00 23.28 495 LEU A C 1
ATOM 4007 O O . LEU A 1 495 ? -17.903 42.309 102.364 1.00 20.51 495 LEU A O 1
ATOM 4012 N N . GLU A 1 496 ? -19.657 41.544 101.157 1.00 26.26 496 GLU A N 1
ATOM 4013 C CA . GLU A 1 496 ? -20.342 40.860 102.282 1.00 31.83 496 GLU A CA 1
ATOM 4014 C C . GLU A 1 496 ? -20.602 41.913 103.358 1.00 24.22 496 GLU A C 1
ATOM 4015 O O . GLU A 1 496 ? -21.143 42.989 103.053 1.00 31.25 496 GLU A O 1
ATOM 4021 N N . GLY A 1 497 ? -20.203 41.681 104.590 1.00 29.97 497 GLY A N 1
ATOM 4022 C CA . GLY A 1 497 ? -20.532 42.622 105.626 1.00 27.65 497 GLY A CA 1
ATOM 4023 C C . GLY A 1 497 ? -19.396 43.574 105.893 1.00 30.08 497 GLY A C 1
ATOM 4024 O O . GLY A 1 497 ? -19.310 44.095 106.999 1.00 28.97 497 GLY A O 1
ATOM 4025 N N . LYS A 1 498 ? -18.512 43.800 104.912 1.00 22.70 498 LYS A N 1
ATOM 4026 C CA . LYS A 1 498 ? -17.393 44.738 105.098 1.00 20.65 498 LYS A CA 1
ATOM 4027 C C . LYS A 1 498 ? -17.445 45.846 104.052 1.00 19.42 498 LYS A C 1
ATOM 4028 O O . LYS A 1 498 ? -17.636 45.581 102.854 1.00 18.71 498 LYS A O 1
ATOM 4034 N N . THR A 1 499 ? -17.181 47.080 104.510 1.00 18.93 499 THR A N 1
ATOM 4035 C CA . THR A 1 499 ? -17.032 48.243 103.625 1.00 18.00 499 THR A CA 1
ATOM 4036 C C . THR A 1 499 ? -15.759 48.974 104.007 1.00 18.93 499 THR A C 1
ATOM 4037 O O . THR A 1 499 ? -15.594 49.398 105.145 1.00 20.33 499 THR A O 1
ATOM 4041 N N . ALA A 1 500 ? -14.870 49.148 103.042 1.00 15.81 500 ALA A N 1
ATOM 4042 C CA . ALA A 1 500 ? -13.730 50.034 103.210 1.00 15.35 500 ALA A CA 1
ATOM 4043 C C . ALA A 1 500 ? -14.056 51.395 102.609 1.00 12.95 500 ALA A C 1
ATOM 4044 O O . ALA A 1 500 ? -14.654 51.491 101.538 1.00 16.73 500 ALA A O 1
ATOM 4046 N N . VAL A 1 501 ? -13.693 52.444 103.341 1.00 14.23 501 VAL A N 1
ATOM 4047 C CA . VAL A 1 501 ? -13.893 53.829 102.911 1.00 15.60 501 VAL A CA 1
ATOM 4048 C C . VAL A 1 501 ? -12.509 54.437 102.691 1.00 16.78 501 VAL A C 1
ATOM 4049 O O . VAL A 1 501 ? -11.714 54.547 103.631 1.00 17.06 501 VAL A O 1
ATOM 4053 N N . VAL A 1 502 ? -12.234 54.843 101.461 1.00 14.11 502 VAL A N 1
ATOM 4054 C CA . VAL A 1 502 ? -10.956 55.488 101.113 1.00 15.17 502 VAL A CA 1
ATOM 4055 C C . VAL A 1 502 ? -11.240 56.967 100.946 1.00 13.22 502 VAL A C 1
ATOM 4056 O O . VAL A 1 502 ? -12.077 57.349 100.125 1.00 14.87 502 VAL A O 1
ATOM 4060 N N . ILE A 1 503 ? -10.546 57.806 101.748 1.00 14.91 503 ILE A N 1
ATOM 4061 C CA . ILE A 1 503 ? -10.731 59.263 101.699 1.00 16.21 503 ILE A CA 1
ATOM 4062 C C . ILE A 1 503 ? -9.394 59.921 101.346 1.00 12.67 503 ILE A C 1
ATOM 4063 O O . ILE A 1 503 ? -8.409 59.720 102.072 1.00 15.88 503 ILE A O 1
ATOM 4068 N N . CYS A 1 504 ? -9.359 60.720 100.263 1.00 13.48 504 CYS A N 1
ATOM 4069 C CA . CYS A 1 504 ? -8.097 61.366 99.865 1.00 15.44 504 CYS A CA 1
ATOM 4070 C C . CYS A 1 504 ? -8.374 62.849 99.637 1.00 15.60 504 CYS A C 1
ATOM 4071 O O . CYS A 1 504 ? -9.195 63.216 98.778 1.00 15.03 504 CYS A O 1
ATOM 4074 N N . ASN A 1 505 ? -7.736 63.713 100.430 1.00 14.02 505 ASN A N 1
ATOM 4075 C CA . ASN A 1 505 ? -7.840 65.156 100.208 1.00 12.57 505 ASN A CA 1
ATOM 4076 C C . ASN A 1 505 ? -6.830 65.555 99.151 1.00 13.78 505 ASN A C 1
ATOM 4077 O O . ASN A 1 505 ? -5.681 65.889 99.467 1.00 13.92 505 ASN A O 1
ATOM 4082 N N . MET A 1 506 ? -7.282 65.540 97.896 1.00 13.60 506 MET A N 1
ATOM 4083 C CA . MET A 1 506 ? -6.454 65.838 96.728 1.00 13.77 506 MET A CA 1
ATOM 4084 C C . MET A 1 506 ? -6.418 67.335 96.478 1.00 15.45 506 MET A C 1
ATOM 4085 O O . MET A 1 506 ? -6.832 67.861 95.435 1.00 16.83 506 MET A O 1
ATOM 4090 N N . SER A 1 507 ? -5.882 68.011 97.472 1.00 14.95 507 SER A N 1
ATOM 4091 C CA . SER A 1 507 ? -5.744 69.461 97.396 1.00 15.23 507 SER A CA 1
ATOM 4092 C C . SER A 1 507 ? -4.656 69.890 98.359 1.00 12.88 507 SER A C 1
ATOM 4093 O O . SER A 1 507 ? -4.364 69.201 99.352 1.00 14.47 507 SER A O 1
ATOM 4096 N N . PRO A 1 508 ? -4.047 71.076 98.112 1.00 14.81 508 PRO A N 1
ATOM 4097 C CA . PRO A 1 508 ? -2.945 71.558 98.964 1.00 16.02 508 PRO A CA 1
ATOM 4098 C C . PRO A 1 508 ? -3.476 72.429 100.099 1.00 15.57 508 PRO A C 1
ATOM 4099 O O . PRO A 1 508 ? -2.749 73.265 100.647 1.00 19.16 508 PRO A O 1
ATOM 4103 N N . ASN A 1 509 ? -4.720 72.200 100.508 1.00 16.83 509 ASN A N 1
ATOM 4104 C CA . ASN A 1 509 ? -5.336 72.960 101.576 1.00 15.22 509 ASN A CA 1
ATOM 4105 C C . ASN A 1 509 ? -5.923 72.038 102.624 1.00 14.86 509 ASN A C 1
ATOM 4106 O O . ASN A 1 509 ? -6.295 70.891 102.324 1.00 14.45 509 ASN A O 1
ATOM 4111 N N . ASN A 1 510 ? -6.088 72.556 103.847 1.00 15.19 510 ASN A N 1
ATOM 4112 C CA . ASN A 1 510 ? -6.992 71.905 104.789 1.00 13.88 510 ASN A CA 1
ATOM 4113 C C . ASN A 1 510 ? -8.413 71.849 104.199 1.00 15.47 510 ASN A C 1
ATOM 4114 O O . ASN A 1 510 ? -8.836 72.760 103.469 1.00 16.08 510 ASN A O 1
ATOM 4119 N N . GLN A 1 511 ? -9.143 70.752 104.487 1.00 13.69 511 GLN A N 1
ATOM 4120 C CA . GLN A 1 511 ? -10.532 70.633 104.057 1.00 15.24 511 GLN A CA 1
ATOM 4121 C C . GLN A 1 511 ? -11.311 69.938 105.152 1.00 17.69 511 GLN A C 1
ATOM 4122 O O . GLN A 1 511 ? -10.752 69.234 105.990 1.00 18.24 511 GLN A O 1
ATOM 4128 N N . THR A 1 512 ? -12.628 70.106 105.135 1.00 16.87 512 THR A N 1
ATOM 4129 C CA . THR A 1 512 ? -13.468 69.337 106.031 1.00 18.21 512 THR A CA 1
ATOM 4130 C C . THR A 1 512 ? -14.369 68.488 105.187 1.00 24.83 512 THR A C 1
ATOM 4131 O O . THR A 1 512 ? -14.874 68.952 104.153 1.00 28.34 512 THR A O 1
ATOM 4135 N N . PHE A 1 513 ? -14.599 67.257 105.657 1.00 18.61 513 PHE A N 1
ATOM 4136 C CA . PHE A 1 513 ? -15.385 66.268 104.918 1.00 18.18 513 PHE A CA 1
ATOM 4137 C C . PHE A 1 513 ? -16.252 65.501 105.906 1.00 19.40 513 PHE A C 1
ATOM 4138 O O . PHE A 1 513 ? -15.790 65.125 106.987 1.00 20.60 513 PHE A O 1
ATOM 4146 N N . GLU A 1 514 ? -17.509 65.261 105.526 1.00 21.76 514 GLU A N 1
ATOM 4147 C CA . GLU A 1 514 ? -18.457 64.530 106.359 1.00 22.08 514 GLU A CA 1
ATOM 4148 C C . GLU A 1 514 ? -18.337 63.041 106.072 1.00 22.65 514 GLU A C 1
ATOM 4149 O O . GLU A 1 514 ? -18.526 62.612 104.930 1.00 26.56 514 GLU A O 1
ATOM 4155 N N . PHE A 1 515 ? -18.018 62.260 107.105 1.00 24.56 515 PHE A N 1
ATOM 4156 C CA . PHE A 1 515 ? -17.928 60.817 106.911 1.00 27.48 515 PHE A CA 1
ATOM 4157 C C . PHE A 1 515 ? -19.254 60.283 106.370 1.00 33.36 515 PHE A C 1
ATOM 4158 O O . PHE A 1 515 ? -20.318 60.704 106.822 1.00 28.31 515 PHE A O 1
ATOM 4166 N N . PRO A 1 516 ? -19.239 59.361 105.394 1.00 38.81 516 PRO A N 1
ATOM 4167 C CA . PRO A 1 516 ? -20.524 58.893 104.820 1.00 36.92 516 PRO A CA 1
ATOM 4168 C C . PRO A 1 516 ? -21.473 58.243 105.846 1.00 38.36 516 PRO A C 1
ATOM 4169 O O . PRO A 1 516 ? -21.050 57.328 106.568 1.00 38.70 516 PRO A O 1
ATOM 4173 N N . PHE A 1 521 ? -22.839 50.864 110.937 1.00 43.92 521 PHE A N 1
ATOM 4174 C CA . PHE A 1 521 ? -21.810 49.858 111.173 1.00 36.20 521 PHE A CA 1
ATOM 4175 C C . PHE A 1 521 ? -21.681 49.561 112.658 1.00 34.40 521 PHE A C 1
ATOM 4176 O O . PHE A 1 521 ? -21.999 50.390 113.501 1.00 36.28 521 PHE A O 1
ATOM 4184 N N . THR A 1 522 ? -21.210 48.364 112.972 1.00 31.24 522 THR A N 1
ATOM 4185 C CA . THR A 1 522 ? -21.025 47.940 114.350 1.00 30.45 522 THR A CA 1
ATOM 4186 C C . THR A 1 522 ? -19.586 48.069 114.823 1.00 38.17 522 THR A C 1
ATOM 4187 O O . THR A 1 522 ? -19.333 47.981 116.035 1.00 41.71 522 THR A O 1
ATOM 4191 N N . ASN A 1 523 ? -18.635 48.225 113.901 1.00 29.75 523 ASN A N 1
ATOM 4192 C CA . ASN A 1 523 ? -17.241 48.365 114.274 1.00 24.35 523 ASN A CA 1
ATOM 4193 C C . ASN A 1 523 ? -16.570 49.159 113.166 1.00 27.00 523 ASN A C 1
ATOM 4194 O O . ASN A 1 523 ? -16.984 49.084 111.999 1.00 25.03 523 ASN A O 1
ATOM 4199 N N . ILE A 1 524 ? -15.560 49.931 113.561 1.00 25.33 524 ILE A N 1
ATOM 4200 C CA . ILE A 1 524 ? -14.777 50.752 112.640 1.00 25.57 524 ILE A CA 1
ATOM 4201 C C . ILE A 1 524 ? -13.306 50.695 113.034 1.00 26.98 524 ILE A C 1
ATOM 4202 O O . ILE A 1 524 ? -12.960 50.701 114.219 1.00 25.85 524 ILE A O 1
ATOM 4207 N N . GLU A 1 525 ? -12.427 50.594 112.028 1.00 19.60 525 GLU A N 1
ATOM 4208 C CA . GLU A 1 525 ? -11.000 50.471 112.240 1.00 20.63 525 GLU A CA 1
ATOM 4209 C C . GLU A 1 525 ? -10.329 51.409 111.237 1.00 19.99 525 GLU A C 1
ATOM 4210 O O . GLU A 1 525 ? -10.777 51.489 110.092 1.00 21.76 525 GLU A O 1
ATOM 4216 N N . VAL A 1 526 ? -9.273 52.121 111.636 1.00 18.37 526 VAL A N 1
ATOM 4217 C CA . VAL A 1 526 ? -8.432 52.832 110.660 1.00 18.68 526 VAL A CA 1
ATOM 4218 C C . VAL A 1 526 ? -7.372 51.847 110.156 1.00 17.88 526 VAL A C 1
ATOM 4219 O O . VAL A 1 526 ? -6.523 51.379 110.933 1.00 22.29 526 VAL A O 1
ATOM 4223 N N . LEU A 1 527 ? -7.357 51.579 108.844 1.00 15.53 527 LEU A N 1
ATOM 4224 C CA . LEU A 1 527 ? -6.375 50.667 108.269 1.00 16.99 527 LEU A CA 1
ATOM 4225 C C . LEU A 1 527 ? -5.061 51.340 107.905 1.00 18.21 527 LEU A C 1
ATOM 4226 O O . LEU A 1 527 ? -4.008 50.696 107.987 1.00 19.32 527 LEU A O 1
ATOM 4231 N N . ILE A 1 528 ? -5.096 52.611 107.483 1.00 15.23 528 ILE A N 1
ATOM 4232 C CA . ILE A 1 528 ? -3.866 53.350 107.137 1.00 13.93 528 ILE A CA 1
ATOM 4233 C C . ILE A 1 528 ? -4.211 54.841 107.178 1.00 14.90 528 ILE A C 1
ATOM 4234 O O . ILE A 1 528 ? -5.361 55.246 106.943 1.00 16.30 528 ILE A O 1
ATOM 4239 N N . HIS A 1 529 ? -3.196 55.664 107.409 1.00 14.79 529 HIS A N 1
ATOM 4240 C CA . HIS A 1 529 ? -3.383 57.098 107.493 1.00 14.39 529 HIS A CA 1
ATOM 4241 C C . HIS A 1 529 ? -2.019 57.735 107.326 1.00 16.08 529 HIS A C 1
ATOM 4242 O O . HIS A 1 529 ? -1.014 57.172 107.802 1.00 20.15 529 HIS A O 1
ATOM 4249 N N . ASN A 1 530 ? -1.953 58.885 106.626 1.00 15.50 530 ASN A N 1
ATOM 4250 C CA . ASN A 1 530 ? -0.625 59.512 106.454 1.00 16.34 530 ASN A CA 1
ATOM 4251 C C . ASN A 1 530 ? -0.366 60.745 107.325 1.00 15.99 530 ASN A C 1
ATOM 4252 O O . ASN A 1 530 ? 0.702 61.372 107.185 1.00 19.19 530 ASN A O 1
ATOM 4257 N N . TYR A 1 531 ? -1.319 61.153 108.176 1.00 15.13 531 TYR A N 1
ATOM 4258 C CA . TYR A 1 531 ? -1.043 62.155 109.181 1.00 14.27 531 TYR A CA 1
ATOM 4259 C C . TYR A 1 531 ? -1.344 61.583 110.556 1.00 18.50 531 TYR A C 1
ATOM 4260 O O . TYR A 1 531 ? -2.225 60.705 110.692 1.00 18.47 531 TYR A O 1
ATOM 4269 N N . PRO A 1 532 ? -0.709 62.111 111.611 1.00 18.11 532 PRO A N 1
ATOM 4270 C CA . PRO A 1 532 ? -1.086 61.685 112.981 1.00 20.26 532 PRO A CA 1
ATOM 4271 C C . PRO A 1 532 ? -2.566 61.941 113.237 1.00 19.22 532 PRO A C 1
ATOM 4272 O O . PRO A 1 532 ? -3.147 62.919 112.754 1.00 20.23 532 PRO A O 1
ATOM 4276 N N . LEU A 1 533 ? -3.206 61.044 113.973 1.00 18.52 533 LEU A N 1
ATOM 4277 C CA . LEU A 1 533 ? -4.630 61.204 114.244 1.00 19.68 533 LEU A CA 1
ATOM 4278 C C . LEU A 1 533 ? -4.842 62.140 115.430 1.00 20.16 533 LEU A C 1
ATOM 4279 O O . LEU A 1 533 ? -4.057 62.145 116.374 1.00 27.51 533 LEU A O 1
ATOM 4284 N N . ASP A 1 534 ? -5.889 62.961 115.356 1.00 21.05 534 ASP A N 1
ATOM 4285 C CA . ASP A 1 534 ? -6.283 63.904 116.417 1.00 23.85 534 ASP A CA 1
ATOM 4286 C C . ASP A 1 534 ? -7.391 63.228 117.236 1.00 26.24 534 ASP A C 1
ATOM 4287 O O . ASP A 1 534 ? -8.489 62.976 116.728 1.00 28.11 534 ASP A O 1
ATOM 4292 N N . LYS A 1 535 ? -7.088 62.924 118.505 1.00 36.45 535 LYS A N 1
ATOM 4293 C CA . LYS A 1 535 ? -8.032 62.190 119.347 1.00 45.25 535 LYS A CA 1
ATOM 4294 C C . LYS A 1 535 ? -9.324 62.967 119.590 1.00 38.62 535 LYS A C 1
ATOM 4295 O O . LYS A 1 535 ? -10.380 62.355 119.812 1.00 41.47 535 LYS A O 1
ATOM 4301 N N . ASN A 1 536 ? -9.285 64.307 119.507 1.00 32.64 536 ASN A N 1
ATOM 4302 C CA . ASN A 1 536 ? -10.518 65.072 119.699 1.00 28.97 536 ASN A CA 1
ATOM 4303 C C . ASN A 1 536 ? -11.367 65.184 118.444 1.00 26.45 536 ASN A C 1
ATOM 4304 O O . ASN A 1 536 ? -12.480 65.729 118.490 1.00 27.10 536 ASN A O 1
ATOM 4309 N N . GLU A 1 537 ? -10.840 64.747 117.305 1.00 23.56 537 GLU A N 1
ATOM 4310 C CA . GLU A 1 537 ? -11.569 64.855 116.066 1.00 27.00 537 GLU A CA 1
ATOM 4311 C C . GLU A 1 537 ? -12.764 63.913 116.120 1.00 33.31 537 GLU A C 1
ATOM 4312 O O . GLU A 1 537 ? -12.661 62.793 116.615 1.00 39.24 537 GLU A O 1
ATOM 4318 N N . THR A 1 538 ? -13.912 64.381 115.657 1.00 28.05 538 THR A N 1
ATOM 4319 C CA . THR A 1 538 ? -15.075 63.510 115.551 1.00 44.44 538 THR A CA 1
ATOM 4320 C C . THR A 1 538 ? -15.087 62.846 114.186 1.00 41.73 538 THR A C 1
ATOM 4321 O O . THR A 1 538 ? -14.831 63.495 113.165 1.00 34.22 538 THR A O 1
ATOM 4325 N N . LEU A 1 539 ? -15.415 61.551 114.174 1.00 41.10 539 LEU A N 1
ATOM 4326 C CA . LEU A 1 539 ? -15.528 60.832 112.913 1.00 42.53 539 LEU A CA 1
ATOM 4327 C C . LEU A 1 539 ? -16.429 61.572 111.944 1.00 35.80 539 LEU A C 1
ATOM 4328 O O . LEU A 1 539 ? -16.195 61.545 110.732 1.00 44.29 539 LEU A O 1
ATOM 4333 N N . GLU A 1 540 ? -17.455 62.248 112.462 1.00 45.21 540 GLU A N 1
ATOM 4334 C CA . GLU A 1 540 ? -18.468 62.873 111.614 1.00 41.92 540 GLU A CA 1
ATOM 4335 C C . GLU A 1 540 ? -17.894 64.006 110.770 1.00 44.96 540 GLU A C 1
ATOM 4336 O O . GLU A 1 540 ? -18.193 64.099 109.576 1.00 41.23 540 GLU A O 1
ATOM 4342 N N . GLN A 1 541 ? -17.094 64.894 111.382 1.00 41.47 541 GLN A N 1
ATOM 4343 C CA . GLN A 1 541 ? -16.511 66.084 110.750 1.00 32.80 541 GLN A CA 1
ATOM 4344 C C . GLN A 1 541 ? -14.998 65.842 110.629 1.00 27.71 541 GLN A C 1
ATOM 4345 O O . GLN A 1 541 ? -14.227 66.190 111.530 1.00 31.07 541 GLN A O 1
ATOM 4351 N N . CYS A 1 542 ? -14.573 65.239 109.527 1.00 21.85 542 CYS A N 1
ATOM 4352 C CA . CYS A 1 542 ? -13.150 65.000 109.316 1.00 20.11 542 CYS A CA 1
ATOM 4353 C C . CYS A 1 542 ? -12.466 66.309 108.959 1.00 19.66 542 CYS A C 1
ATOM 4354 O O . CYS A 1 542 ? -12.836 66.948 107.971 1.00 22.97 542 CYS A O 1
ATOM 4357 N N . THR A 1 543 ? -11.464 66.702 109.710 1.00 15.49 543 THR A N 1
ATOM 4358 C CA . THR A 1 543 ? -10.694 67.896 109.381 1.00 15.00 543 THR A CA 1
ATOM 4359 C C . THR A 1 543 ? -9.368 67.405 108.784 1.00 14.23 543 THR A C 1
ATOM 4360 O O . THR A 1 543 ? -8.443 67.011 109.487 1.00 14.76 543 THR A O 1
ATOM 4364 N N . LEU A 1 544 ? -9.295 67.430 107.450 1.00 13.79 544 LEU A N 1
ATOM 4365 C CA . LEU A 1 544 ? -8.166 66.841 106.720 1.00 14.05 544 LEU A CA 1
ATOM 4366 C C . LEU A 1 544 ? -7.097 67.877 106.427 1.00 14.16 544 LEU A C 1
ATOM 4367 O O . LEU A 1 544 ? -7.404 69.004 106.029 1.00 15.27 544 LEU A O 1
ATOM 4372 N N . HIS A 1 545 ? -5.841 67.493 106.615 1.00 12.19 545 HIS A N 1
ATOM 4373 C CA . HIS A 1 545 ? -4.722 68.326 106.186 1.00 13.56 545 HIS A CA 1
ATOM 4374 C C . HIS A 1 545 ? -4.461 68.172 104.697 1.00 16.19 545 HIS A C 1
ATOM 4375 O O . HIS A 1 545 ? -5.041 67.304 104.046 1.00 13.63 545 HIS A O 1
ATOM 4382 N N . PRO A 1 546 ? -3.598 69.000 104.115 1.00 14.94 546 PRO A N 1
ATOM 4383 C CA . PRO A 1 546 ? -3.292 68.878 102.669 1.00 14.68 546 PRO A CA 1
ATOM 4384 C C . PRO A 1 546 ? -2.814 67.472 102.324 1.00 14.30 546 PRO A C 1
ATOM 4385 O O . PRO A 1 546 ? -1.908 66.924 102.955 1.00 14.90 546 PRO A O 1
ATOM 4389 N N . TYR A 1 547 ? -3.441 66.884 101.303 1.00 13.00 547 TYR A N 1
ATOM 4390 C CA . TYR A 1 547 ? -3.073 65.537 100.833 1.00 11.77 547 TYR A CA 1
ATOM 4391 C C . TYR A 1 547 ? -3.163 64.510 101.947 1.00 15.66 547 TYR A C 1
ATOM 4392 O O . TYR A 1 547 ? -2.537 63.466 101.869 1.00 15.80 547 TYR A O 1
ATOM 4401 N N . GLU A 1 548 ? -4.043 64.727 102.941 1.00 13.45 548 GLU A N 1
ATOM 4402 C CA . GLU A 1 548 ? -4.293 63.693 103.921 1.00 12.85 548 GLU A CA 1
ATOM 4403 C C . GLU A 1 548 ? -5.153 62.605 103.295 1.00 14.16 548 GLU A C 1
ATOM 4404 O O . GLU A 1 548 ? -6.157 62.877 102.615 1.00 14.89 548 GLU A O 1
ATOM 4410 N N . THR A 1 549 ? -4.801 61.342 103.577 1.00 12.49 549 THR A N 1
ATOM 4411 C CA . THR A 1 549 ? -5.607 60.174 103.225 1.00 13.75 549 THR A CA 1
ATOM 4412 C C . THR A 1 549 ? -5.830 59.345 104.482 1.00 12.74 549 THR A C 1
ATOM 4413 O O . THR A 1 549 ? -4.964 59.259 105.368 1.00 14.00 549 THR A O 1
ATOM 4417 N N . ARG A 1 550 ? -7.007 58.738 104.555 1.00 14.08 550 ARG A N 1
ATOM 4418 C CA . ARG A 1 550 ? -7.329 57.753 105.573 1.00 13.54 550 ARG A CA 1
ATOM 4419 C C . ARG A 1 550 ? -8.116 56.642 104.898 1.00 14.47 550 ARG A C 1
ATOM 4420 O O . ARG A 1 550 ? -8.867 56.891 103.958 1.00 14.66 550 ARG A O 1
ATOM 4428 N N . VAL A 1 551 ? -7.916 55.412 105.372 1.00 13.69 551 VAL A N 1
ATOM 4429 C CA . VAL A 1 551 ? -8.750 54.278 104.940 1.00 13.68 551 VAL A CA 1
ATOM 4430 C C . VAL A 1 551 ? -9.365 53.657 106.185 1.00 13.99 551 VAL A C 1
ATOM 4431 O O . VAL A 1 551 ? -8.637 53.312 107.122 1.00 17.00 551 VAL A O 1
ATOM 4435 N N . TYR A 1 552 ? -10.678 53.583 106.202 1.00 15.43 552 TYR A N 1
ATOM 4436 C CA . TYR A 1 552 ? -11.424 52.984 107.289 1.00 17.80 552 TYR A CA 1
ATOM 4437 C C . TYR A 1 552 ? -11.988 51.644 106.834 1.00 19.68 552 TYR A C 1
ATOM 4438 O O . TYR A 1 552 ? -12.367 51.462 105.670 1.00 19.11 552 TYR A O 1
ATOM 4447 N N . LEU A 1 553 ? -12.082 50.711 107.770 1.00 17.91 553 LEU A N 1
ATOM 4448 C CA . LEU A 1 553 ? -12.802 49.458 107.533 1.00 17.29 553 LEU A CA 1
ATOM 4449 C C . LEU A 1 553 ? -14.006 49.393 108.474 1.00 18.10 553 LEU A C 1
ATOM 4450 O O . LEU A 1 553 ? -13.849 49.471 109.707 1.00 20.63 553 LEU A O 1
ATOM 4455 N N . LEU A 1 554 ? -15.195 49.259 107.885 1.00 19.65 554 LEU A N 1
ATOM 4456 C CA . LEU A 1 554 ? -16.465 49.193 108.605 1.00 20.22 554 LEU A CA 1
ATOM 4457 C C . LEU A 1 554 ? -17.025 47.780 108.548 1.00 20.31 554 LEU A C 1
ATOM 4458 O O . LEU A 1 554 ? -17.045 47.136 107.500 1.00 19.98 554 LEU A O 1
ATOM 4463 N N . SER A 1 555 ? -17.506 47.303 109.701 1.00 20.88 555 SER A N 1
ATOM 4464 C CA . SER A 1 555 ? -18.241 46.040 109.795 1.00 25.40 555 SER A CA 1
ATOM 4465 C C . SER A 1 555 ? -19.726 46.389 109.858 1.00 30.53 555 SER A C 1
ATOM 4466 O O . SER A 1 555 ? -20.169 47.030 110.812 1.00 28.93 555 SER A O 1
ATOM 4469 N N . LEU A 1 556 ? -20.478 46.036 108.818 1.00 30.06 556 LEU A N 1
ATOM 4470 C CA . LEU A 1 556 ? -21.880 46.456 108.693 1.00 38.46 556 LEU A CA 1
ATOM 4471 C C . LEU A 1 556 ? -22.751 45.576 109.582 1.00 38.60 556 LEU A C 1
ATOM 4472 O O . LEU A 1 556 ? -22.443 44.402 109.770 1.00 40.79 556 LEU A O 1
#

InterPro domains:
  IPR006047 Glycosyl hydrolase family 13, catalytic domain [PF00128] (13-476)
  IPR006047 Glycosyl hydrolase family 13, catalytic domain [SM00642] (13-415)
  IPR013780 Glycosyl hydrolase, all-beta [G3DSA:2.60.40.1180] (477-555)
  IPR017853 Glycoside hydrolase superfamily [SSF51445] (3-473)
  IPR045857 Oligo-1,6-glucosidase, domain 2 [G3DSA:3.90.400.10] (105-174)

Sequence (543 aa):
EKKWWKEAVAYQIYPRSFMDSNGDGIGDIQGVISKLDYLSDLGIDVIWICPIYQSPNDDNGYDISDYKDIMKDFGTMEDFDELLDEVHHRGMKLIMDLVINHTSDEHPWFLESRSAKENPYRDYYIWHEGKDGKEPNNWESIFSGSAWEFDEKTKEYYMHVFSKKQPDLNWENEKVRHELYEMVNWWLDKGIDGFRVDAISHIKKVAGFPDLPNPEKLDYVPSFEGHMNRPGIQEHLKELKEKTFAKYDIMTVGQAPGVTSDSADEWVAEDGGNFNMIFQFEHMGPLDLIELKTILTNWQNGLEKINGWNALYLENHDQIRSVNKFGSTAYRVESAKCLAALYFLMKGTPFIYQGQELGMTNVKFDSIDDYDDVGMINYYRIQREKGDSHDEIMKVIWETGRDNSRTPMQWNTEKNAGFSTGNPWMKVNPNYVDINVEEQKSDKNSVLNFYKQLIKIRKQHDVLVYGTYKLLAEEDSAIYAYTRTLEGKTAVVICNMSPNNQTFEFPFTNIEVLIHNYPLDKNETLEQCTLHPYETRVYLLSL

Foldseek 3Di:
DDDPLLLFAEEEDAQQFEFDDPFPQGGALVRVVVCVVVVVLLPGAEYEYEAFADAPPLFSRLAHQDLPWGHVSHPGVVSVLVSQVSCVVSNHAYAYAARQFWHFCNHVLNVQLLQECPRPSVLQFAKAAADPPHRLEQAAALLGDRQWDADPNHRITTGHNHDPRTTGTQLVDPVNLVVSLVSLQVVVVSVHAYYAYPPLQQNDFDPSNYYDDDPVPDSGDHCCQGGGNDPPSLVSLLVSQVSHVVVDNHAYEYAHEPAALQRCLCCFFPPNHSGLEYDYCPLVPCPQVLSNVVRVVSNQVSCVVRVGAYEFEDDDLFWFQCCLVQNDPVPQFLQLLLVCLQRQQRAHHYYHYQQSLQSQHFAQDPDPVLDNRSSLVSVCVVVVVVPDDPVVSSVCCRNTGSVRSRHHRQADQPVQNNRRPYDHPHGHGPCSNPTHNVVQVPDCLGSNVSSSLSSVVSSVDVQSSDFRKDWDPSPDRFWTWIWGDDDQKIKIKIWRSAQAWDKDAQDADDKDWSDWNDDDDPPDDNGIDTAHHGIMIMMMHGD

Nearest PDB structures (foldseek):
  8ids-assembly1_A  TM=1.002E+00  e=0.000E+00  Bacillus sp. (in: firmicutes)
  8ibk-assembly1_A  TM=1.002E+00  e=0.000E+00  Bacillus sp. (in: firmicutes)
  5zcd-assem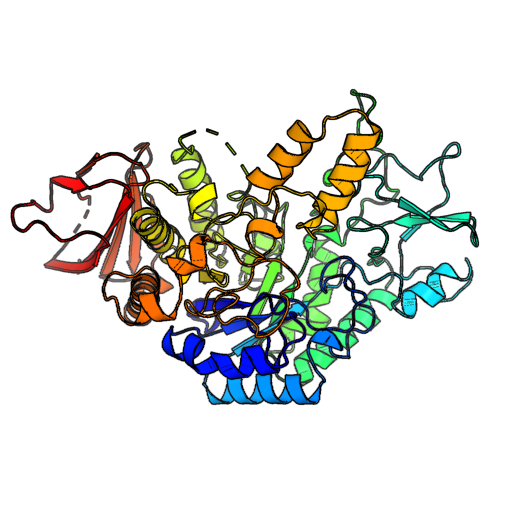bly1_A  TM=1.000E+00  e=0.000E+00  Bacillus sp. (in: firmicutes)
  5zcb-assembly1_A  TM=9.998E-01  e=0.000E+00  Bacillus sp. (in: firmicutes)
  6y9t-assembly2_B  TM=8.977E-01  e=1.574E-55  Lactobacillus acidophilus NCFM